Protein AF-0000000070211776 (afdb_homodimer)

pLDDT: mean 74.43, std 27.62, range [17.88, 98.81]

Nearest PDB structures (foldseek):
  2p6w-assembly1_A  TM=6.592E-01  e=4.944E-07  Paramecium bursaria Chlorella virus 1
  2p72-assembly2_B  TM=6.778E-01  e=2.245E-06  Paramecium bursaria Chlorella virus 1
  2vs4-assembly1_B  TM=5.645E-01  e=8.110E-05  Bos taurus
  5bxc-assembly1_A  TM=5.660E-01  e=1.420E-04  Homo sapiens
  5m79-assembly1_A  TM=5.577E-01  e=2.631E-04  Homo sapiens

Radius of gyration: 32.78 Å; Cα contacts (8 Å, |Δi|>4): 891; chains: 2; bounding box: 80×102×99 Å

Secondary structure (DSSP, 8-state):
----------TT--TTSSTTGGGSSTTS-------------------------------------GGG--EEEEEE--TTS-HHHHHHHHHHHHHHHHHHT--EEEE-S-SSSSTTHHHHHHHHHHHHHHTS-GGG---EEEEE-TT-EES-TTS-GGGGSPPTT-TTTTTT--EEEEE-TTS-EEEEEEEEESSHHHHHHHHHHHHHHHHGGGSTTTTT---HHHHHHHHHHHHHTSGGGGGGEEE--GGGGS-TTBSEE-TTS--TTTT----GGG--S--TTPPPBS-HHHHHHHHHHHHHHHHHHHHHHHTTTTSS-SHHHHHHHHHHHHHHH-TT-HHHHHHHHHHHHHHHHH-/-------------STTSGGG----STTSSTT----------------------------------GGG--EEEEEE--TTS-HHHHHHHHHHHHHHHHHHT--EEEE-S-SSSSTTHHHHHHHHHHHHHHTS-GGG---EEEEE-TT-EES-TTS-GGGGSPPGGGTTTTTT--EEEEE-TTS-EEEEEEEEESSHHHHHHHHHHHHHHHHGGGSTTTTT---HHHHHHHHHHHHHTSTTTGGGEEE--GGGGS-TTBSEE-TTS--TTTT----GGG--S--TTPPPBS-HHHHHHHHHHHHHHHHHHHHHHHTTTTSS-SHHHHHHHHHHHHHHH-TT-HHHHHHHHHHHHHHHHH-

Structure (mmCIF, N/CA/C/O backbone):
data_AF-0000000070211776-model_v1
#
loop_
_entity.id
_entity.type
_entity.pdbx_description
1 polymer 'Glycosyltransferase family 34 protein'
#
loop_
_atom_site.group_PDB
_atom_site.id
_atom_site.type_symbol
_atom_site.label_atom_id
_atom_site.label_alt_id
_atom_site.label_comp_id
_atom_site.label_asym_id
_atom_site.label_entity_id
_atom_site.label_seq_id
_atom_site.pdbx_PDB_ins_code
_atom_site.Cartn_x
_atom_site.Cartn_y
_atom_site.Cartn_z
_atom_site.occupancy
_atom_site.B_iso_or_equiv
_atom_site.auth_seq_id
_atom_site.auth_comp_id
_atom_site.auth_asym_id
_atom_site.auth_atom_id
_atom_site.pdbx_PDB_model_num
ATOM 1 N N . MET A 1 1 ? -33.938 33.906 63.25 1 18.56 1 MET A N 1
ATOM 2 C CA . MET A 1 1 ? -33.125 33.719 64.438 1 18.56 1 MET A CA 1
ATOM 3 C C . MET A 1 1 ? -32.031 32.656 64.188 1 18.56 1 MET A C 1
ATOM 5 O O . MET A 1 1 ? -30.859 32.875 64.438 1 18.56 1 MET A O 1
ATOM 9 N N . THR A 1 2 ? -32.344 31.281 64.312 1 21.61 2 THR A N 1
ATOM 10 C CA . THR A 1 2 ? -31.516 30.281 64.938 1 21.61 2 THR A CA 1
ATOM 11 C C . THR A 1 2 ? -30.453 29.75 64 1 21.61 2 THR A C 1
ATOM 13 O O . THR A 1 2 ? -30.703 29.578 62.812 1 21.61 2 THR A O 1
ATOM 16 N N . PRO A 1 3 ? -29.188 29.359 64.375 1 24.34 3 PRO A N 1
ATOM 17 C CA . PRO A 1 3 ? -27.734 29.297 64.188 1 24.34 3 PRO A CA 1
ATOM 18 C C . PRO A 1 3 ? -27.312 28.031 63.438 1 24.34 3 PRO A C 1
ATOM 20 O O . PRO A 1 3 ? -26.234 27.984 62.875 1 24.34 3 PRO A O 1
ATOM 23 N N . PRO A 1 4 ? -28.109 26.844 63.281 1 24.92 4 PRO A N 1
ATOM 24 C CA . PRO A 1 4 ? -27.469 25.594 63.719 1 24.92 4 PRO A CA 1
ATOM 25 C C . PRO A 1 4 ? -26.484 25.062 62.656 1 24.92 4 PRO A C 1
ATOM 27 O O . PRO A 1 4 ? -26.859 24.812 61.531 1 24.92 4 PRO A O 1
ATOM 30 N N . ASN A 1 5 ? -25.016 25.359 62.594 1 21.5 5 ASN A N 1
ATOM 31 C CA . ASN A 1 5 ? -23.688 25.312 62 1 21.5 5 ASN A CA 1
ATOM 32 C C . ASN A 1 5 ? -23.203 23.875 61.812 1 21.5 5 ASN A C 1
ATOM 34 O O . ASN A 1 5 ? -22.297 23.625 61.031 1 21.5 5 ASN A O 1
ATOM 38 N N . HIS A 1 6 ? -23.391 22.891 62.781 1 20.22 6 HIS A N 1
ATOM 39 C CA . HIS A 1 6 ? -22.266 22.219 63.438 1 20.22 6 HIS A CA 1
ATOM 40 C C . HIS A 1 6 ? -21.672 21.156 62.5 1 20.22 6 HIS A C 1
ATOM 42 O O . HIS A 1 6 ? -20.438 21.078 62.344 1 20.22 6 HIS A O 1
ATOM 48 N N . SER A 1 7 ? -22.266 19.812 62.25 1 19.66 7 SER A N 1
ATOM 49 C CA . SER A 1 7 ? -21.797 18.547 62.812 1 19.66 7 SER A CA 1
ATOM 50 C C . SER A 1 7 ? -20.938 17.797 61.812 1 19.66 7 SER A C 1
ATOM 52 O O . SER A 1 7 ? -20.469 16.688 62.062 1 19.66 7 SER A O 1
ATOM 54 N N . LEU A 1 8 ? -21.016 18 60.375 1 20.23 8 LEU A N 1
ATOM 55 C CA . LEU A 1 8 ? -20.828 16.812 59.562 1 20.23 8 LEU A CA 1
ATOM 56 C C . LEU A 1 8 ? -19.359 16.438 59.438 1 20.23 8 LEU A C 1
ATOM 58 O O . LEU A 1 8 ? -18.672 16.906 58.531 1 20.23 8 LEU A O 1
ATOM 62 N N . ARG A 1 9 ? -18.406 16.641 60.594 1 20.03 9 ARG A N 1
ATOM 63 C CA . ARG A 1 9 ? -16.953 16.656 60.812 1 20.03 9 ARG A CA 1
ATOM 64 C C . ARG A 1 9 ? -16.297 15.406 60.219 1 20.03 9 ARG A C 1
ATOM 66 O O . ARG A 1 9 ? -15.32 15.508 59.469 1 20.03 9 ARG A O 1
ATOM 73 N N . ARG A 1 10 ? -16.047 14.141 60.969 1 19.84 10 ARG A N 1
ATOM 74 C CA . ARG A 1 10 ? -14.836 13.555 61.562 1 19.84 10 ARG A CA 1
ATOM 75 C C . ARG A 1 10 ? -14.336 12.391 60.719 1 19.84 10 ARG A C 1
ATOM 77 O O . ARG A 1 10 ? -13.195 11.953 60.875 1 19.84 10 ARG A O 1
ATOM 84 N N . TYR A 1 11 ? -15.203 11.477 60.062 1 19.8 11 TYR A N 1
ATOM 85 C CA . TYR A 1 11 ? -14.914 10.055 60.219 1 19.8 11 TYR A CA 1
ATOM 86 C C . TYR A 1 11 ? -13.789 9.617 59.281 1 19.8 11 TYR A C 1
ATOM 88 O O . TYR A 1 11 ? -13.57 8.422 59.094 1 19.8 11 TYR A O 1
ATOM 96 N N . ARG A 1 12 ? -13.242 10.422 58.312 1 20.56 12 ARG A N 1
ATOM 97 C CA . ARG A 1 12 ? -12.664 9.844 57.094 1 20.56 12 ARG A CA 1
ATOM 98 C C . ARG A 1 12 ? -11.273 9.273 57.375 1 20.56 12 ARG A C 1
ATOM 100 O O . ARG A 1 12 ? -10.477 9.094 56.438 1 20.56 12 ARG A O 1
ATOM 107 N N . HIS A 1 13 ? -10.688 9.203 58.625 1 21.94 13 HIS A N 1
ATOM 108 C CA . HIS A 1 13 ? -9.266 9.148 58.938 1 21.94 13 HIS A CA 1
ATOM 109 C C . HIS A 1 13 ? -8.648 7.836 58.5 1 21.94 13 HIS A C 1
ATOM 111 O O . HIS A 1 13 ? -7.473 7.793 58.125 1 21.94 13 HIS A O 1
ATOM 117 N N . MET A 1 14 ? -9.203 6.609 58.906 1 20.61 14 MET A N 1
ATOM 118 C CA . MET A 1 14 ? -8.383 5.578 59.531 1 20.61 14 MET A CA 1
ATOM 119 C C . MET A 1 14 ? -7.551 4.832 58.5 1 20.61 14 MET A C 1
ATOM 121 O O . MET A 1 14 ? -6.488 4.297 58.812 1 20.61 14 MET A O 1
ATOM 125 N N . ASN A 1 15 ? -8.078 4.117 57.375 1 22.12 15 ASN A N 1
ATOM 126 C CA . ASN A 1 15 ? -7.578 2.801 57 1 22.12 15 ASN A CA 1
ATOM 127 C C . ASN A 1 15 ? -6.27 2.9 56.219 1 22.12 15 ASN A C 1
ATOM 129 O O . ASN A 1 15 ? -6.262 2.775 55 1 22.12 15 ASN A O 1
ATOM 133 N N . ARG A 1 16 ? -5.367 3.934 56.312 1 23.39 16 ARG A N 1
ATOM 134 C CA . ARG A 1 16 ? -4.086 4.281 55.719 1 23.39 16 ARG A CA 1
ATOM 135 C C . ARG A 1 16 ? -3.064 3.168 55.906 1 23.39 16 ARG A C 1
ATOM 137 O O . ARG A 1 16 ? -2.061 3.102 55.188 1 23.39 16 ARG A O 1
ATOM 144 N N . LEU A 1 17 ? -3.02 2.514 57.125 1 23.45 17 LEU A N 1
ATOM 145 C CA . LEU A 1 17 ? -1.784 2.039 57.75 1 23.45 17 LEU A CA 1
ATOM 146 C C . LEU A 1 17 ? -1.254 0.808 57.031 1 23.45 17 LEU A C 1
ATOM 148 O O . LEU A 1 17 ? -0.046 0.56 57 1 23.45 17 LEU A O 1
ATOM 152 N N . PHE A 1 18 ? -2.143 -0.146 56.625 1 23.48 18 PHE A N 1
ATOM 153 C CA . PHE A 1 18 ? -1.733 -1.543 56.719 1 23.48 18 PHE A CA 1
ATOM 154 C C . PHE A 1 18 ? -0.712 -1.879 55.656 1 23.48 18 PHE A C 1
ATOM 156 O O . PHE A 1 18 ? 0.256 -2.598 55.906 1 23.48 18 PHE A O 1
ATOM 163 N N . PHE A 1 19 ? -0.924 -1.735 54.25 1 25.5 19 PHE A N 1
ATOM 164 C CA . PHE A 1 19 ? -0.343 -2.678 53.312 1 25.5 19 PHE A CA 1
ATOM 165 C C . PHE A 1 19 ? 1.108 -2.32 53 1 25.5 19 PHE A C 1
ATOM 167 O O . PHE A 1 19 ? 1.42 -1.822 51.906 1 25.5 19 PHE A O 1
ATOM 174 N N . CYS A 1 20 ? 1.88 -1.56 53.875 1 23.69 20 CYS A N 1
ATOM 175 C CA . CYS A 1 20 ? 3.254 -1.07 53.844 1 23.69 20 CYS A CA 1
ATOM 176 C C . CYS A 1 20 ? 4.242 -2.225 53.719 1 23.69 20 CYS A C 1
ATOM 178 O O . CYS A 1 20 ? 5.336 -2.059 53.156 1 23.69 20 CYS A O 1
ATOM 180 N N . PHE A 1 21 ? 4.012 -3.268 54.594 1 24.81 21 PHE A N 1
ATOM 181 C CA . PHE A 1 21 ? 5.137 -4.008 55.156 1 24.81 21 PHE A CA 1
ATOM 182 C C . PHE A 1 21 ? 5.84 -4.816 54.062 1 24.81 21 PHE A C 1
ATOM 184 O O . PHE A 1 21 ? 7.059 -5.012 54.125 1 24.81 21 PHE A O 1
ATOM 191 N N . LEU A 1 22 ? 5.066 -5.562 53.219 1 25.64 22 LEU A N 1
ATOM 192 C CA . LEU A 1 22 ? 5.664 -6.77 52.688 1 25.64 22 LEU A CA 1
ATOM 193 C C . LEU A 1 22 ? 6.691 -6.418 51.594 1 25.64 22 LEU A C 1
ATOM 195 O O . LEU A 1 22 ? 7.266 -7.309 50.969 1 25.64 22 LEU A O 1
ATOM 199 N N . MET A 1 23 ? 6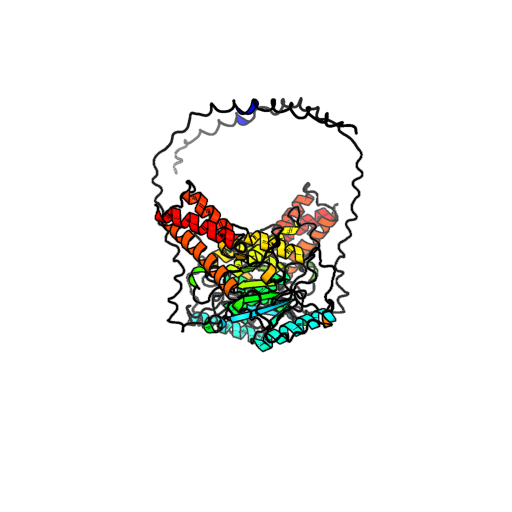.934 -5.133 51.281 1 22.17 23 MET A N 1
ATOM 200 C CA . MET A 1 23 ? 7.82 -4.75 50.188 1 22.17 23 MET A CA 1
ATOM 201 C C . MET A 1 23 ? 9.273 -5.043 50.531 1 22.17 23 MET A C 1
ATOM 203 O O . MET A 1 23 ? 10.172 -4.805 49.719 1 22.17 23 MET A O 1
ATOM 207 N N . LEU A 1 24 ? 9.609 -5.086 51.812 1 24.02 24 LEU A N 1
ATOM 208 C CA . LEU A 1 24 ? 10.984 -4.871 52.219 1 24.02 24 LEU A CA 1
ATOM 209 C C . LEU A 1 24 ? 11.891 -5.984 51.688 1 24.02 24 LEU A C 1
ATOM 211 O O . LEU A 1 24 ? 13.016 -5.727 51.25 1 24.02 24 LEU A O 1
ATOM 215 N N . ILE A 1 25 ? 11.539 -7.266 52.031 1 24.92 25 ILE A N 1
ATOM 216 C CA . ILE A 1 25 ? 12.586 -8.227 52.344 1 24.92 25 ILE A CA 1
ATOM 217 C C . ILE A 1 25 ? 13.344 -8.602 51.062 1 24.92 25 ILE A C 1
ATOM 219 O O . ILE A 1 25 ? 14.539 -8.914 51.125 1 24.92 25 ILE A O 1
ATOM 223 N N . ALA A 1 26 ? 12.734 -8.82 49.906 1 23.7 26 ALA A N 1
ATOM 224 C CA . ALA A 1 26 ? 13.344 -9.805 49.031 1 23.7 26 ALA A CA 1
ATOM 225 C C . ALA A 1 26 ? 14.594 -9.242 48.344 1 23.7 26 ALA A C 1
ATOM 227 O O . ALA A 1 26 ? 14.516 -8.602 47.312 1 23.7 26 ALA A O 1
ATOM 228 N N . GLY A 1 27 ? 15.367 -8.305 48.906 1 22.03 27 GLY A N 1
ATOM 229 C CA . GLY A 1 27 ? 16.578 -7.598 48.531 1 22.03 27 GLY A CA 1
ATOM 230 C C . GLY A 1 27 ? 17.734 -8.523 48.188 1 22.03 27 GLY A C 1
ATOM 231 O O . GLY A 1 27 ? 18.516 -8.234 47.281 1 22.03 27 GLY A O 1
ATOM 232 N N . ILE A 1 28 ? 18.062 -9.422 49.156 1 22.59 28 ILE A N 1
ATOM 233 C CA . ILE A 1 28 ? 19.484 -9.57 49.5 1 22.59 28 ILE A CA 1
ATOM 234 C C . ILE A 1 28 ? 20.188 -10.336 48.375 1 22.59 28 ILE A C 1
ATOM 236 O O . ILE A 1 28 ? 21.281 -9.953 47.969 1 22.59 28 ILE A O 1
ATOM 240 N N . CYS A 1 29 ? 19.797 -11.641 48.188 1 20.42 29 CYS A N 1
ATOM 241 C CA . CYS A 1 29 ? 20.875 -12.633 48.219 1 20.42 29 CYS A CA 1
ATOM 242 C C . CYS A 1 29 ? 21.641 -12.602 46.906 1 20.42 29 CYS A C 1
ATOM 244 O O . CYS A 1 29 ? 22.766 -13.102 46.812 1 20.42 29 CYS A O 1
ATOM 246 N N . VAL A 1 30 ? 20.969 -12.586 45.75 1 22.91 30 VAL A N 1
ATOM 247 C CA . VAL A 1 30 ? 21.625 -13.43 44.75 1 22.91 30 VAL A CA 1
ATOM 248 C C . VAL A 1 30 ? 22.891 -12.742 44.25 1 22.91 30 VAL A C 1
ATOM 250 O O . VAL A 1 30 ? 22.812 -11.773 43.469 1 22.91 30 VAL A O 1
ATOM 253 N N . PHE A 1 31 ? 23.875 -12.5 45.062 1 22.45 31 PHE A N 1
ATOM 254 C CA . PHE A 1 31 ? 25.141 -11.812 44.906 1 22.45 31 PHE A CA 1
ATOM 255 C C . PHE A 1 31 ? 25.953 -12.453 43.781 1 22.45 31 PHE A C 1
ATOM 257 O O . PHE A 1 31 ? 26.703 -11.773 43.062 1 22.45 31 PHE A O 1
ATOM 264 N N . PHE A 1 32 ? 26.234 -13.773 43.938 1 20.77 32 PHE A N 1
ATOM 265 C CA . PHE A 1 32 ? 27.641 -14.125 43.781 1 20.77 32 PHE A CA 1
ATOM 266 C C . PHE A 1 32 ? 28.094 -13.992 42.344 1 20.77 32 PHE A C 1
ATOM 268 O O . PHE A 1 32 ? 29.203 -13.516 42.062 1 20.77 32 PHE A O 1
ATOM 275 N N . SER A 1 33 ? 27.562 -14.961 41.5 1 18.84 33 SER A N 1
ATOM 276 C CA . SER A 1 33 ? 28.578 -15.75 40.812 1 18.84 33 SER A CA 1
ATOM 277 C C . SER A 1 33 ? 29.281 -14.922 39.719 1 18.84 33 SER A C 1
ATOM 279 O O . SER A 1 33 ? 30.516 -14.891 39.688 1 18.84 33 SER A O 1
ATOM 281 N N . CYS A 1 34 ? 28.859 -15.188 38.375 1 19.72 34 CYS A N 1
ATOM 282 C CA . CYS A 1 34 ? 29.797 -15.586 37.312 1 19.72 34 CYS A CA 1
ATOM 283 C C . CYS A 1 34 ? 30.469 -14.375 36.688 1 19.72 34 CYS A C 1
ATOM 285 O O . CYS A 1 34 ? 29.797 -13.484 36.188 1 19.72 34 CYS A O 1
ATOM 287 N N . ARG A 1 35 ? 31.609 -14.117 37.188 1 20.73 35 ARG A N 1
ATOM 288 C CA . ARG A 1 35 ? 32.562 -13.086 36.844 1 20.73 35 ARG A CA 1
ATOM 289 C C . ARG A 1 35 ? 32.875 -13.102 35.344 1 20.73 35 ARG A C 1
ATOM 291 O O . ARG A 1 35 ? 33.656 -12.266 34.844 1 20.73 35 ARG A O 1
ATOM 298 N N . THR A 1 36 ? 32.625 -14.219 34.625 1 21.16 36 THR A N 1
ATOM 299 C CA . THR A 1 36 ? 33.719 -14.359 33.688 1 21.16 36 THR A CA 1
ATOM 300 C C . THR A 1 36 ? 33.719 -13.234 32.656 1 21.16 36 THR A C 1
ATOM 302 O O . THR A 1 36 ? 32.781 -13.125 31.875 1 21.16 36 THR A O 1
ATOM 305 N N . SER A 1 37 ? 34.312 -12.062 32.906 1 18.86 37 SER A N 1
ATOM 306 C CA . SER A 1 37 ? 34.25 -10.711 32.375 1 18.86 37 SER A CA 1
ATOM 307 C C . SER A 1 37 ? 34.719 -10.672 30.922 1 18.86 37 SER A C 1
ATOM 309 O O . SER A 1 37 ? 34.125 -9.953 30.109 1 18.86 37 SER A O 1
ATOM 311 N N . ASN A 1 38 ? 35.938 -11.094 30.672 1 18.52 38 ASN A N 1
ATOM 312 C CA . ASN A 1 38 ? 36.844 -10.062 30.172 1 18.52 38 ASN A CA 1
ATOM 313 C C . ASN A 1 38 ? 36.562 -9.773 28.688 1 18.52 38 ASN A C 1
ATOM 315 O O . ASN A 1 38 ? 36.531 -8.609 28.281 1 18.52 38 ASN A O 1
ATOM 319 N N . LEU A 1 39 ? 37.094 -10.734 27.797 1 18.61 39 LEU A N 1
ATOM 320 C CA . LEU A 1 39 ? 38.156 -10.445 26.844 1 18.61 39 LEU A CA 1
ATOM 321 C C . LEU A 1 39 ? 37.594 -9.812 25.578 1 18.61 39 LEU A C 1
ATOM 323 O O . LEU A 1 39 ? 38.219 -8.922 25 1 18.61 39 LEU A O 1
ATOM 327 N N . ILE A 1 40 ? 36.688 -10.633 24.938 1 20.25 40 ILE A N 1
ATOM 328 C CA . ILE A 1 40 ? 36.906 -10.547 23.5 1 20.25 40 ILE A CA 1
ATOM 329 C C . ILE A 1 40 ? 36.438 -9.188 22.984 1 20.25 40 ILE A C 1
ATOM 331 O O . ILE A 1 40 ? 35.281 -8.789 23.219 1 20.25 40 ILE A O 1
ATOM 335 N N . ALA A 1 41 ? 37.344 -8.297 22.641 1 21.23 41 ALA A N 1
ATOM 336 C CA . ALA A 1 41 ? 37.219 -6.945 22.109 1 21.23 41 ALA A CA 1
ATOM 337 C C . ALA A 1 41 ? 36.344 -6.922 20.859 1 21.23 41 ALA A C 1
ATOM 339 O O . ALA A 1 41 ? 36.625 -7.602 19.875 1 21.23 41 ALA A O 1
ATOM 340 N N . PRO A 1 42 ? 35 -6.996 21.047 1 21.91 42 PRO A N 1
ATOM 341 C CA . PRO A 1 42 ? 34.219 -7.18 19.812 1 21.91 42 PRO A CA 1
ATOM 342 C C . PRO A 1 42 ? 34.562 -6.137 18.75 1 21.91 42 PRO A C 1
ATOM 344 O O . PRO A 1 42 ? 34.781 -4.969 19.078 1 21.91 42 PRO A O 1
ATOM 347 N N . ASN A 1 43 ? 35.375 -6.535 17.812 1 21.88 43 ASN A N 1
ATOM 348 C CA . ASN A 1 43 ? 35.688 -5.699 16.656 1 21.88 43 ASN A CA 1
ATOM 349 C C . ASN A 1 43 ? 34.469 -4.961 16.141 1 21.88 43 ASN A C 1
ATOM 351 O O . ASN A 1 43 ? 33.438 -5.586 15.828 1 21.88 43 ASN A O 1
ATOM 355 N N . VAL A 1 44 ? 34.25 -3.783 16.688 1 21.61 44 VAL A N 1
ATOM 356 C CA . VAL A 1 44 ? 33.219 -2.789 16.359 1 21.61 44 VAL A CA 1
ATOM 357 C C . VAL A 1 44 ? 33.094 -2.67 14.844 1 21.61 44 VAL A C 1
ATOM 359 O O . VAL A 1 44 ? 34 -2.244 14.156 1 21.61 44 VAL A O 1
ATOM 362 N N . LEU A 1 45 ? 32.5 -3.742 14.305 1 22.31 45 LEU A N 1
ATOM 363 C CA . LEU A 1 45 ? 32.219 -3.568 12.883 1 22.31 45 LEU A CA 1
ATOM 364 C C . LEU A 1 45 ? 31.781 -2.143 12.578 1 22.31 45 LEU A C 1
ATOM 366 O O . LEU A 1 45 ? 30.938 -1.591 13.289 1 22.31 45 LEU A O 1
ATOM 370 N N . LYS A 1 46 ? 32.625 -1.433 11.883 1 21.91 46 LYS A N 1
ATOM 371 C CA . LYS A 1 46 ? 32.469 -0.08 11.359 1 21.91 46 LYS A CA 1
ATOM 372 C C . LYS A 1 46 ? 31.062 0.131 10.812 1 21.91 46 LYS A C 1
ATOM 374 O O . LYS A 1 46 ? 30.609 -0.619 9.945 1 21.91 46 LYS A O 1
ATOM 379 N N . VAL A 1 47 ? 30.141 0.577 11.672 1 23.08 47 VAL A N 1
ATOM 380 C CA . VAL A 1 47 ? 28.844 1.098 11.273 1 23.08 47 VAL A CA 1
ATOM 381 C C . VAL A 1 47 ? 28.969 1.912 9.992 1 23.08 47 VAL A C 1
ATOM 383 O O . VAL A 1 47 ? 29.578 2.98 9.984 1 23.08 47 VAL A O 1
ATOM 386 N N . THR A 1 48 ? 29.422 1.165 9.023 1 24 48 THR A N 1
ATOM 387 C CA . THR A 1 48 ? 29.422 1.986 7.82 1 24 48 THR A CA 1
ATOM 388 C C . THR A 1 48 ? 28.125 2.791 7.711 1 24 48 THR A C 1
ATOM 390 O O . THR A 1 48 ? 27.031 2.25 7.898 1 24 48 THR A O 1
ATOM 393 N N . ASN A 1 49 ? 28.25 4.02 8.062 1 23.5 49 ASN A N 1
ATOM 394 C CA . ASN A 1 49 ? 27.281 5.094 7.914 1 23.5 49 ASN A CA 1
ATOM 395 C C . ASN A 1 49 ? 26.422 4.898 6.676 1 23.5 49 ASN A C 1
ATOM 397 O O . ASN A 1 49 ? 26.938 4.645 5.586 1 23.5 49 ASN A O 1
ATOM 401 N N . SER A 1 50 ? 25.391 4.199 6.902 1 26.83 50 SER A N 1
ATOM 402 C CA . SER A 1 50 ? 24.391 4.137 5.844 1 26.83 50 SER A CA 1
ATOM 403 C C . SER A 1 50 ? 24.359 5.434 5.043 1 26.83 50 SER A C 1
ATOM 405 O O . SER A 1 50 ? 24.328 6.523 5.617 1 26.83 50 SER A O 1
ATOM 407 N N . PRO A 1 51 ? 25.078 5.406 3.91 1 26.58 51 PRO A N 1
ATOM 408 C CA . PRO A 1 51 ? 25.078 6.668 3.172 1 26.58 51 PRO A CA 1
ATOM 409 C C . PRO A 1 51 ? 23.75 7.414 3.289 1 26.58 51 PRO A C 1
ATOM 411 O O . PRO A 1 51 ? 22.672 6.797 3.209 1 26.58 51 PRO A O 1
ATOM 414 N N . ASP A 1 52 ? 23.656 8.281 4.242 1 26.16 52 ASP A N 1
ATOM 415 C CA . ASP A 1 52 ? 22.625 9.312 4.145 1 26.16 52 ASP A CA 1
ATOM 416 C C . ASP A 1 52 ? 22.266 9.602 2.688 1 26.16 52 ASP A C 1
ATOM 418 O O . ASP A 1 52 ? 23.156 9.914 1.884 1 26.16 52 ASP A O 1
ATOM 422 N N . LEU A 1 53 ? 21.406 8.82 2.105 1 28.12 53 LEU A N 1
ATOM 423 C CA . LEU A 1 53 ? 20.922 9.266 0.808 1 28.12 53 LEU A CA 1
ATOM 424 C C . LEU A 1 53 ? 21.031 10.781 0.674 1 28.12 53 LEU A C 1
ATOM 426 O O . LEU A 1 53 ? 20.312 11.531 1.342 1 28.12 53 LEU A O 1
ATOM 430 N N . GLU A 1 54 ? 22.312 11.234 0.628 1 28.48 54 GLU A N 1
ATOM 431 C CA . GLU A 1 54 ? 22.641 12.625 0.332 1 28.48 54 GLU A CA 1
ATOM 432 C C . GLU A 1 54 ? 21.594 13.242 -0.603 1 28.48 54 GLU A C 1
ATOM 434 O O . GLU A 1 54 ? 21.297 12.688 -1.662 1 28.48 54 GLU A O 1
ATOM 439 N N . SER A 1 55 ? 20.672 13.914 -0.045 1 29.42 55 SER A N 1
ATOM 440 C CA . SER A 1 55 ? 19.812 14.852 -0.769 1 29.42 55 SER A CA 1
ATOM 441 C C . SER A 1 55 ? 20.594 15.57 -1.866 1 29.42 55 SER A C 1
ATOM 443 O O . SER A 1 55 ? 21.656 16.141 -1.608 1 29.42 55 SER A O 1
ATOM 445 N N . GLY A 1 56 ? 20.781 14.953 -3.025 1 31 56 GLY A N 1
ATOM 446 C CA . GLY A 1 56 ? 21.312 15.742 -4.125 1 31 56 GLY A CA 1
ATOM 447 C C . GLY A 1 56 ? 21.125 17.234 -3.936 1 31 56 GLY A C 1
ATOM 448 O O . GLY A 1 56 ? 20.234 17.672 -3.188 1 31 56 GLY A O 1
ATOM 449 N N . SER A 1 57 ? 22.25 17.938 -4.117 1 30.47 57 SER A N 1
ATOM 450 C CA . SER A 1 57 ? 22.297 19.391 -4.195 1 30.47 57 SER A CA 1
ATOM 451 C C . SER A 1 57 ? 21.047 19.953 -4.879 1 30.47 57 SER A C 1
ATOM 453 O O . SER A 1 57 ? 20.75 19.594 -6.016 1 30.47 57 SER A O 1
ATOM 455 N N . ILE A 1 58 ? 19.984 20.156 -4.195 1 33.41 58 ILE A N 1
ATOM 456 C CA . ILE A 1 58 ? 18.953 21.031 -4.762 1 33.41 58 ILE A CA 1
ATOM 457 C C . ILE A 1 58 ? 19.609 22.203 -5.488 1 33.41 58 ILE A C 1
ATOM 459 O O . ILE A 1 58 ? 20.344 22.984 -4.883 1 33.41 58 ILE A O 1
ATOM 463 N N . LEU A 1 59 ? 20 22.109 -6.734 1 34.09 59 LEU A N 1
ATOM 464 C CA . LEU A 1 59 ? 20.188 23.266 -7.602 1 34.09 59 LEU A CA 1
ATOM 465 C C . LEU A 1 59 ? 19.406 24.469 -7.086 1 34.09 59 LEU A C 1
ATOM 467 O O . LEU A 1 59 ? 18.391 24.297 -6.41 1 34.09 59 LEU A O 1
ATOM 471 N N . TRP A 1 60 ? 19.938 25.641 -7.309 1 34.81 60 TRP A N 1
ATOM 472 C CA . TRP A 1 60 ? 19.359 26.953 -7.031 1 34.81 60 TRP A CA 1
ATOM 473 C C . TRP A 1 60 ? 17.891 27 -7.461 1 34.81 60 TRP A C 1
ATOM 475 O O . TRP A 1 60 ? 17.578 26.906 -8.648 1 34.81 60 TRP A O 1
ATOM 485 N N . MET A 1 61 ? 16.969 26.219 -6.98 1 44.12 61 MET A N 1
ATOM 486 C CA . MET A 1 61 ? 15.594 26.484 -7.371 1 44.12 61 MET A CA 1
ATOM 487 C C . MET A 1 61 ? 15.234 27.953 -7.109 1 44.12 61 MET A C 1
ATOM 489 O O . MET A 1 61 ? 15.547 28.484 -6.047 1 44.12 61 MET A O 1
ATOM 493 N N . PRO A 1 62 ? 14.859 28.641 -8.055 1 50.31 62 PRO A N 1
ATOM 494 C CA . PRO A 1 62 ? 14.281 29.969 -7.828 1 50.31 62 PRO A CA 1
ATOM 495 C C . PRO A 1 62 ? 13.445 30.047 -6.551 1 50.31 62 PRO A C 1
ATOM 497 O O . PRO A 1 62 ? 12.969 29.016 -6.066 1 50.31 62 PRO A O 1
ATOM 500 N N . THR A 1 63 ? 13.531 31.141 -5.711 1 72.69 63 THR A N 1
ATOM 501 C CA . THR A 1 63 ? 12.883 31.5 -4.457 1 72.69 63 THR A CA 1
ATOM 502 C C . THR A 1 63 ? 11.391 31.172 -4.5 1 72.69 63 THR A C 1
ATOM 504 O O . THR A 1 63 ? 10.633 31.797 -5.238 1 72.69 63 THR A O 1
ATOM 507 N N . ARG A 1 64 ? 11.008 29.938 -4.281 1 86.56 64 ARG A N 1
ATOM 508 C CA . ARG A 1 64 ? 9.602 29.547 -4.258 1 86.56 64 ARG A CA 1
ATOM 509 C C . ARG A 1 64 ? 8.82 30.359 -3.23 1 86.56 64 ARG A C 1
ATOM 511 O O . ARG A 1 64 ? 9.359 30.734 -2.186 1 86.56 64 ARG A O 1
ATOM 518 N N . LYS A 1 65 ? 7.633 30.781 -3.727 1 92.75 65 LYS A N 1
ATOM 519 C CA . LYS A 1 65 ? 6.684 31.438 -2.828 1 92.75 65 LYS A CA 1
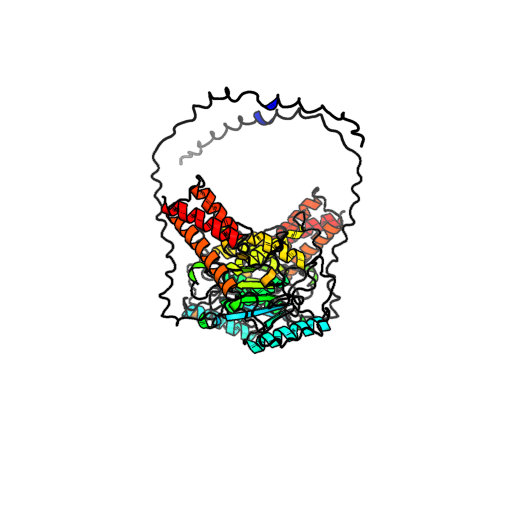ATOM 520 C C . LYS A 1 65 ? 5.723 30.422 -2.215 1 92.75 65 LYS A C 1
ATOM 522 O O . LYS A 1 65 ? 5.602 29.297 -2.705 1 92.75 65 LYS A O 1
ATOM 527 N N . GLN A 1 66 ? 5.148 30.828 -1.151 1 93.88 66 GLN A N 1
ATOM 528 C CA . GLN A 1 66 ? 4.227 29.969 -0.413 1 93.88 66 GLN A CA 1
ATOM 529 C C . GLN A 1 66 ? 3.146 29.406 -1.332 1 93.88 66 GLN A C 1
ATOM 531 O O . GLN A 1 66 ? 2.738 28.25 -1.181 1 93.88 66 GLN A O 1
ATOM 536 N N . GLU A 1 67 ? 2.74 30.234 -2.326 1 93.25 67 GLU A N 1
ATOM 537 C CA . GLU A 1 67 ? 1.669 29.859 -3.24 1 93.25 67 GLU A CA 1
ATOM 538 C C . GLU A 1 67 ? 2.15 28.812 -4.25 1 93.25 67 GLU A C 1
ATOM 540 O O . GLU A 1 67 ? 1.345 28.219 -4.965 1 93.25 67 GLU A O 1
ATOM 545 N N . ASP A 1 68 ? 3.449 28.531 -4.207 1 94.19 68 ASP A N 1
ATOM 546 C CA . ASP A 1 68 ? 4.027 27.641 -5.203 1 94.19 68 ASP A CA 1
ATOM 547 C C . ASP A 1 68 ? 3.9 26.172 -4.773 1 94.19 68 ASP A C 1
ATOM 549 O O . ASP A 1 68 ? 4.234 25.266 -5.539 1 94.19 68 ASP A O 1
ATOM 553 N N . TRP A 1 69 ? 3.385 25.969 -3.557 1 95.69 69 TRP A N 1
ATOM 554 C CA . TRP A 1 69 ? 3.109 24.594 -3.17 1 95.69 69 TRP A CA 1
ATOM 555 C C . TRP A 1 69 ? 2.176 23.922 -4.176 1 95.69 69 TRP A C 1
ATOM 557 O O . TRP A 1 69 ? 1.15 24.484 -4.555 1 95.69 69 TRP A O 1
ATOM 567 N N . LYS A 1 70 ? 2.59 22.781 -4.629 1 97.12 70 LYS A N 1
ATOM 568 C CA . LYS A 1 70 ? 1.729 22 -5.512 1 97.12 70 LYS A CA 1
ATOM 569 C C . LYS A 1 70 ? 0.824 21.062 -4.711 1 97.12 70 LYS A C 1
ATOM 571 O O . LYS A 1 70 ? 1.296 20.094 -4.117 1 97.12 70 LYS A O 1
ATOM 576 N N . ILE A 1 71 ? -0.435 21.359 -4.746 1 98.25 71 ILE A N 1
ATOM 577 C CA . ILE A 1 71 ? -1.389 20.641 -3.898 1 98.25 71 ILE A CA 1
ATOM 578 C C . ILE A 1 71 ? -2.5 20.047 -4.758 1 98.25 71 ILE A C 1
ATOM 580 O O . ILE A 1 71 ? -2.971 20.688 -5.703 1 98.25 71 ILE A O 1
ATOM 584 N N . VAL A 1 72 ? -2.881 18.844 -4.496 1 98.38 72 VAL A N 1
ATOM 585 C CA . VAL A 1 72 ? -4.039 18.203 -5.109 1 98.38 72 VAL A CA 1
ATOM 586 C C . VAL A 1 72 ? -5.004 17.734 -4.02 1 98.38 72 VAL A C 1
ATOM 588 O O . VAL A 1 72 ? -4.613 17.562 -2.865 1 98.38 72 VAL A O 1
ATOM 591 N N . LYS A 1 73 ? -6.25 17.594 -4.324 1 97.88 73 LYS A N 1
ATOM 592 C CA . LYS A 1 73 ? -7.25 17.109 -3.379 1 97.88 73 LYS A CA 1
ATOM 593 C C . LYS A 1 73 ? -7.648 15.672 -3.688 1 97.88 73 LYS A C 1
ATOM 595 O O . LYS A 1 73 ? -7.539 15.227 -4.832 1 97.88 73 LYS A O 1
ATOM 600 N N . ALA A 1 74 ? -8.039 14.969 -2.664 1 97.94 74 ALA A N 1
ATOM 601 C CA . ALA A 1 74 ? -8.531 13.602 -2.812 1 97.94 74 ALA A CA 1
ATOM 602 C C . ALA A 1 74 ? -9.75 13.359 -1.93 1 97.94 74 ALA A C 1
ATOM 604 O O . ALA A 1 74 ? -9.828 13.883 -0.815 1 97.94 74 ALA A O 1
ATOM 605 N N . THR A 1 75 ? -10.703 12.586 -2.465 1 95.38 75 THR A N 1
ATOM 606 C CA . THR A 1 75 ? -11.891 12.234 -1.7 1 95.38 75 THR A CA 1
ATOM 607 C C . THR A 1 75 ? -12.5 10.938 -2.213 1 95.38 75 THR A C 1
ATOM 609 O O . THR A 1 75 ? -12 10.344 -3.172 1 95.38 75 THR A O 1
ATOM 612 N N . MET A 1 76 ? -13.414 10.438 -1.443 1 92.06 76 MET A N 1
ATOM 613 C CA . MET A 1 76 ? -14.195 9.273 -1.841 1 92.06 76 MET A CA 1
ATOM 614 C C . MET A 1 76 ? -15.68 9.617 -1.952 1 92.06 76 MET A C 1
ATOM 616 O O . MET A 1 76 ? -16.234 10.266 -1.068 1 92.06 76 MET A O 1
ATOM 620 N N . TYR A 1 77 ? -16.188 9.203 -3.068 1 87.38 77 TYR A N 1
ATOM 621 C CA . TYR A 1 77 ? -17.609 9.445 -3.32 1 87.38 77 TYR A CA 1
ATOM 622 C C . TYR A 1 77 ? -18.25 8.258 -4.031 1 87.38 77 TYR A C 1
ATOM 624 O O . TYR A 1 77 ? -17.938 7.992 -5.199 1 87.38 77 TYR A O 1
ATOM 632 N N . TYR A 1 78 ? -19.203 7.68 -3.209 1 78.75 78 TYR A N 1
ATOM 633 C CA . TYR A 1 78 ? -19.891 6.523 -3.785 1 78.75 78 TYR A CA 1
ATOM 634 C C . TYR A 1 78 ? -21.344 6.852 -4.102 1 78.75 78 TYR A C 1
ATOM 636 O O . TYR A 1 78 ? -21.984 7.637 -3.396 1 78.75 78 TYR A O 1
ATOM 644 N N . GLU A 1 79 ? -21.859 6.523 -5.164 1 67.81 79 GLU A N 1
ATOM 645 C CA . GLU A 1 79 ? -23.188 6.863 -5.645 1 67.81 79 GLU A CA 1
ATOM 646 C C . GLU A 1 79 ? -24.266 6.406 -4.656 1 67.81 79 GLU A C 1
ATOM 648 O O . GLU A 1 79 ? -25.344 6.992 -4.598 1 67.81 79 GLU A O 1
ATOM 653 N N . SER A 1 80 ? -24.047 5.461 -3.91 1 61.88 80 SER A N 1
ATOM 654 C CA . SER A 1 80 ? -25.094 4.945 -3.039 1 61.88 80 SER A CA 1
ATOM 655 C C . SER A 1 80 ? -25.391 5.91 -1.899 1 61.88 80 SER A C 1
ATOM 657 O O . SER A 1 80 ? -26.422 5.793 -1.233 1 61.88 80 SER A O 1
ATOM 659 N N . GLY A 1 81 ? -24.609 6.879 -1.752 1 58.88 81 GLY A N 1
ATOM 660 C CA . GLY A 1 81 ? -24.891 7.789 -0.651 1 58.88 81 GLY A CA 1
ATOM 661 C C . GLY A 1 81 ? -25.859 8.898 -1.023 1 58.88 81 GLY A C 1
ATOM 662 O O . GLY A 1 81 ? -26.578 8.789 -2.016 1 58.88 81 GLY A O 1
ATOM 663 N N . ASP A 1 82 ? -26.125 9.797 -0.007 1 62.12 82 ASP A N 1
ATOM 664 C CA . ASP A 1 82 ? -26.969 10.953 -0.272 1 62.12 82 ASP A CA 1
ATOM 665 C C . ASP A 1 82 ? -26.438 11.766 -1.452 1 62.12 82 ASP A C 1
ATOM 667 O O . ASP A 1 82 ? -25.547 12.594 -1.288 1 62.12 82 ASP A O 1
ATOM 671 N N . LYS A 1 83 ? -27 11.562 -2.502 1 66.44 83 LYS A N 1
ATOM 672 C CA . LYS A 1 83 ? -26.547 12.109 -3.777 1 66.44 83 LYS A CA 1
ATOM 673 C C . LYS A 1 83 ? -26.609 13.633 -3.779 1 66.44 83 LYS A C 1
ATOM 675 O O . LYS A 1 83 ? -25.703 14.289 -4.309 1 66.44 83 LYS A O 1
ATOM 680 N N . THR A 1 84 ? -27.547 14.047 -3.166 1 66.5 84 THR A N 1
ATOM 681 C CA . THR A 1 84 ? -27.75 15.492 -3.24 1 66.5 84 THR A CA 1
ATOM 682 C C . THR A 1 84 ? -26.719 16.219 -2.389 1 66.5 84 THR A C 1
ATOM 684 O O . THR A 1 84 ? -26.094 17.188 -2.852 1 66.5 84 THR A O 1
ATOM 687 N N . GLN A 1 85 ? -26.578 15.82 -1.247 1 68.5 85 GLN A N 1
ATOM 688 C CA . GLN A 1 85 ? -25.625 16.469 -0.349 1 68.5 85 GLN A CA 1
ATOM 689 C C . GLN A 1 85 ? -24.203 16.328 -0.862 1 68.5 85 GLN A C 1
ATOM 691 O O . GLN A 1 85 ? -23.438 17.281 -0.851 1 68.5 85 GLN A O 1
ATOM 696 N N . ASN A 1 86 ? -23.984 15.203 -1.266 1 73.12 86 ASN A N 1
ATOM 697 C CA . ASN A 1 86 ? -22.641 14.93 -1.786 1 73.12 86 ASN A CA 1
ATOM 698 C C . ASN A 1 86 ? -22.328 15.781 -3.012 1 73.12 86 ASN A C 1
ATOM 700 O O . ASN A 1 86 ? -21.219 16.281 -3.162 1 73.12 86 ASN A O 1
ATOM 704 N N . ALA A 1 87 ? -23.375 15.969 -3.703 1 74.38 87 ALA A N 1
ATOM 705 C CA . ALA A 1 87 ? -23.188 16.781 -4.906 1 74.38 87 ALA A CA 1
ATOM 706 C C . ALA A 1 87 ? -22.906 18.234 -4.551 1 74.38 87 ALA A C 1
ATOM 708 O O . ALA A 1 87 ? -22.062 18.891 -5.188 1 74.38 87 ALA A O 1
ATOM 709 N N . ARG A 1 88 ? -23.531 18.656 -3.619 1 76.88 88 ARG A N 1
ATOM 710 C CA . ARG A 1 88 ? -23.312 20.031 -3.189 1 76.88 88 ARG A CA 1
ATOM 711 C C . ARG A 1 88 ? -21.891 20.219 -2.674 1 76.88 88 ARG A C 1
ATOM 713 O O . ARG A 1 88 ? -21.25 21.234 -2.98 1 76.88 88 ARG A O 1
ATOM 720 N N . ILE A 1 89 ? -21.5 19.297 -1.898 1 81.56 89 ILE A N 1
ATOM 721 C CA . ILE A 1 89 ? -20.156 19.375 -1.33 1 81.56 89 ILE A CA 1
ATOM 722 C C . ILE A 1 89 ? -19.125 19.359 -2.451 1 81.56 89 ILE A C 1
ATOM 724 O O . ILE A 1 89 ? -18.188 20.156 -2.449 1 81.56 89 ILE A O 1
ATOM 728 N N . LEU A 1 90 ? -19.391 18.562 -3.324 1 83.5 90 LEU A N 1
ATOM 729 C CA . LEU A 1 90 ? -18.453 18.469 -4.438 1 83.5 90 LEU A CA 1
ATOM 730 C C . LEU A 1 90 ? -18.453 19.75 -5.266 1 83.5 90 LEU A C 1
ATOM 732 O O . LEU A 1 90 ? -17.406 20.156 -5.77 1 83.5 90 LEU A O 1
ATOM 736 N N . THR A 1 91 ? -19.594 20.359 -5.332 1 84.62 91 THR A N 1
ATOM 737 C CA . THR A 1 91 ? -19.703 21.609 -6.078 1 84.62 91 THR A CA 1
ATOM 738 C C . THR A 1 91 ? -18.891 22.719 -5.402 1 84.62 91 THR A C 1
ATOM 740 O O . THR A 1 91 ? -18.234 23.516 -6.078 1 84.62 91 THR A O 1
ATOM 743 N N . LEU A 1 92 ? -18.953 22.75 -4.129 1 85.69 92 LEU A N 1
ATOM 744 C CA . LEU A 1 92 ? -18.172 23.734 -3.381 1 85.69 92 LEU A CA 1
ATOM 745 C C . LEU A 1 92 ? -16.672 23.516 -3.582 1 85.69 92 LEU A C 1
ATOM 747 O O . LEU A 1 92 ? -15.922 24.469 -3.768 1 85.69 92 LEU A O 1
ATOM 751 N N . HIS A 1 93 ? -16.312 22.344 -3.586 1 89.62 93 HIS A N 1
ATOM 752 C CA . HIS A 1 93 ? -14.914 22.031 -3.799 1 89.62 93 HIS A CA 1
ATOM 753 C C . HIS A 1 93 ? -14.492 22.312 -5.234 1 89.62 93 HIS A C 1
ATOM 755 O O . HIS A 1 93 ? -13.352 22.719 -5.48 1 89.62 93 HIS A O 1
ATOM 761 N N . ASP A 1 94 ? -15.43 22.109 -6.117 1 89.88 94 ASP A N 1
ATOM 762 C CA . ASP A 1 94 ? -15.141 22.453 -7.504 1 89.88 94 ASP A CA 1
ATOM 763 C C . ASP A 1 94 ? -14.906 23.953 -7.664 1 89.88 94 ASP A C 1
ATOM 765 O O . ASP A 1 94 ? -14 24.375 -8.391 1 89.88 94 ASP A O 1
ATOM 769 N N . PHE A 1 95 ? -15.695 24.672 -7.016 1 90.19 95 PHE A N 1
ATOM 770 C CA . PHE A 1 95 ? -15.516 26.125 -7.031 1 90.19 95 PHE A CA 1
ATOM 771 C C . PHE A 1 95 ? -14.156 26.5 -6.473 1 90.19 95 PHE A C 1
ATOM 773 O O . PHE A 1 95 ? -13.445 27.328 -7.055 1 90.19 95 PHE A O 1
ATOM 780 N N . HIS A 1 96 ? -13.836 25.938 -5.375 1 92.94 96 HIS A N 1
ATOM 781 C CA . HIS A 1 96 ? -12.531 26.188 -4.762 1 92.94 96 HIS A CA 1
ATOM 782 C C . HIS A 1 96 ? -11.398 25.781 -5.699 1 92.94 96 HIS A C 1
ATOM 784 O O . HIS A 1 96 ? -10.383 26.484 -5.781 1 92.94 96 HIS A O 1
ATOM 790 N N . ASN A 1 97 ? -11.547 24.656 -6.367 1 94.69 97 ASN A N 1
ATOM 791 C CA . ASN A 1 97 ? -10.586 24.219 -7.367 1 94.69 97 ASN A CA 1
ATOM 792 C C . ASN A 1 97 ? -10.383 25.266 -8.461 1 94.69 97 ASN A C 1
ATOM 794 O O . ASN A 1 97 ? -9.258 25.516 -8.883 1 94.69 97 ASN A O 1
ATOM 798 N N . GLU A 1 98 ? -11.422 25.828 -8.883 1 92.69 98 GLU A N 1
ATOM 799 C CA . GLU A 1 98 ? -11.367 26.844 -9.93 1 92.69 98 GLU A CA 1
ATOM 800 C C . GLU A 1 98 ? -10.648 28.094 -9.445 1 92.69 98 GLU A C 1
ATOM 802 O O . GLU A 1 98 ? -9.883 28.703 -10.195 1 92.69 98 GLU A O 1
ATOM 807 N N . CYS A 1 99 ? -10.883 28.438 -8.25 1 90.31 99 CYS A N 1
ATOM 808 C CA . CYS A 1 99 ? -10.297 29.641 -7.684 1 90.31 99 CYS A CA 1
ATOM 809 C C . CYS A 1 99 ? -8.781 29.516 -7.594 1 90.31 99 CYS A C 1
ATOM 811 O O . CYS A 1 99 ? -8.062 30.5 -7.812 1 90.31 99 CYS A O 1
ATOM 813 N N . PHE A 1 100 ? -8.297 28.328 -7.301 1 94.31 100 PHE A N 1
ATOM 814 C CA . PHE A 1 100 ? -6.875 28.203 -6.992 1 94.31 100 PHE A CA 1
ATOM 815 C C . PHE A 1 100 ? -6.203 27.188 -7.902 1 94.31 100 PHE A C 1
ATOM 817 O O . PHE A 1 100 ? -5.062 26.797 -7.664 1 94.31 100 PHE A O 1
ATOM 824 N N . LYS A 1 101 ? -6.953 26.641 -8.828 1 94.06 101 LYS A N 1
ATOM 825 C CA . LYS A 1 101 ? -6.445 25.719 -9.844 1 94.06 101 LYS A CA 1
ATOM 826 C C . LYS A 1 101 ? -6.008 24.406 -9.227 1 94.06 101 LYS A C 1
ATOM 828 O O . LYS A 1 101 ? -4.918 23.906 -9.516 1 94.06 101 LYS A O 1
ATOM 833 N N . TYR A 1 102 ? -6.832 23.969 -8.344 1 96.69 102 TYR A N 1
ATOM 834 C CA . TYR A 1 102 ? -6.621 22.641 -7.785 1 96.69 102 TYR A CA 1
ATOM 835 C C . TYR A 1 102 ? -7.352 21.578 -8.602 1 96.69 102 TYR A C 1
ATOM 837 O O . TYR A 1 102 ? -8.211 21.906 -9.422 1 96.69 102 TYR A O 1
ATOM 845 N N . GLU A 1 103 ? -6.883 20.422 -8.484 1 96.31 103 GLU A N 1
ATOM 846 C CA . GLU A 1 103 ? -7.574 19.234 -9.008 1 96.31 103 GLU A CA 1
ATOM 847 C C . GLU A 1 103 ? -8 18.297 -7.879 1 96.31 103 GLU A C 1
ATOM 849 O O . GLU A 1 103 ? -7.32 18.203 -6.852 1 96.31 103 GLU A O 1
ATOM 854 N N . THR A 1 104 ? -9.164 17.688 -8.102 1 96.44 104 THR A N 1
ATOM 855 C CA . THR A 1 104 ? -9.641 16.734 -7.102 1 96.44 104 THR A CA 1
ATOM 856 C C . THR A 1 104 ? -9.695 15.32 -7.684 1 96.44 104 THR A C 1
ATOM 858 O O . THR A 1 104 ? -10.336 15.086 -8.711 1 96.44 104 THR A O 1
ATOM 861 N N . HIS A 1 105 ? -8.969 14.406 -7.039 1 96.38 105 HIS A N 1
ATOM 862 C CA . HIS A 1 105 ? -9.094 12.984 -7.348 1 96.38 105 HIS A CA 1
ATOM 863 C C . HIS A 1 105 ? -10.188 12.328 -6.512 1 96.38 105 HIS A C 1
ATOM 865 O O . HIS A 1 105 ? -10.125 12.344 -5.281 1 96.38 105 HIS A O 1
ATOM 871 N N . THR A 1 106 ? -11.172 11.734 -7.199 1 93.94 106 THR A N 1
ATOM 872 C CA . THR A 1 106 ? -12.312 11.148 -6.496 1 93.94 106 THR A CA 1
ATOM 873 C C . THR A 1 106 ? -12.367 9.641 -6.723 1 93.94 106 THR A C 1
ATOM 875 O O . THR A 1 106 ? -12.406 9.18 -7.863 1 93.94 106 THR A O 1
ATOM 878 N N . LEU A 1 107 ? -12.312 8.93 -5.629 1 93.62 107 LEU A N 1
ATOM 879 C CA . LEU A 1 107 ? -12.578 7.496 -5.711 1 93.62 107 LEU A CA 1
ATOM 880 C C . LEU A 1 107 ? -14.078 7.227 -5.793 1 93.62 107 LEU A C 1
ATOM 882 O O . LEU A 1 107 ? -14.828 7.562 -4.871 1 93.62 107 LEU A O 1
ATOM 886 N N . ARG A 1 108 ? -14.523 6.543 -6.797 1 89.31 108 ARG A N 1
ATOM 887 C CA . ARG A 1 108 ? -15.953 6.383 -7.031 1 89.31 108 ARG A CA 1
ATOM 888 C C . ARG A 1 108 ? -16.391 4.938 -6.824 1 89.31 108 ARG A C 1
ATOM 890 O O . ARG A 1 108 ? -17.578 4.652 -6.711 1 89.31 108 ARG A O 1
ATOM 897 N N . THR A 1 109 ? -15.461 4.074 -6.859 1 88.25 109 THR A N 1
ATOM 898 C CA . THR A 1 109 ? -15.734 2.66 -6.625 1 88.25 109 THR A CA 1
ATOM 899 C C . THR A 1 109 ? -14.82 2.104 -5.539 1 88.25 109 THR A C 1
ATOM 901 O O . THR A 1 109 ? -13.633 2.439 -5.48 1 88.25 1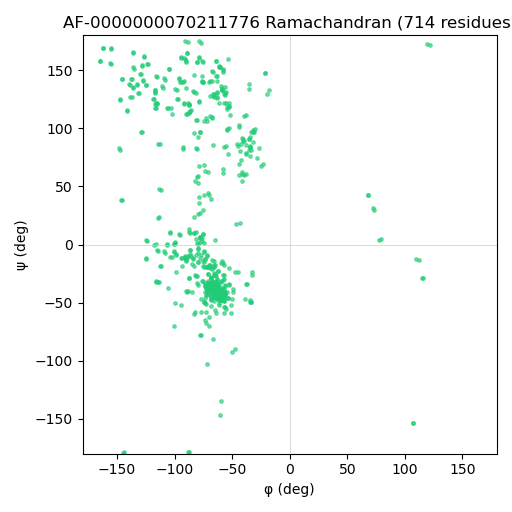09 THR A O 1
ATOM 904 N N . LEU A 1 110 ? -15.445 1.261 -4.773 1 90.12 110 LEU A N 1
ATOM 905 C CA . LEU A 1 110 ? -14.641 0.622 -3.732 1 90.12 110 LEU A CA 1
ATOM 906 C C . LEU A 1 110 ? -13.539 -0.231 -4.344 1 90.12 110 LEU A C 1
ATOM 908 O O . LEU A 1 110 ? -13.773 -0.968 -5.305 1 90.12 110 LEU A O 1
ATOM 912 N N . ILE A 1 111 ? -12.344 -0.024 -3.828 1 93.25 111 ILE A N 1
ATOM 913 C CA . ILE A 1 111 ? -11.234 -0.874 -4.258 1 93.25 111 ILE A CA 1
ATOM 914 C C . ILE A 1 111 ? -11.383 -2.264 -3.645 1 93.25 111 ILE A C 1
ATOM 916 O O . ILE A 1 111 ? -11.297 -3.273 -4.348 1 93.25 111 ILE A O 1
ATOM 920 N N . VAL A 1 112 ? -11.586 -2.254 -2.35 1 91.31 112 VAL A N 1
ATOM 921 C CA . VAL A 1 112 ? -11.852 -3.469 -1.586 1 91.31 112 VAL A CA 1
ATOM 922 C C . VAL A 1 112 ? -12.992 -3.217 -0.599 1 91.31 112 VAL A C 1
ATOM 924 O O . VAL A 1 112 ? -13.336 -2.064 -0.318 1 91.31 112 VAL A O 1
ATOM 927 N N . ARG A 1 113 ? -13.484 -4.273 -0.106 1 83.62 113 ARG A N 1
ATOM 928 C CA . ARG A 1 113 ? -14.469 -4.121 0.96 1 83.62 113 ARG A CA 1
ATOM 929 C C . ARG A 1 113 ? -13.797 -3.742 2.275 1 83.62 113 ARG A C 1
ATOM 931 O O . ARG A 1 113 ? -12.68 -4.172 2.555 1 83.62 113 ARG A O 1
ATOM 938 N N . GLY A 1 114 ? -14.492 -2.805 3.004 1 83.06 114 GLY A N 1
ATOM 939 C CA . GLY A 1 114 ? -14.008 -2.512 4.344 1 83.06 114 GLY A CA 1
ATOM 940 C C . GLY A 1 114 ? -13.328 -1.16 4.449 1 83.06 114 GLY A C 1
ATOM 941 O O . GLY A 1 114 ? -13.617 -0.251 3.668 1 83.06 114 GLY A O 1
ATOM 942 N N . ALA A 1 115 ? -12.398 -1.013 5.41 1 86 115 ALA A N 1
ATOM 943 C CA . ALA A 1 115 ? -11.945 0.295 5.871 1 86 115 ALA A CA 1
ATOM 944 C C . ALA A 1 115 ? -10.656 0.705 5.164 1 86 115 ALA A C 1
ATOM 946 O O . ALA A 1 115 ? -10.094 1.765 5.445 1 86 115 ALA A O 1
ATOM 947 N N . LEU A 1 116 ? -10.219 -0.046 4.129 1 93.25 116 LEU A N 1
ATOM 948 C CA . LEU A 1 116 ? -8.891 0.163 3.572 1 93.25 116 LEU A CA 1
ATOM 949 C C . LEU A 1 116 ? -8.93 1.18 2.438 1 93.25 116 LEU A C 1
ATOM 951 O O . LEU A 1 116 ? -7.883 1.675 2.006 1 93.25 116 LEU A O 1
ATOM 955 N N . ASN A 1 117 ? -10.031 1.553 1.959 1 94.06 117 ASN A N 1
ATOM 956 C CA . ASN A 1 117 ? -10.172 2.232 0.676 1 94.06 117 ASN A CA 1
ATOM 957 C C . ASN A 1 117 ? -9.539 3.621 0.705 1 94.06 117 ASN A C 1
ATOM 959 O O . ASN A 1 117 ? -8.898 4.035 -0.26 1 94.06 117 ASN A O 1
ATOM 963 N N . LYS A 1 118 ? -9.719 4.305 1.757 1 94.94 118 LYS A N 1
ATOM 964 C CA . LYS A 1 118 ? -9.109 5.621 1.896 1 94.94 118 LYS A CA 1
ATOM 965 C C . LYS A 1 118 ? -7.59 5.547 1.729 1 94.94 118 LYS A C 1
ATOM 967 O O . LYS A 1 118 ? -7.004 6.32 0.969 1 94.94 118 LYS A O 1
ATOM 972 N N . PHE A 1 119 ? -6.969 4.641 2.4 1 97.12 119 PHE A N 1
ATOM 973 C CA . PHE A 1 119 ? -5.516 4.523 2.398 1 97.12 119 PHE A CA 1
ATOM 974 C C . PHE A 1 119 ? -5.02 3.965 1.068 1 97.12 119 PHE A C 1
ATOM 976 O O . PHE A 1 119 ? -3.984 4.395 0.557 1 97.12 119 PHE A O 1
ATOM 983 N N . LEU A 1 120 ? -5.773 3.033 0.517 1 97.19 120 LEU A N 1
ATOM 984 C CA . LEU A 1 120 ? -5.414 2.498 -0.791 1 97.19 120 LEU A CA 1
ATOM 985 C C . LEU A 1 120 ? -5.484 3.584 -1.86 1 97.19 120 LEU A C 1
ATOM 987 O O . LEU A 1 120 ? -4.613 3.66 -2.73 1 97.19 120 LEU A O 1
ATOM 991 N N . HIS A 1 121 ? -6.496 4.426 -1.795 1 97.06 121 HIS A N 1
ATOM 992 C CA . HIS A 1 121 ? -6.652 5.543 -2.725 1 97.06 121 HIS A CA 1
ATOM 993 C C . HIS A 1 121 ? -5.484 6.52 -2.611 1 97.06 121 HIS A C 1
ATOM 995 O O . HIS A 1 121 ? -4.863 6.863 -3.617 1 97.06 121 HIS A O 1
ATOM 1001 N N . LEU A 1 122 ? -5.141 6.859 -1.411 1 98.31 122 LEU A N 1
ATOM 1002 C CA . LEU A 1 122 ? -4.047 7.797 -1.165 1 98.31 122 LEU A CA 1
ATOM 1003 C C . LEU A 1 122 ? -2.711 7.191 -1.585 1 98.31 122 LEU A C 1
ATOM 1005 O O . LEU A 1 122 ? -1.885 7.871 -2.197 1 98.31 122 LEU A O 1
ATOM 1009 N N . GLN A 1 123 ? -2.561 5.98 -1.221 1 97.75 123 GLN A N 1
ATOM 1010 C CA . GLN A 1 123 ? -1.32 5.305 -1.592 1 97.75 123 GLN A CA 1
ATOM 1011 C C . GLN A 1 123 ? -1.135 5.289 -3.105 1 97.75 123 GLN A C 1
ATOM 1013 O O . GLN A 1 123 ? -0.036 5.543 -3.604 1 97.75 123 GLN A O 1
ATOM 1018 N N . SER A 1 124 ? -2.201 4.98 -3.791 1 96.94 124 SER A N 1
ATOM 1019 C CA . SER A 1 124 ? -2.127 4.938 -5.25 1 96.94 124 SER A CA 1
ATOM 1020 C C . SER A 1 124 ? -1.757 6.301 -5.824 1 96.94 124 SER A C 1
ATOM 1022 O O . SER A 1 124 ? -0.94 6.391 -6.742 1 96.94 124 SER A O 1
ATOM 1024 N N . LEU A 1 125 ? -2.281 7.328 -5.305 1 97.94 125 LEU A N 1
ATOM 1025 C CA . LEU A 1 125 ? -1.993 8.68 -5.77 1 97.94 125 LEU A CA 1
ATOM 1026 C C . LEU A 1 125 ? -0.541 9.055 -5.492 1 97.94 125 LEU A C 1
ATOM 1028 O O . LEU A 1 125 ? 0.128 9.641 -6.348 1 97.94 125 LEU A O 1
ATOM 1032 N N . ILE A 1 126 ? -0.081 8.711 -4.34 1 98.44 126 ILE A N 1
ATOM 1033 C CA . ILE A 1 126 ? 1.288 9.039 -3.955 1 98.44 126 ILE A CA 1
ATOM 1034 C C . ILE A 1 126 ? 2.27 8.289 -4.855 1 98.44 126 ILE A C 1
ATOM 1036 O O . ILE A 1 126 ? 3.24 8.875 -5.344 1 98.44 126 ILE A O 1
ATOM 1040 N N . ILE A 1 127 ? 1.968 7.035 -5.055 1 97.38 127 ILE A N 1
ATOM 1041 C CA . ILE A 1 127 ? 2.836 6.23 -5.906 1 97.38 127 ILE A CA 1
ATOM 1042 C C . ILE A 1 127 ? 2.877 6.824 -7.312 1 97.38 127 ILE A C 1
ATOM 1044 O O . ILE A 1 127 ? 3.951 6.957 -7.906 1 97.38 127 ILE A O 1
ATOM 1048 N N . GLU A 1 128 ? 1.752 7.195 -7.848 1 95.75 128 GLU A N 1
ATOM 1049 C CA . GLU A 1 128 ? 1.678 7.785 -9.18 1 95.75 128 GLU A CA 1
ATOM 1050 C C . GLU A 1 128 ? 2.498 9.07 -9.258 1 95.75 128 GLU A C 1
ATOM 1052 O O . GLU A 1 128 ? 3.234 9.281 -10.227 1 95.75 128 GLU A O 1
ATOM 1057 N N . GLU A 1 129 ? 2.406 9.875 -8.281 1 97.5 129 GLU A N 1
ATOM 1058 C CA . GLU A 1 129 ? 3.125 11.141 -8.266 1 97.5 129 GLU A CA 1
ATOM 1059 C C . GLU A 1 129 ? 4.629 10.922 -8.148 1 97.5 129 GLU A C 1
ATOM 1061 O O . GLU A 1 129 ? 5.414 11.625 -8.789 1 97.5 129 GLU A O 1
ATOM 1066 N N . LEU A 1 130 ? 5 9.961 -7.367 1 96.5 130 LEU A N 1
ATOM 1067 C CA . LEU A 1 130 ? 6.418 9.711 -7.133 1 96.5 130 LEU A CA 1
ATOM 1068 C C . LEU A 1 130 ? 7.082 9.133 -8.375 1 96.5 130 LEU A C 1
ATOM 1070 O O . LEU A 1 130 ? 8.312 9.125 -8.484 1 96.5 130 LEU A O 1
ATOM 1074 N N . GLN A 1 131 ? 6.297 8.609 -9.258 1 93.5 131 GLN A N 1
ATOM 1075 C CA . GLN A 1 131 ? 6.836 8.07 -10.508 1 93.5 131 GLN A CA 1
ATOM 1076 C C . GLN A 1 131 ? 7.121 9.188 -11.508 1 93.5 131 GLN A C 1
ATOM 1078 O O . GLN A 1 131 ? 7.82 8.977 -12.5 1 93.5 131 GLN A O 1
ATOM 1083 N N . LYS A 1 132 ? 6.598 10.336 -11.258 1 93.62 132 LYS A N 1
ATOM 1084 C CA . LYS A 1 132 ? 6.824 11.484 -12.133 1 93.62 132 LYS A CA 1
ATOM 1085 C C . LYS A 1 132 ? 8.172 12.133 -11.844 1 93.62 132 LYS A C 1
ATOM 1087 O O . LYS A 1 132 ? 8.711 12 -10.742 1 93.62 132 LYS A O 1
ATOM 1092 N N . PRO A 1 133 ? 8.664 12.844 -12.852 1 90.88 133 PRO A N 1
ATOM 1093 C CA . PRO A 1 133 ? 9.82 13.688 -12.547 1 90.88 133 PRO A CA 1
ATOM 1094 C C . PRO A 1 133 ? 9.539 14.703 -11.438 1 90.88 133 PRO A C 1
ATOM 1096 O O . PRO A 1 133 ? 8.406 15.172 -11.305 1 90.88 133 PRO A O 1
ATOM 1099 N N . ILE A 1 134 ? 10.531 15.031 -10.75 1 89 134 ILE A N 1
ATOM 1100 C CA . ILE A 1 134 ? 10.414 15.852 -9.547 1 89 134 ILE A CA 1
ATOM 1101 C C . ILE A 1 134 ? 9.719 17.172 -9.875 1 89 134 ILE A C 1
ATOM 1103 O O . ILE A 1 134 ? 8.891 17.656 -9.102 1 89 134 ILE A O 1
ATOM 1107 N N . GLU A 1 135 ? 9.922 17.734 -11.016 1 90.31 135 GLU A N 1
ATOM 1108 C CA . GLU A 1 135 ? 9.391 19.047 -11.406 1 90.31 135 GLU A CA 1
ATOM 1109 C C . GLU A 1 135 ? 7.891 18.969 -11.656 1 90.31 135 GLU A C 1
ATOM 1111 O O . GLU A 1 135 ? 7.195 19.984 -11.562 1 90.31 135 GLU A O 1
ATOM 1116 N N . GLN A 1 136 ? 7.414 17.766 -11.883 1 93.75 136 GLN A N 1
ATOM 1117 C CA . GLN A 1 136 ? 6.008 17.609 -12.242 1 93.75 136 GLN A CA 1
ATOM 1118 C C . GLN A 1 136 ? 5.207 17.016 -11.086 1 93.75 136 GLN A C 1
ATOM 1120 O O . GLN A 1 136 ? 3.975 16.969 -11.141 1 93.75 136 GLN A O 1
ATOM 1125 N N . ARG A 1 137 ? 5.871 16.781 -10.039 1 95.12 137 ARG A N 1
ATOM 1126 C CA . ARG A 1 137 ? 5.242 16.062 -8.938 1 95.12 137 ARG A CA 1
ATOM 1127 C C . ARG A 1 137 ? 4.449 17.016 -8.047 1 95.12 137 ARG A C 1
ATOM 1129 O O . ARG A 1 137 ? 4.91 18.109 -7.742 1 95.12 137 ARG A O 1
ATOM 1136 N N . MET A 1 138 ? 3.289 16.609 -7.785 1 97.56 138 MET A N 1
ATOM 1137 C CA . MET A 1 138 ? 2.604 17.266 -6.68 1 97.56 138 MET A CA 1
ATOM 1138 C C . MET A 1 138 ? 3.33 17.016 -5.363 1 97.56 138 MET A C 1
ATOM 1140 O O . MET A 1 138 ? 4.105 16.062 -5.25 1 97.56 138 MET A O 1
ATOM 1144 N N . GLU A 1 139 ? 3.088 17.891 -4.395 1 97.5 139 GLU A N 1
ATOM 1145 C CA . GLU A 1 139 ? 3.881 17.812 -3.172 1 97.5 139 GLU A CA 1
ATOM 1146 C C . GLU A 1 139 ? 3.014 17.422 -1.978 1 97.5 139 GLU A C 1
ATOM 1148 O O . GLU A 1 139 ? 3.488 16.75 -1.049 1 97.5 139 GLU A O 1
ATOM 1153 N N . TRP A 1 140 ? 1.743 17.844 -2.01 1 98.44 140 TRP A N 1
ATOM 1154 C CA . TRP A 1 140 ? 0.812 17.547 -0.924 1 98.44 140 TRP A CA 1
ATOM 1155 C C . TRP A 1 140 ? -0.541 17.109 -1.472 1 98.44 140 TRP A C 1
ATOM 1157 O O . TRP A 1 140 ? -0.923 17.484 -2.58 1 98.44 140 TRP A O 1
ATOM 1167 N N . ILE A 1 141 ? -1.236 16.297 -0.659 1 98.81 141 ILE A N 1
ATOM 1168 C CA . ILE A 1 141 ? -2.633 15.945 -0.899 1 98.81 141 ILE A CA 1
ATOM 1169 C C . ILE A 1 141 ? -3.492 16.422 0.27 1 98.81 141 ILE A C 1
ATOM 1171 O O . ILE A 1 141 ? -3.168 16.156 1.432 1 98.81 141 ILE A O 1
ATOM 1175 N N . LEU A 1 142 ? -4.465 17.156 0.002 1 98.56 142 LEU A N 1
ATOM 1176 C CA . LEU A 1 142 ? -5.539 17.344 0.975 1 98.56 142 LEU A CA 1
ATOM 1177 C C . LEU A 1 142 ? -6.598 16.25 0.83 1 98.56 142 LEU A C 1
ATOM 1179 O O . LEU A 1 142 ? -7.309 16.203 -0.177 1 98.56 142 LEU A O 1
ATOM 1183 N N . TYR A 1 143 ? -6.684 15.484 1.795 1 98.19 143 TYR A N 1
ATOM 1184 C CA . TYR A 1 143 ? -7.809 14.555 1.831 1 98.19 143 TYR A CA 1
ATOM 1185 C C . TYR A 1 143 ? -8.984 15.156 2.598 1 98.19 143 TYR A C 1
ATOM 1187 O O . TYR A 1 143 ? -8.797 15.789 3.639 1 98.19 143 TYR A O 1
ATOM 1195 N N . PHE A 1 144 ? -10.164 14.898 2.043 1 94.5 144 PHE A N 1
ATOM 1196 C CA . PHE A 1 144 ? -11.367 15.289 2.773 1 94.5 144 PHE A CA 1
ATOM 1197 C C . PHE A 1 144 ? -12.492 14.289 2.545 1 94.5 144 PHE A C 1
ATOM 1199 O O . PHE A 1 144 ? -12.633 13.742 1.448 1 94.5 144 PHE A O 1
ATOM 1206 N N . ASP A 1 145 ? -13.234 14.055 3.611 1 89.75 145 ASP A N 1
ATOM 1207 C CA . ASP A 1 145 ? -14.461 13.281 3.467 1 89.75 145 ASP A CA 1
ATOM 1208 C C . ASP A 1 145 ? -15.586 14.148 2.895 1 89.75 145 ASP A C 1
ATOM 1210 O O . ASP A 1 145 ? -15.562 15.375 3.023 1 89.75 145 ASP A O 1
ATOM 1214 N N . THR A 1 146 ? -16.609 13.516 2.363 1 84.69 146 THR A N 1
ATOM 1215 C CA . THR A 1 146 ? -17.719 14.242 1.744 1 84.69 146 THR A CA 1
ATOM 1216 C C . THR A 1 146 ? -18.625 14.852 2.807 1 84.69 146 THR A C 1
ATOM 1218 O O . THR A 1 146 ? -19.641 15.469 2.48 1 84.69 146 THR A O 1
ATOM 1221 N N . THR A 1 147 ? -18.172 14.781 3.977 1 80.75 147 THR A N 1
ATOM 1222 C CA . THR A 1 147 ? -18.906 15.438 5.051 1 80.75 147 THR A CA 1
ATOM 1223 C C . THR A 1 147 ? -18.281 16.797 5.379 1 80.75 147 THR A C 1
ATOM 1225 O O . THR A 1 147 ? -18.859 17.578 6.133 1 80.75 147 THR A O 1
ATOM 1228 N N . ILE A 1 148 ? -17.156 17.016 4.797 1 85.19 148 ILE A N 1
ATOM 1229 C CA . ILE A 1 148 ? -16.453 18.281 5.031 1 85.19 148 ILE A CA 1
ATOM 1230 C C . ILE A 1 148 ? -16.969 19.344 4.066 1 85.19 148 ILE A C 1
ATOM 1232 O O . ILE A 1 148 ? -16.766 19.234 2.854 1 85.19 148 ILE A O 1
ATOM 1236 N N . VAL A 1 149 ? -17.562 20.328 4.621 1 85.06 149 VAL A N 1
ATOM 1237 C CA . VAL A 1 149 ? -18.062 21.453 3.828 1 85.06 149 VAL A CA 1
ATOM 1238 C C . VAL A 1 149 ? -17.047 22.594 3.818 1 85.06 149 VAL A C 1
ATOM 1240 O O . VAL A 1 149 ? -16.391 22.844 4.828 1 85.06 149 VAL A O 1
ATOM 1243 N N . LEU A 1 150 ? -16.984 23.219 2.664 1 87.5 150 LEU A N 1
ATOM 1244 C CA . LEU A 1 150 ? -16.156 24.422 2.611 1 87.5 150 LEU A CA 1
ATOM 1245 C C . LEU A 1 150 ? -16.953 25.656 3.016 1 87.5 150 LEU A C 1
ATOM 1247 O O . LEU A 1 150 ? -17.953 25.984 2.385 1 87.5 150 LEU A O 1
ATOM 1251 N N . ALA A 1 151 ? -16.5 26.281 4.031 1 82.88 151 ALA A N 1
ATOM 1252 C CA . ALA A 1 151 ? -17.188 27.469 4.535 1 82.88 151 ALA A CA 1
ATOM 1253 C C . ALA A 1 151 ? -16.672 28.734 3.854 1 82.88 151 ALA A C 1
ATOM 1255 O O . ALA A 1 151 ? -17.453 29.641 3.557 1 82.88 151 ALA A O 1
ATOM 1256 N N . ASN A 1 152 ? -15.406 28.828 3.66 1 85.06 152 ASN A N 1
ATOM 1257 C CA . ASN A 1 152 ? -14.789 29.953 2.977 1 85.06 152 ASN A CA 1
ATOM 1258 C C . ASN A 1 152 ? -13.867 29.5 1.85 1 85.06 152 ASN A C 1
ATOM 1260 O O . ASN A 1 152 ? -12.672 29.297 2.061 1 85.06 152 ASN A O 1
ATOM 1264 N N . ALA A 1 153 ? -14.383 29.5 0.672 1 84.94 153 ALA A N 1
ATOM 1265 C CA . ALA A 1 153 ? -13.695 28.938 -0.482 1 84.94 153 ALA A CA 1
ATOM 1266 C C . ALA A 1 153 ? -12.617 29.891 -1 1 84.94 153 ALA A C 1
ATOM 1268 O O . ALA A 1 153 ? -11.906 29.562 -1.959 1 84.94 153 ALA A O 1
ATOM 1269 N N . HIS A 1 154 ? -12.414 30.922 -0.299 1 86.69 154 HIS A N 1
ATOM 1270 C CA . HIS A 1 154 ? -11.422 31.875 -0.765 1 86.69 154 HIS A CA 1
ATOM 1271 C C . HIS A 1 154 ? -10.094 31.703 -0.024 1 86.69 154 HIS A C 1
ATOM 1273 O O . HIS A 1 154 ? -9.133 32.438 -0.285 1 86.69 154 HIS A O 1
ATOM 1279 N N . ILE A 1 155 ? -10.055 30.828 0.804 1 92.44 155 ILE A N 1
ATOM 1280 C CA . ILE A 1 155 ? -8.812 30.531 1.517 1 92.44 155 ILE A CA 1
ATOM 1281 C C . ILE A 1 155 ? -8.039 29.438 0.772 1 92.44 155 ILE A C 1
ATOM 1283 O O . ILE A 1 155 ? -8.547 28.328 0.567 1 92.44 155 ILE A O 1
ATOM 1287 N N . PRO A 1 156 ? -6.836 29.781 0.405 1 95.19 156 PRO A N 1
ATOM 1288 C CA . PRO A 1 156 ? -6.055 28.781 -0.309 1 95.19 156 PRO A CA 1
ATOM 1289 C C . PRO A 1 156 ? -5.5 27.703 0.618 1 95.19 156 PRO A C 1
ATOM 1291 O O . PRO A 1 156 ? -5.27 27.953 1.803 1 95.19 156 PRO A O 1
ATOM 1294 N N . LEU A 1 157 ? -5.188 26.547 0.062 1 96.94 157 LEU A N 1
ATOM 1295 C CA . LEU A 1 157 ? -4.715 25.406 0.843 1 96.94 157 LEU A CA 1
ATOM 1296 C C . LEU A 1 157 ? -3.301 25.656 1.358 1 96.94 157 LEU A C 1
ATOM 1298 O O . LEU A 1 157 ? -2.936 25.172 2.434 1 96.94 157 LEU A O 1
ATOM 1302 N N . HIS A 1 158 ? -2.479 26.359 0.646 1 96.44 158 HIS A N 1
ATOM 1303 C CA . HIS A 1 158 ? -1.094 26.578 1.052 1 96.44 158 HIS A CA 1
ATOM 1304 C C . HIS A 1 158 ? -1.016 27.406 2.326 1 96.44 158 HIS A C 1
ATOM 1306 O O . HIS A 1 158 ? 0.036 27.484 2.965 1 96.44 158 HIS A O 1
ATOM 1312 N N . HIS A 1 159 ? -2.168 28.031 2.686 1 95.5 159 HIS A N 1
ATOM 1313 C CA . HIS A 1 159 ? -2.256 28.812 3.914 1 95.5 159 HIS A CA 1
ATOM 1314 C C . HIS A 1 159 ? -2.023 27.938 5.141 1 95.5 159 HIS A C 1
ATOM 1316 O O . HIS A 1 159 ? -1.587 28.438 6.184 1 95.5 159 HIS A O 1
ATOM 1322 N N . PHE A 1 160 ? -2.244 26.609 5.027 1 96.56 160 PHE A N 1
ATOM 1323 C CA . PHE A 1 160 ? -2.164 25.703 6.164 1 96.56 160 PHE A CA 1
ATOM 1324 C C . PHE A 1 160 ? -0.828 24.969 6.176 1 96.56 160 PHE A C 1
ATOM 1326 O O . PHE A 1 160 ? -0.504 24.281 7.141 1 96.56 160 PHE A O 1
ATOM 1333 N N . LEU A 1 161 ? -0.003 25.094 5.199 1 97.62 161 LEU A N 1
ATOM 1334 C CA . LEU A 1 161 ? 1.196 24.281 5.008 1 97.62 161 LEU A CA 1
ATOM 1335 C C . LEU A 1 161 ? 2.42 24.984 5.598 1 97.62 161 LEU A C 1
ATOM 1337 O O . LEU A 1 161 ? 2.377 26.188 5.887 1 97.62 161 LEU A O 1
ATOM 1341 N N . PRO A 1 162 ? 3.484 24.219 5.848 1 97.12 162 PRO A N 1
ATOM 1342 C CA . PRO A 1 162 ? 4.703 24.828 6.371 1 97.12 162 PRO A CA 1
ATOM 1343 C C . PRO A 1 162 ? 5.301 25.859 5.414 1 97.12 162 PRO A C 1
ATOM 1345 O O . PRO A 1 162 ? 5.035 25.828 4.211 1 97.12 162 PRO A O 1
ATOM 1348 N N . PRO A 1 163 ? 5.988 26.766 6.035 1 95.75 163 PRO A N 1
ATOM 1349 C CA . PRO A 1 163 ? 6.648 27.734 5.141 1 95.75 163 PRO A CA 1
ATOM 1350 C C . PRO A 1 163 ? 7.543 27.047 4.105 1 95.75 163 PRO A C 1
ATOM 1352 O O . PRO A 1 163 ? 8.383 26.219 4.461 1 95.75 163 PRO A O 1
ATOM 1355 N N . ILE A 1 164 ? 7.379 27.438 2.898 1 94.12 164 ILE A N 1
ATOM 1356 C CA . ILE A 1 164 ? 8.055 26.766 1.788 1 94.12 164 ILE A CA 1
ATOM 1357 C C . ILE A 1 164 ? 9.555 27.062 1.847 1 94.12 164 ILE A C 1
ATOM 1359 O O . ILE A 1 164 ? 10.359 26.344 1.251 1 94.12 164 ILE A O 1
ATOM 1363 N N . THR A 1 165 ? 9.969 28.094 2.586 1 91.69 165 THR A N 1
ATOM 1364 C CA . THR A 1 165 ? 11.367 28.5 2.713 1 91.69 165 THR A CA 1
ATOM 1365 C C . THR A 1 165 ? 12.078 27.672 3.783 1 91.69 165 THR A C 1
ATOM 1367 O O . THR A 1 165 ? 13.305 27.703 3.881 1 91.69 165 THR A O 1
ATOM 1370 N N . ASP A 1 166 ? 11.336 26.969 4.539 1 92.25 166 ASP A N 1
ATOM 1371 C CA . ASP A 1 166 ? 11.898 26.172 5.621 1 92.25 166 ASP A CA 1
ATOM 1372 C C . ASP A 1 166 ? 11.75 24.672 5.344 1 92.25 166 ASP A C 1
ATOM 1374 O O . ASP A 1 166 ? 11.297 23.922 6.207 1 92.25 166 ASP A O 1
ATOM 1378 N N . VAL A 1 167 ? 12.07 24.312 4.23 1 85.56 167 VAL A N 1
ATOM 1379 C CA . VAL A 1 167 ? 11.867 22.938 3.762 1 85.56 167 VAL A CA 1
ATOM 1380 C C . VAL A 1 167 ? 12.719 21.984 4.59 1 85.56 167 VAL A C 1
ATOM 1382 O O . VAL A 1 167 ? 12.273 20.875 4.93 1 85.56 167 VAL A O 1
ATOM 1385 N N . GLU A 1 168 ? 13.852 22.391 4.961 1 89.19 168 GLU A N 1
ATOM 1386 C CA . GLU A 1 168 ? 14.789 21.516 5.668 1 89.19 168 GLU A CA 1
ATOM 1387 C C . GLU A 1 168 ? 14.25 21.125 7.043 1 89.19 168 GLU A C 1
ATOM 1389 O O . GLU A 1 168 ? 14.344 19.969 7.449 1 89.19 168 GLU A O 1
ATOM 1394 N N . THR A 1 169 ? 13.688 22.031 7.75 1 93.19 169 THR A N 1
ATOM 1395 C CA . THR A 1 169 ? 13.172 21.781 9.086 1 93.19 169 THR A CA 1
ATOM 1396 C C . THR A 1 169 ? 11.992 20.812 9.039 1 93.19 169 THR A C 1
ATOM 1398 O O . THR A 1 169 ? 11.812 20 9.945 1 93.19 169 THR A O 1
ATOM 1401 N N . PHE A 1 170 ? 11.25 20.906 7.922 1 95.38 170 PHE A N 1
ATOM 1402 C CA . PHE A 1 170 ? 10.023 20.125 7.863 1 95.38 170 PHE A CA 1
ATOM 1403 C C . PHE A 1 170 ? 10.125 19.047 6.785 1 95.38 170 PHE A C 1
ATOM 1405 O O . PHE A 1 170 ? 9.102 18.578 6.281 1 95.38 170 PHE A O 1
ATOM 1412 N N . LYS A 1 171 ? 11.266 18.656 6.422 1 91.81 171 LYS A N 1
ATOM 1413 C CA . LYS A 1 171 ? 11.5 17.703 5.352 1 91.81 171 LYS A CA 1
ATOM 1414 C C . LYS A 1 171 ? 10.938 16.328 5.711 1 91.81 171 LYS A C 1
ATOM 1416 O O . LYS A 1 171 ? 10.547 15.555 4.832 1 91.81 171 LYS A O 1
ATOM 1421 N N . SER A 1 172 ? 10.828 16.047 6.973 1 92.81 172 SER A N 1
ATOM 1422 C CA . SER A 1 172 ? 10.367 14.734 7.418 1 92.81 172 SER A CA 1
ATOM 1423 C C . SER A 1 172 ? 8.852 14.719 7.602 1 92.81 172 SER A C 1
ATOM 1425 O O . SER A 1 172 ? 8.258 13.648 7.766 1 92.81 172 SER A O 1
ATOM 1427 N N . LEU A 1 173 ? 8.297 15.836 7.551 1 97.19 173 LEU A N 1
ATOM 1428 C CA . LEU A 1 173 ? 6.867 15.945 7.82 1 97.19 173 LEU A CA 1
ATOM 1429 C C . LEU A 1 173 ? 6.055 15.234 6.742 1 97.19 173 LEU A C 1
ATOM 1431 O O . LEU A 1 173 ? 6.258 15.469 5.551 1 97.19 173 LEU A O 1
ATOM 1435 N N . SER A 1 174 ? 5.125 14.359 7.168 1 98.06 174 SER A N 1
ATOM 1436 C CA . SER A 1 174 ? 4.32 13.586 6.227 1 98.06 174 SER A CA 1
ATOM 1437 C C . SER A 1 174 ? 2.842 13.945 6.336 1 98.06 174 SER A C 1
ATOM 1439 O O . SER A 1 174 ? 2.105 13.883 5.352 1 98.06 174 SER A O 1
ATOM 1441 N N . ILE A 1 175 ? 2.461 14.305 7.602 1 98.56 175 ILE A N 1
ATOM 1442 C CA . ILE A 1 175 ? 1.03 14.484 7.82 1 98.56 175 ILE A CA 1
ATOM 1443 C C . ILE A 1 175 ? 0.787 15.75 8.633 1 98.56 175 ILE A C 1
ATOM 1445 O O . ILE A 1 175 ? 1.521 16.047 9.578 1 98.56 175 ILE A O 1
ATOM 1449 N N . ILE A 1 176 ? -0.163 16.531 8.227 1 98.31 176 ILE A N 1
ATOM 1450 C CA . ILE A 1 176 ? -0.718 17.656 8.984 1 98.31 176 ILE A CA 1
ATOM 1451 C C . ILE A 1 176 ? -2.189 17.375 9.297 1 98.31 176 ILE A C 1
ATOM 1453 O O . ILE A 1 176 ? -3 17.203 8.383 1 98.31 176 ILE A O 1
ATOM 1457 N N . ALA A 1 177 ? -2.459 17.297 10.531 1 97.25 177 ALA A N 1
ATOM 1458 C CA . ALA A 1 177 ? -3.807 16.906 10.938 1 97.25 177 ALA A CA 1
ATOM 1459 C C . ALA A 1 177 ? -4.238 17.641 12.203 1 97.25 177 ALA A C 1
ATOM 1461 O O . ALA A 1 177 ? -3.572 18.594 12.641 1 97.25 177 ALA A O 1
ATOM 1462 N N . THR A 1 178 ? -5.445 17.297 12.602 1 95.31 178 THR A N 1
ATOM 1463 C CA . THR A 1 178 ? -5.973 17.828 13.859 1 95.31 178 THR A CA 1
ATOM 1464 C C . THR A 1 178 ? -6.445 16.688 14.758 1 95.31 178 THR A C 1
ATOM 1466 O O . THR A 1 178 ? -6.602 15.555 14.312 1 95.31 178 THR A O 1
ATOM 1469 N N . LYS A 1 179 ? -6.566 17.062 15.984 1 90.56 179 LYS A N 1
ATOM 1470 C CA . LYS A 1 179 ? -7.113 16.156 16.984 1 90.56 179 LYS A CA 1
ATOM 1471 C C . LYS A 1 179 ? -8.242 16.812 17.766 1 90.56 179 LYS A C 1
ATOM 1473 O O . LYS A 1 179 ? -8.281 18.031 17.906 1 90.56 179 LYS A O 1
ATOM 1478 N N . SER A 1 180 ? -9.055 15.93 18.234 1 82 180 SER A N 1
ATOM 1479 C CA . SER A 1 180 ? -10.102 16.422 19.125 1 82 180 SER A CA 1
ATOM 1480 C C . SER A 1 180 ? -9.547 16.672 20.531 1 82 180 SER A C 1
ATOM 1482 O O . SER A 1 180 ? -8.406 16.312 20.828 1 82 180 SER A O 1
ATOM 1484 N N . GLU A 1 181 ? -10.414 17.203 21.297 1 75.06 181 GLU A N 1
ATOM 1485 C CA . GLU A 1 181 ? -10.039 17.422 22.688 1 75.06 181 GLU A CA 1
ATOM 1486 C C . GLU A 1 181 ? -9.812 16.094 23.406 1 75.06 181 GLU A C 1
ATOM 1488 O O . GLU A 1 181 ? -9.016 16.016 24.344 1 75.06 181 GLU A O 1
ATOM 1493 N N . SER A 1 182 ? -10.492 15.031 22.906 1 77 182 SER A N 1
ATOM 1494 C CA . SER A 1 182 ? -10.359 13.711 23.5 1 77 182 SER A CA 1
ATOM 1495 C C . SER A 1 182 ? -9.188 12.945 22.891 1 77 182 SER A C 1
ATOM 1497 O O . SER A 1 182 ? -9.078 11.734 23.062 1 77 182 SER A O 1
ATOM 1499 N N . ASP A 1 183 ? -8.43 13.641 22.172 1 84.19 183 ASP A N 1
ATOM 1500 C CA . ASP A 1 183 ? -7.176 13.117 21.625 1 84.19 183 ASP A CA 1
ATOM 1501 C C . ASP A 1 183 ? -7.438 12.109 20.5 1 84.19 183 ASP A C 1
ATOM 1503 O O . ASP A 1 183 ? -6.691 11.141 20.344 1 84.19 183 ASP A O 1
ATOM 1507 N N . HIS A 1 184 ? -8.492 12.336 19.812 1 87.75 184 HIS A N 1
ATOM 1508 C CA . HIS A 1 184 ? -8.797 11.508 18.656 1 87.75 184 HIS A CA 1
ATOM 1509 C C . HIS A 1 184 ? -8.391 12.211 17.359 1 87.75 184 HIS A C 1
ATOM 1511 O O . HIS A 1 184 ? -8.711 13.383 17.156 1 87.75 184 HIS A O 1
ATOM 1517 N N . LEU A 1 185 ? -7.746 11.469 16.547 1 92.25 185 LEU A N 1
ATOM 1518 C CA . LEU A 1 185 ? -7.324 12 15.258 1 92.25 185 LEU A CA 1
ATOM 1519 C C . LEU A 1 185 ? -8.531 12.289 14.367 1 92.25 185 LEU A C 1
ATOM 1521 O O . LEU A 1 185 ? -9.445 11.469 14.266 1 92.25 185 LEU A O 1
ATOM 1525 N N . ASN A 1 186 ? -8.523 13.484 13.891 1 90.75 186 ASN A N 1
ATOM 1526 C CA . ASN A 1 186 ? -9.484 13.797 12.836 1 90.75 186 ASN A CA 1
ATOM 1527 C C . ASN A 1 186 ? -8.984 13.328 11.469 1 90.75 186 ASN A C 1
ATOM 1529 O O . ASN A 1 186 ? -8.125 13.969 10.867 1 90.75 186 ASN A O 1
ATOM 1533 N N . SER A 1 187 ? -9.609 12.289 11.008 1 91 187 SER A N 1
ATOM 1534 C CA . SER A 1 187 ? -9.156 11.734 9.742 1 91 187 SER A CA 1
ATOM 1535 C C . SER A 1 187 ? -10.109 12.102 8.609 1 91 187 SER A C 1
ATOM 1537 O O . SER A 1 187 ? -10.023 11.547 7.508 1 91 187 SER A O 1
ATOM 1539 N N . SER A 1 188 ? -11.023 13.016 8.914 1 91.69 188 SER A N 1
ATOM 1540 C CA . SER A 1 188 ? -11.961 13.422 7.871 1 91.69 188 SER A CA 1
ATOM 1541 C C . SER A 1 188 ? -11.336 14.461 6.945 1 91.69 188 SER A C 1
ATOM 1543 O O . SER A 1 188 ? -11.797 14.656 5.816 1 91.69 188 SER A O 1
ATOM 1545 N N . VAL A 1 189 ? -10.43 15.188 7.434 1 95 189 VAL A N 1
ATOM 1546 C CA . VAL A 1 189 ? -9.703 16.156 6.625 1 95 189 VAL A CA 1
ATOM 1547 C C . VAL A 1 189 ? -8.273 16.281 7.133 1 95 189 VAL A C 1
ATOM 1549 O O . VAL A 1 189 ? -8.047 16.5 8.328 1 95 189 VAL A O 1
ATOM 1552 N N . PHE A 1 190 ? -7.289 16.094 6.289 1 97.62 190 PHE A N 1
ATOM 1553 C CA . PHE A 1 190 ? -5.887 16.219 6.664 1 97.62 190 PHE A CA 1
ATOM 1554 C C . PHE A 1 190 ? -5 16.312 5.426 1 97.62 190 PHE A C 1
ATOM 1556 O O . PHE A 1 190 ? -5.43 15.961 4.32 1 97.62 190 PHE A O 1
ATOM 1563 N N . PHE A 1 191 ? -3.828 16.859 5.617 1 98.69 191 PHE A N 1
ATOM 1564 C CA . PHE A 1 191 ? -2.832 16.906 4.555 1 98.69 191 PHE A CA 1
ATOM 1565 C C . PHE A 1 191 ? -1.867 15.727 4.668 1 98.69 191 PHE A C 1
ATOM 1567 O O . PHE A 1 191 ? -1.469 15.344 5.77 1 98.69 191 PHE A O 1
ATOM 1574 N N . ILE A 1 192 ? -1.509 15.156 3.57 1 98.81 192 ILE A N 1
ATOM 1575 C CA . ILE A 1 192 ? -0.497 14.102 3.516 1 98.81 192 ILE A CA 1
ATOM 1576 C C . ILE A 1 192 ? 0.515 14.422 2.418 1 98.81 192 ILE A C 1
ATOM 1578 O O . ILE A 1 192 ? 0.136 14.766 1.296 1 98.81 192 ILE A O 1
ATOM 1582 N N . ARG A 1 193 ? 1.738 14.352 2.76 1 98.56 193 ARG A N 1
ATOM 1583 C CA . ARG A 1 193 ? 2.822 14.672 1.836 1 98.56 193 ARG A CA 1
ATOM 1584 C C . ARG A 1 193 ? 3.043 13.539 0.838 1 98.56 193 ARG A C 1
ATOM 1586 O O . ARG A 1 193 ? 2.924 12.367 1.188 1 98.56 193 ARG A O 1
ATOM 1593 N N . ILE A 1 194 ? 3.295 13.891 -0.371 1 98.12 194 ILE A N 1
ATOM 1594 C CA . ILE A 1 194 ? 3.695 12.906 -1.365 1 98.12 194 ILE A CA 1
ATOM 1595 C C . ILE A 1 194 ? 5.164 12.539 -1.166 1 98.12 194 ILE A C 1
ATOM 1597 O O . ILE A 1 194 ? 6.055 13.242 -1.643 1 98.12 194 ILE A O 1
ATOM 1601 N N . SER A 1 195 ? 5.371 11.414 -0.444 1 96.38 195 SER A N 1
ATOM 1602 C CA . SER A 1 195 ? 6.723 11.016 -0.057 1 96.38 195 SER A CA 1
ATOM 1603 C C . SER A 1 195 ? 6.77 9.539 0.344 1 96.38 195 SER A C 1
ATOM 1605 O O . SER A 1 195 ? 5.727 8.914 0.544 1 96.38 195 SER A O 1
ATOM 1607 N N . GLY A 1 196 ? 7.992 9.07 0.477 1 94.94 196 GLY A N 1
ATOM 1608 C CA . GLY A 1 196 ? 8.18 7.723 0.985 1 94.94 196 GLY A CA 1
ATOM 1609 C C . GLY A 1 196 ? 7.723 7.559 2.422 1 94.94 196 GLY A C 1
ATOM 1610 O O . GLY A 1 196 ? 7.207 6.504 2.799 1 94.94 196 GLY A O 1
ATOM 1611 N N . GLY A 1 197 ? 7.922 8.562 3.162 1 95.88 197 GLY A N 1
ATOM 1612 C CA . GLY A 1 197 ? 7.457 8.531 4.539 1 95.88 197 GLY A CA 1
ATOM 1613 C C . GLY A 1 197 ? 5.961 8.32 4.656 1 95.88 197 GLY A C 1
ATOM 1614 O O . GLY A 1 197 ? 5.5 7.559 5.512 1 95.88 197 GLY A O 1
ATOM 1615 N N . SER A 1 198 ? 5.246 8.945 3.805 1 98.06 198 SER A N 1
ATOM 1616 C CA . SER A 1 198 ? 3.795 8.789 3.795 1 98.06 198 SER A CA 1
ATOM 1617 C C . SER A 1 198 ? 3.391 7.375 3.406 1 98.06 198 SER A C 1
ATOM 1619 O O . SER A 1 198 ? 2.455 6.809 3.979 1 98.06 198 SER A O 1
ATOM 1621 N N . LEU A 1 199 ? 4.074 6.824 2.465 1 97.5 199 LEU A N 1
ATOM 1622 C CA . LEU A 1 199 ? 3.787 5.449 2.061 1 97.5 199 LEU A CA 1
ATOM 1623 C C . LEU A 1 199 ? 4.004 4.484 3.221 1 97.5 199 LEU A C 1
ATOM 1625 O O . LEU A 1 199 ? 3.213 3.562 3.424 1 97.5 199 LEU A O 1
ATOM 1629 N N . ARG A 1 200 ? 5.043 4.715 3.928 1 96 200 ARG A N 1
ATOM 1630 C CA . ARG A 1 200 ? 5.328 3.869 5.082 1 96 200 ARG A CA 1
ATOM 1631 C C . ARG A 1 200 ? 4.211 3.955 6.113 1 96 200 ARG A C 1
ATOM 1633 O O . ARG A 1 200 ? 3.736 2.93 6.609 1 96 200 ARG A O 1
ATOM 1640 N N . ILE A 1 201 ? 3.822 5.121 6.379 1 97.5 201 ILE A N 1
ATOM 1641 C CA . ILE A 1 201 ? 2.773 5.348 7.367 1 97.5 201 ILE A CA 1
ATOM 1642 C C . ILE A 1 201 ? 1.482 4.668 6.914 1 97.5 201 ILE A C 1
ATOM 1644 O O . ILE A 1 201 ? 0.835 3.967 7.695 1 97.5 201 ILE A O 1
ATOM 1648 N N . LEU A 1 202 ? 1.137 4.859 5.664 1 97.75 202 LEU A N 1
ATOM 1649 C CA . LEU A 1 202 ? -0.091 4.266 5.141 1 97.75 202 LEU A CA 1
ATOM 1650 C C . LEU A 1 202 ? -0.013 2.742 5.168 1 97.75 202 LEU A C 1
ATOM 1652 O O . LEU A 1 202 ? -0.991 2.072 5.508 1 97.75 202 LEU A O 1
ATOM 1656 N N . THR A 1 203 ? 1.125 2.238 4.84 1 96.62 203 THR A N 1
ATOM 1657 C CA . THR A 1 203 ? 1.314 0.792 4.844 1 96.62 203 THR A CA 1
ATOM 1658 C C . THR A 1 203 ? 1.124 0.226 6.25 1 96.62 203 THR A C 1
ATOM 1660 O O . THR A 1 203 ? 0.414 -0.764 6.434 1 96.62 203 THR A O 1
ATOM 1663 N N . GLN A 1 204 ? 1.721 0.85 7.145 1 96.06 204 GLN A N 1
ATOM 1664 C CA . GLN A 1 204 ? 1.61 0.389 8.523 1 96.06 204 GLN A CA 1
ATOM 1665 C C . GLN A 1 204 ? 0.181 0.534 9.039 1 96.06 204 GLN A C 1
ATOM 1667 O O . GLN A 1 204 ? -0.305 -0.32 9.789 1 96.06 204 GLN A O 1
ATOM 1672 N N . ALA A 1 205 ? -0.42 1.582 8.664 1 96.12 205 ALA A N 1
ATOM 1673 C CA . ALA A 1 205 ? -1.813 1.77 9.062 1 96.12 205 ALA A CA 1
ATOM 1674 C C . ALA A 1 205 ? -2.701 0.674 8.484 1 96.12 205 ALA A C 1
ATOM 1676 O O . ALA A 1 205 ? -3.572 0.139 9.172 1 96.12 205 ALA A O 1
ATOM 1677 N N . MET A 1 206 ? -2.531 0.345 7.258 1 95.62 206 MET A N 1
ATOM 1678 C CA . MET A 1 206 ? -3.324 -0.701 6.621 1 95.62 206 MET A CA 1
ATOM 1679 C C . MET A 1 206 ? -3.072 -2.053 7.277 1 95.62 206 MET A C 1
ATOM 1681 O O . MET A 1 206 ? -4 -2.846 7.449 1 95.62 206 MET A O 1
ATOM 1685 N N . GLU A 1 207 ? -1.851 -2.246 7.617 1 92.44 207 GLU A N 1
ATOM 1686 C CA . GLU A 1 207 ? -1.541 -3.484 8.328 1 92.44 207 GLU A CA 1
ATOM 1687 C C . GLU A 1 207 ? -2.303 -3.57 9.648 1 92.44 207 GLU A C 1
ATOM 1689 O O . GLU A 1 207 ? -2.789 -4.641 10.016 1 92.44 207 GLU A O 1
ATOM 1694 N N . THR A 1 208 ? -2.371 -2.482 10.32 1 89.75 208 THR A N 1
ATOM 1695 C CA . THR A 1 208 ? -3.125 -2.424 11.57 1 89.75 208 THR A CA 1
ATOM 1696 C C . THR A 1 208 ? -4.594 -2.766 11.328 1 89.75 208 THR A C 1
ATOM 1698 O O . THR A 1 208 ? -5.215 -3.459 12.141 1 89.75 208 THR A O 1
ATOM 1701 N N . ILE A 1 209 ? -5.145 -2.314 10.266 1 90.56 209 ILE A N 1
ATOM 1702 C CA . ILE A 1 209 ? -6.539 -2.582 9.93 1 90.56 209 ILE A CA 1
ATOM 1703 C C . ILE A 1 209 ? -6.727 -4.074 9.656 1 90.56 209 ILE A C 1
ATOM 1705 O O . ILE A 1 209 ? -7.711 -4.672 10.094 1 90.56 209 ILE A O 1
ATOM 1709 N N . TYR A 1 210 ? -5.793 -4.648 9 1 85.69 210 TYR A N 1
ATOM 1710 C CA . TYR A 1 210 ? -5.879 -6.074 8.711 1 85.69 210 TYR A CA 1
ATOM 1711 C C . TYR A 1 210 ? -5.863 -6.891 10 1 85.69 210 TYR A C 1
ATOM 1713 O O . TYR A 1 210 ? -6.496 -7.945 10.086 1 85.69 210 TYR A O 1
ATOM 1721 N N . ASP A 1 211 ? -5.262 -6.418 10.93 1 83.62 211 ASP A N 1
ATOM 1722 C CA . ASP A 1 211 ? -5.09 -7.148 12.188 1 83.62 211 ASP A CA 1
ATOM 1723 C C . ASP A 1 211 ? -6.234 -6.859 13.148 1 83.62 211 ASP A C 1
ATOM 1725 O O . ASP A 1 211 ? -6.395 -7.551 14.156 1 83.62 211 ASP A O 1
ATOM 1729 N N . ALA A 1 212 ? -6.973 -5.895 12.891 1 76 212 ALA A N 1
ATOM 1730 C CA . ALA A 1 212 ? -7.988 -5.383 13.805 1 76 212 ALA A CA 1
ATOM 1731 C C . ALA A 1 212 ? -8.93 -6.496 14.25 1 76 212 ALA A C 1
ATOM 1733 O O . ALA A 1 212 ? -9.25 -6.605 15.438 1 76 212 ALA A O 1
ATOM 1734 N N . PRO A 1 213 ? -9.406 -7.309 13.312 1 66.38 213 PRO A N 1
ATOM 1735 C CA . PRO A 1 213 ? -10.305 -8.375 13.758 1 66.38 213 PRO A CA 1
ATOM 1736 C C . PRO A 1 213 ? -9.672 -9.281 14.812 1 66.38 213 PRO A C 1
ATOM 1738 O O . PRO A 1 213 ? -10.383 -9.969 15.555 1 66.38 213 PRO A O 1
ATOM 1741 N N . TYR A 1 214 ? -8.391 -9.203 14.883 1 64.75 214 TYR A N 1
ATOM 1742 C CA . TYR A 1 214 ? -7.688 -10.117 15.773 1 64.75 214 TYR A CA 1
ATOM 1743 C C . TYR A 1 214 ? -7.27 -9.422 17.062 1 64.75 214 TYR A C 1
ATOM 1745 O O . TYR A 1 214 ? -6.715 -10.047 17.969 1 64.75 214 TYR A O 1
ATOM 1753 N N . ILE A 1 215 ? -7.41 -8.188 17.016 1 61.81 215 ILE A N 1
ATOM 1754 C CA . ILE A 1 215 ? -7.043 -7.41 18.188 1 61.81 215 ILE A CA 1
ATOM 1755 C C . ILE A 1 215 ? -8.289 -7.121 19.031 1 61.81 215 ILE A C 1
ATOM 1757 O O . ILE A 1 215 ? -9.312 -6.676 18.5 1 61.81 215 ILE A O 1
ATOM 1761 N N . GLU A 1 216 ? -8.164 -7.508 20.25 1 56.44 216 GLU A N 1
ATOM 1762 C CA . GLU A 1 216 ? -9.234 -7.23 21.219 1 56.44 216 GLU A CA 1
ATOM 1763 C C . GLU A 1 216 ? -9.555 -5.738 21.266 1 56.44 216 GLU A C 1
ATOM 1765 O O . GLU A 1 216 ? -8.648 -4.902 21.25 1 56.44 216 GLU A O 1
ATOM 1770 N N . GLY A 1 217 ? -10.828 -5.254 21 1 54.91 217 GLY A N 1
ATOM 1771 C CA . GLY A 1 217 ? -11.258 -3.865 21.062 1 54.91 217 GLY A CA 1
ATOM 1772 C C . GLY A 1 217 ? -11.672 -3.307 19.719 1 54.91 217 GLY A C 1
ATOM 1773 O O . GLY A 1 217 ? -12.352 -2.281 19.641 1 54.91 217 GLY A O 1
ATOM 1774 N N . TYR A 1 218 ? -10.984 -3.943 18.625 1 57.41 218 TYR A N 1
ATOM 1775 C CA . TYR A 1 218 ? -11.359 -3.469 17.297 1 57.41 218 TYR A CA 1
ATOM 1776 C C . TYR A 1 218 ? -12.594 -4.199 16.781 1 57.41 218 TYR A C 1
ATOM 1778 O O . TYR A 1 218 ? -13.164 -3.818 15.758 1 57.41 218 TYR A O 1
ATOM 1786 N N . LYS A 1 219 ? -12.836 -5.336 17.469 1 52.12 219 LYS A N 1
ATOM 1787 C CA . LYS A 1 219 ? -13.867 -6.258 16.984 1 52.12 219 LYS A CA 1
ATOM 1788 C C . LYS A 1 219 ? -15.164 -5.523 16.672 1 52.12 219 LYS A C 1
ATOM 1790 O O . LYS A 1 219 ? -15.898 -5.906 15.766 1 52.12 219 LYS A O 1
ATOM 1795 N N . ASN A 1 220 ? -15.43 -4.629 17.547 1 45.31 220 ASN A N 1
ATOM 1796 C CA . ASN A 1 220 ? -16.734 -3.998 17.438 1 45.31 220 ASN A CA 1
ATOM 1797 C C . ASN A 1 220 ? -16.719 -2.811 16.484 1 45.31 220 ASN A C 1
ATOM 1799 O O . ASN A 1 220 ? -17.703 -2.078 16.359 1 45.31 220 ASN A O 1
ATOM 1803 N N . GLU A 1 221 ? -15.656 -2.471 16.094 1 48.72 221 GLU A N 1
ATOM 1804 C CA . GLU A 1 221 ? -15.734 -1.255 15.297 1 48.72 221 GLU A CA 1
ATOM 1805 C C . GLU A 1 221 ? -16.312 -1.545 13.914 1 48.72 221 GLU A C 1
ATOM 1807 O O . GLU A 1 221 ? -15.609 -2.068 13.047 1 48.72 221 GLU A O 1
ATOM 1812 N N . ASP A 1 222 ? -17.5 -1.865 13.945 1 45.81 222 ASP A N 1
ATOM 1813 C CA . ASP A 1 222 ? -18.344 -2.117 12.781 1 45.81 222 ASP A CA 1
ATOM 1814 C C . ASP A 1 222 ? -18.141 -1.045 11.711 1 45.81 222 ASP A C 1
ATOM 1816 O O . ASP A 1 222 ? -18.625 -1.18 10.594 1 45.81 222 ASP A O 1
ATOM 1820 N N . ASN A 1 223 ? -17.656 0.166 12.172 1 51.28 223 ASN A N 1
ATOM 1821 C CA . ASN A 1 223 ? -17.797 1.232 11.188 1 51.28 223 ASN A CA 1
ATOM 1822 C C . ASN A 1 223 ? -16.469 1.52 10.492 1 51.28 223 ASN A C 1
ATOM 1824 O O . ASN A 1 223 ? -15.445 1.749 11.156 1 51.28 223 ASN A O 1
ATOM 1828 N N . ASP A 1 224 ? -16.328 1.249 9.25 1 54.53 224 ASP A N 1
ATOM 1829 C CA . ASP A 1 224 ? -15.219 1.386 8.32 1 54.53 224 ASP A CA 1
ATOM 1830 C C . ASP A 1 224 ? -14.438 2.672 8.578 1 54.53 224 ASP A C 1
ATOM 1832 O O . ASP A 1 224 ? -13.203 2.664 8.586 1 54.53 224 ASP A O 1
ATOM 1836 N N . GLY A 1 225 ? -15.156 3.73 9.008 1 58.44 225 GLY A N 1
ATOM 1837 C CA . GLY A 1 225 ? -14.516 5.023 9.211 1 58.44 225 GLY A CA 1
ATOM 1838 C C . GLY A 1 225 ? -13.758 5.117 10.516 1 58.44 225 GLY A C 1
ATOM 1839 O O . GLY A 1 225 ? -12.648 5.648 10.562 1 58.44 225 GLY A O 1
ATOM 1840 N N . GLY A 1 226 ? -14.266 4.52 11.367 1 75.75 226 GLY A N 1
ATOM 1841 C CA . GLY A 1 226 ? -13.633 4.555 12.68 1 75.75 226 GLY A CA 1
ATOM 1842 C C . GLY A 1 226 ? -12.352 3.748 12.742 1 75.75 226 GLY A C 1
ATOM 1843 O O . GLY A 1 226 ? -11.359 4.195 13.32 1 75.75 226 GLY A O 1
ATOM 1844 N N . LEU A 1 227 ? -12.305 2.748 12.047 1 84.38 227 LEU A N 1
ATOM 1845 C CA . LEU A 1 227 ? -11.141 1.87 12.078 1 84.38 227 LEU A CA 1
ATOM 1846 C C . LEU A 1 227 ? -9.945 2.531 11.398 1 84.38 227 LEU A C 1
ATOM 1848 O O . LEU A 1 227 ? -8.812 2.42 11.883 1 84.38 227 LEU A O 1
ATOM 1852 N N . SER A 1 228 ? -10.203 3.199 10.32 1 87.69 228 SER A N 1
ATOM 1853 C CA . SER A 1 228 ? -9.117 3.871 9.609 1 87.69 228 SER A CA 1
ATOM 1854 C C . SER A 1 228 ? -8.508 4.98 10.461 1 87.69 228 SER A C 1
ATOM 1856 O O . SER A 1 228 ? -7.289 5.172 10.461 1 87.69 228 SER A O 1
ATOM 1858 N N . SER A 1 229 ? -9.359 5.668 11.164 1 89 229 SER A N 1
ATOM 1859 C CA . SER A 1 229 ? -8.875 6.75 12.016 1 89 229 SER A CA 1
ATOM 1860 C C . SER A 1 229 ? -8.016 6.215 13.156 1 89 229 SER A C 1
ATOM 1862 O O . SER A 1 229 ? -6.941 6.746 13.438 1 89 229 SER A O 1
ATOM 1864 N N . VAL A 1 230 ? -8.516 5.223 13.695 1 89.31 230 VAL A N 1
ATOM 1865 C CA . VAL A 1 230 ? -7.805 4.621 14.82 1 89.31 230 VAL A CA 1
ATOM 1866 C C . VAL A 1 230 ? -6.484 4.027 14.344 1 89.31 230 VAL A C 1
ATOM 1868 O O . VAL A 1 230 ? -5.449 4.188 14.992 1 89.31 230 VAL A O 1
ATOM 1871 N N . ALA A 1 231 ? -6.531 3.354 13.273 1 93 231 ALA A N 1
ATOM 1872 C CA . ALA A 1 231 ? -5.324 2.748 12.711 1 93 231 ALA A CA 1
ATOM 1873 C C . ALA A 1 231 ? -4.266 3.805 12.414 1 93 231 ALA A C 1
ATOM 1875 O O . ALA A 1 231 ? -3.096 3.641 12.773 1 93 231 ALA A O 1
ATOM 1876 N N . LEU A 1 232 ? -4.672 4.875 11.797 1 95.44 232 LEU A N 1
ATOM 1877 C CA . LEU A 1 232 ? -3.736 5.941 11.461 1 95.44 232 LEU A CA 1
ATOM 1878 C C . LEU A 1 232 ? -3.178 6.594 12.719 1 95.44 232 LEU A C 1
ATOM 1880 O O . LEU A 1 232 ? -1.976 6.848 12.812 1 95.44 232 LEU A O 1
ATOM 1884 N N . GLN A 1 233 ? -4.027 6.793 13.641 1 93.94 233 GLN A N 1
ATOM 1885 C CA . GLN A 1 233 ? -3.586 7.395 14.891 1 93.94 233 GLN A CA 1
ATOM 1886 C C . GLN A 1 233 ? -2.543 6.52 15.586 1 93.94 233 GLN A C 1
ATOM 1888 O O . GLN A 1 233 ? -1.517 7.02 16.047 1 93.94 233 GLN A O 1
ATOM 1893 N N . ASN A 1 234 ? -2.842 5.277 15.625 1 92.12 234 ASN A N 1
ATOM 1894 C CA . ASN A 1 234 ? -1.923 4.34 16.266 1 92.12 234 ASN A CA 1
ATOM 1895 C C . ASN A 1 234 ? -0.536 4.395 15.633 1 92.12 234 ASN A C 1
ATOM 1897 O O . ASN A 1 234 ? 0.475 4.367 16.328 1 92.12 234 ASN A O 1
ATOM 1901 N N . VAL A 1 235 ? -0.513 4.488 14.391 1 95.25 235 VAL A N 1
ATOM 1902 C CA . VAL A 1 235 ? 0.759 4.504 13.68 1 95.25 235 VAL A CA 1
ATOM 1903 C C . VAL A 1 235 ? 1.475 5.832 13.922 1 95.25 235 VAL A C 1
ATOM 1905 O O . VAL A 1 235 ? 2.684 5.855 14.172 1 95.25 235 VAL A O 1
ATOM 1908 N N . LEU A 1 236 ? 0.743 6.898 13.922 1 95.81 236 LEU A N 1
ATOM 1909 C CA . LEU A 1 236 ? 1.332 8.219 14.086 1 95.81 236 LEU A CA 1
ATOM 1910 C C . LEU A 1 236 ? 1.873 8.398 15.5 1 95.81 236 LEU A C 1
ATOM 1912 O O . LEU A 1 236 ? 2.752 9.234 15.734 1 95.81 236 LEU A O 1
ATOM 1916 N N . TYR A 1 237 ? 1.378 7.586 16.406 1 93.75 237 TYR A N 1
ATOM 1917 C CA . TYR A 1 237 ? 1.785 7.711 17.797 1 93.75 237 TYR A CA 1
ATOM 1918 C C . TYR A 1 237 ? 3.027 6.871 18.078 1 93.75 237 TYR A C 1
ATOM 1920 O O . TYR A 1 237 ? 3.652 7.016 19.125 1 93.75 237 TYR A O 1
ATOM 1928 N N . LEU A 1 238 ? 3.336 6.07 17.109 1 92.69 238 LEU A N 1
ATOM 1929 C CA . LEU A 1 238 ? 4.594 5.352 17.281 1 92.69 238 LEU A CA 1
ATOM 1930 C C . LEU A 1 238 ? 5.773 6.316 17.297 1 92.69 238 LEU A C 1
ATOM 1932 O O . LEU A 1 238 ? 5.797 7.293 16.547 1 92.69 238 LEU A O 1
ATOM 1936 N N . GLU A 1 239 ? 6.754 6.008 18.078 1 90.5 239 GLU A N 1
ATOM 1937 C CA . GLU A 1 239 ? 7.891 6.898 18.297 1 90.5 239 GLU A CA 1
ATOM 1938 C C . GLU A 1 239 ? 8.578 7.242 16.984 1 90.5 239 GLU A C 1
ATOM 1940 O O . GLU A 1 239 ? 8.961 8.398 16.75 1 90.5 239 GLU A O 1
ATOM 1945 N N . GLN A 1 240 ? 8.664 6.305 16.125 1 90.12 240 GLN A N 1
ATOM 1946 C CA . GLN A 1 240 ? 9.414 6.5 14.898 1 90.12 240 GLN A CA 1
ATOM 1947 C C . GLN A 1 240 ? 8.664 7.41 13.93 1 90.12 240 GLN A C 1
ATOM 1949 O O . GLN A 1 240 ? 9.242 7.906 12.961 1 90.12 240 GLN A O 1
ATOM 1954 N N . HIS A 1 241 ? 7.363 7.656 14.234 1 94.81 241 HIS A N 1
ATOM 1955 C CA . HIS A 1 241 ? 6.582 8.445 13.289 1 94.81 241 HIS A CA 1
ATOM 1956 C C . HIS A 1 241 ? 6.148 9.773 13.906 1 94.81 241 HIS A C 1
ATOM 1958 O O . HIS A 1 241 ? 5.621 10.641 13.211 1 94.81 241 HIS A O 1
ATOM 1964 N N . ARG A 1 242 ? 6.395 10.016 15.117 1 94.12 242 ARG A N 1
ATOM 1965 C CA . ARG A 1 242 ? 5.879 11.188 15.82 1 94.12 242 ARG A CA 1
ATOM 1966 C C . ARG A 1 242 ? 6.426 12.477 15.219 1 94.12 242 ARG A C 1
ATOM 1968 O O . ARG A 1 242 ? 5.754 13.508 15.227 1 94.12 242 ARG A O 1
ATOM 1975 N N . ASN A 1 243 ? 7.602 12.406 14.742 1 94.31 243 ASN A N 1
ATOM 1976 C CA . ASN A 1 243 ? 8.188 13.609 14.156 1 94.31 243 ASN A CA 1
ATOM 1977 C C . ASN A 1 243 ? 7.676 13.844 12.734 1 94.31 243 ASN A C 1
ATOM 1979 O O . ASN A 1 243 ? 7.996 14.859 12.117 1 94.31 243 ASN A O 1
ATOM 1983 N N . LYS A 1 244 ? 6.859 12.93 12.195 1 97.25 244 LYS A N 1
ATOM 1984 C CA . LYS A 1 244 ? 6.379 13.016 10.82 1 97.25 244 LYS A CA 1
ATOM 1985 C C . LYS A 1 244 ? 4.965 13.586 10.766 1 97.25 244 LYS A C 1
ATOM 1987 O O . LYS A 1 244 ? 4.387 13.734 9.688 1 97.25 244 LYS A O 1
ATOM 1992 N N . VAL A 1 245 ? 4.465 13.93 11.945 1 97.62 245 VAL A N 1
ATOM 1993 C CA . VAL A 1 245 ? 3.123 14.5 11.992 1 97.62 245 VAL A CA 1
ATOM 1994 C C . VAL A 1 245 ? 3.135 15.789 12.812 1 97.62 245 VAL A C 1
ATOM 1996 O O . VAL A 1 245 ? 3.949 15.938 13.734 1 97.62 245 VAL A O 1
ATOM 1999 N N . ILE A 1 246 ? 2.334 16.688 12.438 1 97.44 246 ILE A N 1
ATOM 2000 C CA . ILE A 1 246 ? 2.09 17.891 13.219 1 97.44 246 ILE A CA 1
ATOM 2001 C C . ILE A 1 246 ? 0.588 18.141 13.336 1 97.44 246 ILE A C 1
ATOM 2003 O O . ILE A 1 246 ? -0.152 17.953 12.367 1 97.44 246 ILE A O 1
ATOM 2007 N N . PHE A 1 247 ? 0.183 18.5 14.523 1 97.31 247 PHE A N 1
ATOM 2008 C CA . PHE A 1 247 ? -1.233 18.734 14.781 1 97.31 247 PHE A CA 1
ATOM 2009 C C . PHE A 1 247 ? -1.523 20.219 14.906 1 97.31 247 PHE A C 1
ATOM 2011 O O . PHE A 1 247 ? -1.03 20.875 15.828 1 97.31 247 PHE A O 1
ATOM 2018 N N . GLN A 1 248 ? -2.344 20.703 14 1 97.44 248 GLN A N 1
ATOM 2019 C CA . GLN A 1 248 ? -2.775 22.094 14.023 1 97.44 248 GLN A CA 1
ATOM 2020 C C . GLN A 1 248 ? -4.035 22.266 14.867 1 97.44 248 GLN A C 1
ATOM 2022 O O . GLN A 1 248 ? -4.672 21.281 15.25 1 97.44 248 GLN A O 1
ATOM 2027 N N . PRO A 1 249 ? -4.332 23.5 15.211 1 94.5 249 PRO A N 1
ATOM 2028 C CA . PRO A 1 249 ? -5.547 23.734 15.992 1 94.5 249 PRO A CA 1
ATOM 2029 C C . PRO A 1 249 ? -6.809 23.25 15.289 1 94.5 249 PRO A C 1
ATOM 2031 O O . PRO A 1 249 ? -7.012 23.531 14.109 1 94.5 249 PRO A O 1
ATOM 2034 N N . GLN A 1 250 ? -7.609 22.578 15.984 1 92.12 250 GLN A N 1
ATOM 2035 C CA . GLN A 1 250 ? -8.828 21.984 15.43 1 92.12 250 GLN A CA 1
ATOM 2036 C C . GLN A 1 250 ? -9.742 23.062 14.844 1 92.12 250 GLN A C 1
ATOM 2038 O O . GLN A 1 250 ? -10.414 22.828 13.844 1 92.12 250 GLN A O 1
ATOM 2043 N N . GLN A 1 251 ? -9.719 24.234 15.406 1 90.38 251 GLN A N 1
ATOM 2044 C CA . GLN A 1 251 ? -10.594 25.312 14.969 1 90.38 251 GLN A CA 1
ATOM 2045 C C . GLN A 1 251 ? -10.258 25.75 13.547 1 90.38 251 GLN A C 1
ATOM 2047 O O . GLN A 1 251 ? -11.117 26.297 12.844 1 90.38 251 GLN A O 1
ATOM 2052 N N . TRP A 1 252 ? -9.023 25.531 13.172 1 94 252 TRP A N 1
ATOM 2053 C CA . TRP A 1 252 ? -8.625 25.906 11.812 1 94 252 TRP A CA 1
ATOM 2054 C C . TRP A 1 252 ? -9.359 25.047 10.781 1 94 252 TRP A C 1
ATOM 2056 O O . TRP A 1 252 ? -9.477 25.453 9.617 1 94 252 TRP A O 1
ATOM 2066 N N . TYR A 1 253 ? -9.898 23.875 11.25 1 93 253 TYR A N 1
ATOM 2067 C CA . TYR A 1 253 ? -10.492 22.906 10.328 1 93 253 TYR A CA 1
ATOM 2068 C C . TYR A 1 253 ? -11.984 22.734 10.602 1 93 253 TYR A C 1
ATOM 2070 O O . TYR A 1 253 ? -12.617 21.844 10.039 1 93 253 TYR A O 1
ATOM 2078 N N . ASN A 1 254 ? -12.367 23.438 11.516 1 87 254 ASN A N 1
ATOM 2079 C CA . ASN A 1 254 ? -13.789 23.359 11.844 1 87 254 ASN A CA 1
ATOM 2080 C C . ASN A 1 254 ? -14.312 24.688 12.367 1 87 254 ASN A C 1
ATOM 2082 O O . ASN A 1 254 ? -14.484 24.859 13.57 1 87 254 ASN A O 1
ATOM 2086 N N . SER A 1 255 ? -14.609 25.484 11.469 1 80.44 255 SER A N 1
ATOM 2087 C CA . SER A 1 255 ? -15.195 26.781 11.789 1 80.44 255 SER A CA 1
ATOM 2088 C C . SER A 1 255 ? -16 27.312 10.609 1 80.44 255 SER A C 1
ATOM 2090 O O . SER A 1 255 ? -15.727 27 9.461 1 80.44 255 SER A O 1
ATOM 2092 N N . THR A 1 256 ? -16.906 28.156 10.906 1 76.75 256 THR A N 1
ATOM 2093 C CA . THR A 1 256 ? -17.734 28.766 9.875 1 76.75 256 THR A CA 1
ATOM 2094 C C . THR A 1 256 ? -16.953 29.828 9.109 1 76.75 256 THR A C 1
ATOM 2096 O O . THR A 1 256 ? -17.375 30.281 8.039 1 76.75 256 THR A O 1
ATOM 2099 N N . THR A 1 257 ? -15.906 30.172 9.656 1 78.62 257 THR A N 1
ATOM 2100 C CA . THR A 1 257 ? -15.125 31.219 9 1 78.62 257 THR A CA 1
ATOM 2101 C C . THR A 1 257 ? -13.844 30.641 8.398 1 78.62 257 THR A C 1
ATOM 2103 O O . THR A 1 257 ? -13.094 31.344 7.734 1 78.62 257 THR A O 1
ATOM 2106 N N . SER A 1 258 ? -13.625 29.391 8.664 1 82.5 258 SER A N 1
ATOM 2107 C CA . SER A 1 258 ? -12.461 28.734 8.078 1 82.5 258 SER A CA 1
ATOM 2108 C C . SER A 1 258 ? -12.797 28.094 6.734 1 82.5 258 SER A C 1
ATOM 2110 O O . SER A 1 258 ? -13.938 28.203 6.266 1 82.5 258 SER A O 1
ATOM 2112 N N . LEU A 1 259 ? -11.82 27.609 6.156 1 87.44 259 LEU A N 1
ATOM 2113 C CA . LEU A 1 259 ? -12.047 26.891 4.906 1 87.44 259 LEU A CA 1
ATOM 2114 C C . LEU A 1 259 ? -12.969 25.703 5.125 1 87.44 259 LEU A C 1
ATOM 2116 O O . LEU A 1 259 ? -13.883 25.469 4.332 1 87.44 259 LEU A O 1
ATOM 2120 N N . PHE A 1 260 ? -12.766 25.047 6.23 1 88.25 260 PHE A N 1
ATOM 2121 C CA . PHE A 1 260 ? -13.477 23.797 6.465 1 88.25 260 PHE A CA 1
ATOM 2122 C C . PHE A 1 260 ? -14.539 23.969 7.543 1 88.25 260 PHE A C 1
ATOM 2124 O O . PHE A 1 260 ? -14.328 24.703 8.516 1 88.25 260 PHE A O 1
ATOM 2131 N N . ASN A 1 261 ? -15.625 23.328 7.332 1 82.75 261 ASN A N 1
ATOM 2132 C CA . ASN A 1 261 ? -16.703 23.219 8.312 1 82.75 261 ASN A CA 1
ATOM 2133 C C . ASN A 1 261 ? -17.266 21.797 8.375 1 82.75 261 ASN A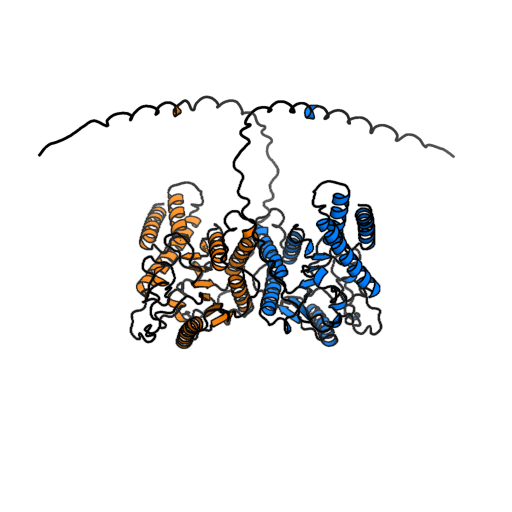 C 1
ATOM 2135 O O . ASN A 1 261 ? -17.578 21.203 7.34 1 82.75 261 ASN A O 1
AT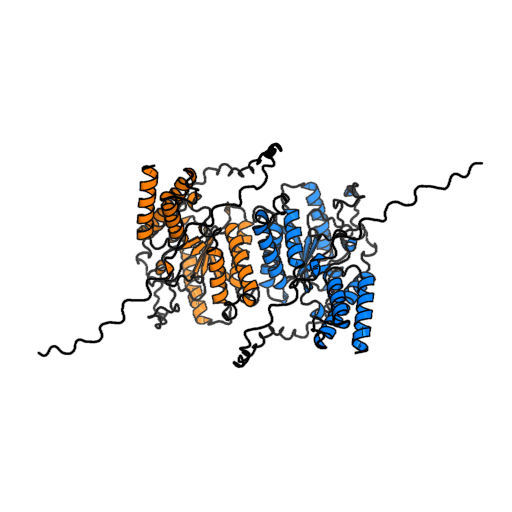OM 2139 N N . GLN A 1 262 ? -17.281 21.281 9.617 1 77.06 262 GLN A N 1
ATOM 2140 C CA . GLN A 1 262 ? -17.766 19.922 9.844 1 77.06 262 GLN A CA 1
ATOM 2141 C C . GLN A 1 262 ? -19.047 19.922 10.672 1 77.06 262 GLN A C 1
ATOM 2143 O O . GLN A 1 262 ? -19 19.766 11.898 1 77.06 262 GLN A O 1
ATOM 2148 N N . PRO A 1 263 ? -20.156 20.062 10.023 1 60.84 263 PRO A N 1
ATOM 2149 C CA . PRO A 1 263 ? -21.391 20.188 10.789 1 60.84 263 PRO A CA 1
ATOM 2150 C C . PRO A 1 263 ? -21.688 18.969 11.664 1 60.84 263 PRO A C 1
ATOM 2152 O O . PRO A 1 263 ? -22.297 19.094 12.727 1 60.84 263 PRO A O 1
ATOM 2155 N N . TYR A 1 264 ? -21.594 17.766 11.148 1 53.97 264 TYR A N 1
ATOM 2156 C CA . TYR A 1 264 ? -22 16.594 11.891 1 53.97 264 TYR A CA 1
ATOM 2157 C C . TYR A 1 264 ? -20.938 16.156 12.883 1 53.97 264 TYR A C 1
ATOM 2159 O O . TYR A 1 264 ? -21.016 15.086 13.477 1 53.97 264 TYR A O 1
ATOM 2167 N N . PHE A 1 265 ? -20 16.781 12.93 1 47.28 265 PHE A N 1
ATOM 2168 C CA . PHE A 1 265 ? -19.125 16.391 14.023 1 47.28 265 PHE A CA 1
ATOM 2169 C C . PHE A 1 265 ? -19.75 16.703 15.367 1 47.28 265 PHE A C 1
ATOM 2171 O O . PHE A 1 265 ? -20.25 17.812 15.586 1 47.28 265 PHE A O 1
ATOM 2178 N N . PRO A 1 266 ? -20.219 15.688 16.234 1 39.34 266 PRO A N 1
ATOM 2179 C CA . PRO A 1 266 ? -20.938 15.945 17.484 1 39.34 266 PRO A CA 1
ATOM 2180 C C . PRO A 1 266 ? -20.328 17.109 18.266 1 39.34 266 PRO A C 1
ATOM 2182 O O . PRO A 1 266 ? -19.188 17.031 18.734 1 39.34 266 PRO A O 1
ATOM 2185 N N . THR A 1 267 ? -20.266 18.156 17.859 1 36.47 267 THR A N 1
ATOM 2186 C CA . THR A 1 267 ? -20.031 19.125 18.922 1 36.47 267 THR A CA 1
ATOM 2187 C C . THR A 1 267 ? -21.25 19.219 19.844 1 36.47 267 THR A C 1
ATOM 2189 O O . THR A 1 267 ? -22.359 18.891 19.438 1 36.47 267 THR A O 1
ATOM 2192 N N . PRO A 1 268 ? -21.125 19.344 21.109 1 33 268 PRO A N 1
ATOM 2193 C CA . PRO A 1 268 ? -22.344 19.562 21.922 1 33 268 PRO A CA 1
ATOM 2194 C C . PRO A 1 268 ? -23.391 20.391 21.188 1 33 268 PRO A C 1
ATOM 2196 O O . PRO A 1 268 ? -24.594 20.172 21.359 1 33 268 PRO A O 1
ATOM 2199 N N . ALA A 1 269 ? -23.047 21.453 20.641 1 33 269 ALA A N 1
ATOM 2200 C CA . ALA A 1 269 ? -24.031 22.344 20.016 1 33 269 ALA A CA 1
ATOM 2201 C C . ALA A 1 269 ? -24.484 21.797 18.672 1 33 269 ALA A C 1
ATOM 2203 O O . ALA A 1 269 ? -25.141 22.5 17.906 1 33 269 ALA A O 1
ATOM 2204 N N . HIS A 1 270 ? -24.156 20.734 18.25 1 38.72 270 HIS A N 1
ATOM 2205 C CA . HIS A 1 270 ? -24.156 20.375 16.844 1 38.72 270 HIS A CA 1
ATOM 2206 C C . HIS A 1 270 ? -25.547 19.969 16.359 1 38.72 270 HIS A C 1
ATOM 2208 O O . HIS A 1 270 ? -25.703 19.359 15.305 1 38.72 270 HIS A O 1
ATOM 2214 N N . ARG A 1 271 ? -26.469 20.062 17.094 1 34.06 271 ARG A N 1
ATOM 2215 C CA . ARG A 1 271 ? -27.75 19.641 16.547 1 34.06 271 ARG A CA 1
ATOM 2216 C C . ARG A 1 271 ? -28.125 20.453 15.305 1 34.06 271 ARG A C 1
ATOM 2218 O O . ARG A 1 271 ? -29.203 20.266 14.742 1 34.06 271 ARG A O 1
ATOM 2225 N N . LEU A 1 272 ? -27.531 21.578 14.961 1 33.19 272 LEU A N 1
ATOM 2226 C CA . LEU A 1 272 ? -28.141 22.391 13.906 1 33.19 272 LEU A CA 1
ATOM 2227 C C . LEU A 1 272 ? -27.562 22.031 12.539 1 33.19 272 LEU A C 1
ATOM 2229 O O . LEU A 1 272 ? -26.359 22.172 12.312 1 33.19 272 LEU A O 1
ATOM 2233 N N . THR A 1 273 ? -27.922 21.062 11.805 1 39.31 273 THR A N 1
ATOM 2234 C CA . THR A 1 273 ? -27.656 20.984 10.375 1 39.31 273 THR A CA 1
ATOM 2235 C C . THR A 1 273 ? -27.734 22.359 9.734 1 39.31 273 THR A C 1
ATOM 2237 O O . THR A 1 273 ? -28.797 23 9.734 1 39.31 273 THR A O 1
ATOM 2240 N N . PRO A 1 274 ? -26.688 23.141 9.617 1 40.09 274 PRO A N 1
ATOM 2241 C CA . PRO A 1 274 ? -26.922 24.453 8.977 1 40.09 274 PRO A CA 1
ATOM 2242 C C . PRO A 1 274 ? -27.609 24.328 7.621 1 40.09 274 PRO A C 1
ATOM 2244 O O . PRO A 1 274 ? -27.453 23.312 6.93 1 40.09 274 PRO A O 1
ATOM 2247 N N . ASP A 1 275 ? -28.703 24.844 7.48 1 41.59 275 ASP A N 1
ATOM 2248 C CA . ASP A 1 275 ? -29.328 25.031 6.172 1 41.59 275 ASP A CA 1
ATOM 2249 C C . ASP A 1 275 ? -28.281 25.406 5.121 1 41.59 275 ASP A C 1
ATOM 2251 O O . ASP A 1 275 ? -27.703 26.5 5.16 1 41.59 275 ASP A O 1
ATOM 2255 N N . LEU A 1 276 ? -27.531 24.453 4.621 1 46.38 276 LEU A N 1
ATOM 2256 C CA . LEU A 1 276 ? -26.562 24.594 3.543 1 46.38 276 LEU A CA 1
ATOM 2257 C C . LEU A 1 276 ? -27.016 25.656 2.537 1 46.38 276 LEU A C 1
ATOM 2259 O O . LEU A 1 276 ? -26.234 26.078 1.682 1 46.38 276 LEU A O 1
ATOM 2263 N N . LYS A 1 277 ? -28.266 25.875 2.447 1 44.88 277 LYS A N 1
ATOM 2264 C CA . LYS A 1 277 ? -28.812 26.875 1.529 1 44.88 277 LYS A CA 1
ATOM 2265 C C . LYS A 1 277 ? -28.219 28.25 1.8 1 44.88 277 LYS A C 1
ATOM 2267 O O . LYS A 1 277 ? -28.172 29.094 0.907 1 44.88 277 LYS A O 1
ATOM 2272 N N . THR A 1 278 ? -27.906 28.453 2.904 1 41.59 278 THR A N 1
ATOM 2273 C CA . THR A 1 278 ? -27.438 29.797 3.244 1 41.59 278 THR A CA 1
ATOM 2274 C C . THR A 1 278 ? -25.922 29.875 3.156 1 41.59 278 THR A C 1
ATOM 2276 O O . THR A 1 278 ? -25.328 30.891 3.529 1 41.59 278 THR A O 1
ATOM 2279 N N . LEU A 1 279 ? -25.234 28.859 3.045 1 46.56 279 LEU A N 1
ATOM 2280 C CA . LEU A 1 279 ? -23.781 28.969 2.936 1 46.56 279 LEU A CA 1
ATOM 2281 C C . LEU A 1 279 ? -23.406 29.828 1.74 1 46.56 279 LEU A C 1
ATOM 2283 O O . LEU A 1 279 ? -23.531 29.406 0.591 1 46.56 279 LEU A O 1
ATOM 2287 N N . THR A 1 280 ? -23.766 31.016 1.683 1 45.03 280 THR A N 1
ATOM 2288 C CA . THR A 1 280 ? -23.328 31.984 0.688 1 45.03 280 THR A CA 1
ATOM 2289 C C . THR A 1 280 ? -21.812 31.906 0.487 1 45.03 280 THR A C 1
ATOM 2291 O O . THR A 1 280 ? -21.047 32.125 1.422 1 45.03 280 THR A O 1
ATOM 2294 N N . VAL A 1 281 ? -21.453 31.031 -0.37 1 49.41 281 VAL A N 1
ATOM 2295 C CA . VAL A 1 281 ? -20.094 30.828 -0.868 1 49.41 281 VAL A CA 1
ATOM 2296 C C . VAL A 1 281 ? -19.375 32.188 -0.949 1 49.41 281 VAL A C 1
ATOM 2298 O O . VAL A 1 281 ? -18.172 32.25 -0.674 1 49.41 281 VAL A O 1
ATOM 2301 N N . ASP A 1 282 ? -20.031 33.219 -1.534 1 47.94 282 ASP A N 1
ATOM 2302 C CA . ASP A 1 282 ? -19.328 34.375 -2.025 1 47.94 282 ASP A CA 1
ATOM 2303 C C . ASP A 1 282 ? -19.031 35.375 -0.888 1 47.94 282 ASP A C 1
ATOM 2305 O O . ASP A 1 282 ? -19.828 36.281 -0.615 1 47.94 282 ASP A O 1
ATOM 2309 N N . ARG A 1 283 ? -18.391 34.938 0.175 1 53.59 283 ARG A N 1
ATOM 2310 C CA . ARG A 1 283 ? -18 35.906 1.172 1 53.59 283 ARG A CA 1
ATOM 2311 C C . ARG A 1 283 ? -16.719 36.625 0.76 1 53.59 283 ARG A C 1
ATOM 2313 O O . ARG A 1 283 ? -15.656 36.438 1.361 1 53.59 283 ARG A O 1
ATOM 2320 N N . GLU A 1 284 ? -16.719 37.25 -0.348 1 52.62 284 GLU A N 1
ATOM 2321 C CA . GLU A 1 284 ? -15.625 38.125 -0.797 1 52.62 284 GLU A CA 1
ATOM 2322 C C . GLU A 1 284 ? -15.32 39.188 0.228 1 52.62 284 GLU A C 1
ATOM 2324 O O . GLU A 1 284 ? -16.234 39.844 0.749 1 52.62 284 GLU A O 1
ATOM 2329 N N . GLY A 1 285 ? -14.18 39.188 0.732 1 56.75 285 GLY A N 1
ATOM 2330 C CA . GLY A 1 285 ? -13.766 40.25 1.644 1 56.75 285 GLY A CA 1
ATOM 2331 C C . GLY A 1 285 ? -13.617 39.781 3.076 1 56.75 285 GLY A C 1
ATOM 2332 O O . GLY A 1 285 ? -13.234 40.562 3.957 1 56.75 285 GLY A O 1
ATOM 2333 N N . GLN A 1 286 ? -14.156 38.531 3.289 1 62.84 286 GLN A N 1
ATOM 2334 C CA . GLN A 1 286 ? -14.055 38.062 4.668 1 62.84 286 GLN A CA 1
ATOM 2335 C C . GLN A 1 286 ? -12.609 37.75 5.035 1 62.84 286 GLN A C 1
ATOM 2337 O O . GLN A 1 286 ? -11.836 37.312 4.184 1 62.84 286 GLN A O 1
ATOM 2342 N N . GLN A 1 287 ? -12.336 38.094 6.172 1 70 287 GLN A N 1
ATOM 2343 C CA . GLN A 1 287 ? -11.023 37.844 6.75 1 70 287 GLN A CA 1
ATOM 2344 C C . GLN A 1 287 ? -10.703 36.344 6.754 1 70 287 GLN A C 1
ATOM 2346 O O . GLN A 1 287 ? -11.594 35.531 6.988 1 70 287 GLN A O 1
ATOM 2351 N N . MET A 1 288 ? -9.523 36.062 6.316 1 79.81 288 MET A N 1
ATOM 2352 C CA . MET A 1 288 ? -9.062 34.656 6.309 1 79.81 288 MET A CA 1
ATOM 2353 C C . MET A 1 288 ? -8.992 34.094 7.723 1 79.81 288 MET A C 1
ATOM 2355 O O . MET A 1 288 ? -8.586 34.812 8.656 1 79.81 288 MET A O 1
ATOM 2359 N N . PHE A 1 289 ? -9.625 33 7.914 1 84.62 289 PHE A N 1
ATOM 2360 C CA . PHE A 1 289 ? -9.414 32.25 9.133 1 84.62 289 PHE A CA 1
ATOM 2361 C C . PHE A 1 289 ? -8.812 30.875 8.812 1 84.62 289 PHE A C 1
ATOM 2363 O O . PHE A 1 289 ? -9.344 30.141 7.973 1 84.62 289 PHE A O 1
ATOM 2370 N N . PRO A 1 290 ? -7.758 30.562 9.586 1 91.5 290 PRO A N 1
ATOM 2371 C CA . PRO A 1 290 ? -6.953 31.312 10.555 1 91.5 290 PRO A CA 1
ATOM 2372 C C . PRO A 1 290 ? -6.258 32.531 9.93 1 91.5 290 PRO A C 1
ATOM 2374 O O . PRO A 1 290 ? -5.98 32.531 8.727 1 91.5 290 PRO A O 1
ATOM 2377 N N . GLU A 1 291 ? -6.039 33.469 10.836 1 92.38 291 GLU A N 1
ATOM 2378 C CA . GLU A 1 291 ? -5.324 34.656 10.375 1 92.38 291 GLU A CA 1
ATOM 2379 C C . GLU A 1 291 ? -3.881 34.312 10.008 1 92.38 291 GLU A C 1
ATOM 2381 O O . GLU A 1 291 ? -3.266 33.438 10.617 1 92.38 291 GLU A O 1
ATOM 2386 N N . THR A 1 292 ? -3.424 35.062 9.07 1 93 292 THR A N 1
ATOM 2387 C CA . THR A 1 292 ? -2.066 34.844 8.578 1 93 292 THR A CA 1
ATOM 2388 C C . THR A 1 292 ? -1.061 34.938 9.727 1 93 292 THR A C 1
ATOM 2390 O O . THR A 1 292 ? -0.116 34.156 9.789 1 93 292 THR A O 1
ATOM 2393 N N . ALA A 1 293 ? -1.228 35.875 10.562 1 94.38 293 ALA A N 1
ATOM 2394 C CA . ALA A 1 293 ? -0.319 36.062 11.695 1 94.38 293 ALA A CA 1
ATOM 2395 C C . ALA A 1 293 ? -0.286 34.812 12.578 1 94.38 293 ALA A C 1
ATOM 2397 O O . ALA A 1 293 ? 0.78 34.406 13.047 1 94.38 293 ALA A O 1
ATOM 2398 N N . ASP A 1 294 ? -1.462 34.219 12.773 1 95.06 294 ASP A N 1
ATOM 2399 C CA . ASP A 1 294 ? -1.561 33.031 13.609 1 95.06 294 ASP A CA 1
ATOM 2400 C C . ASP A 1 294 ? -0.88 31.844 12.938 1 95.06 294 ASP A C 1
ATOM 2402 O O . ASP A 1 294 ? -0.218 31.047 13.609 1 95.06 294 ASP A O 1
ATOM 2406 N N . VAL A 1 295 ? -1.072 31.766 11.641 1 96.12 295 VAL A N 1
ATOM 2407 C CA . VAL A 1 295 ? -0.457 30.672 10.891 1 96.12 295 VAL A CA 1
ATOM 2408 C C . VAL A 1 295 ? 1.063 30.812 10.93 1 96.12 295 VAL A C 1
ATOM 2410 O O . VAL A 1 295 ? 1.775 29.828 11.172 1 96.12 295 VAL A O 1
ATOM 2413 N N . HIS A 1 296 ? 1.557 32 10.75 1 96.06 296 HIS A N 1
ATOM 2414 C CA . HIS A 1 296 ? 2.99 32.25 10.82 1 96.06 296 HIS A CA 1
ATOM 2415 C C . HIS A 1 296 ? 3.543 31.938 12.203 1 96.06 296 HIS A C 1
ATOM 2417 O O . HIS A 1 296 ? 4.605 31.328 12.328 1 96.06 296 HIS A O 1
ATOM 2423 N N . ARG A 1 297 ? 2.814 32.344 13.188 1 96.75 297 ARG A N 1
ATOM 2424 C CA . ARG A 1 297 ? 3.23 32.094 14.555 1 96.75 297 ARG A CA 1
ATOM 2425 C C . ARG A 1 297 ? 3.328 30.578 14.812 1 96.75 297 ARG A C 1
ATOM 2427 O O . ARG A 1 297 ? 4.289 30.109 15.422 1 96.75 297 ARG A O 1
ATOM 2434 N N . PHE A 1 298 ? 2.383 29.859 14.406 1 98 298 PHE A N 1
ATOM 2435 C CA . PHE A 1 298 ? 2.348 28.406 14.594 1 98 298 PHE A CA 1
ATOM 2436 C C . PHE A 1 298 ? 3.59 27.75 14 1 98 298 PHE A C 1
ATOM 2438 O O . PHE A 1 298 ? 4.297 27.016 14.688 1 98 298 PHE A O 1
ATOM 2445 N N . TRP A 1 299 ? 3.859 28.031 12.703 1 98.06 299 TRP A N 1
ATOM 2446 C CA . TRP A 1 299 ? 4.965 27.375 12.008 1 98.06 299 TRP A CA 1
ATOM 2447 C C . TRP A 1 299 ? 6.305 27.844 12.555 1 98.06 299 TRP A C 1
ATOM 2449 O O . TRP A 1 299 ? 7.27 27.078 12.609 1 98.06 299 TRP A O 1
ATOM 2459 N N . ARG A 1 300 ? 6.371 29.094 12.922 1 97 300 ARG A N 1
ATOM 2460 C CA . ARG A 1 300 ? 7.594 29.594 13.547 1 97 300 ARG A CA 1
ATOM 2461 C C . ARG A 1 300 ? 7.883 28.844 14.844 1 97 300 ARG A C 1
ATOM 2463 O O . ARG A 1 300 ? 9.023 28.453 15.102 1 97 300 ARG A O 1
ATOM 2470 N N . THR A 1 301 ? 6.844 28.719 15.625 1 97.75 301 THR A N 1
ATOM 2471 C CA . THR A 1 301 ? 6.988 28.031 16.891 1 97.75 301 THR A CA 1
ATOM 2472 C C . THR A 1 301 ? 7.402 26.578 16.672 1 97.75 301 THR A C 1
ATOM 2474 O O . THR A 1 301 ? 8.305 26.078 17.344 1 97.75 301 THR A O 1
ATOM 2477 N N . ALA A 1 302 ? 6.75 25.906 15.75 1 97.56 302 ALA A N 1
ATOM 2478 C CA . ALA A 1 302 ? 7.09 24.516 15.438 1 97.56 302 ALA A CA 1
ATOM 2479 C C . ALA A 1 302 ? 8.531 24.406 14.945 1 97.56 302 ALA A C 1
ATOM 2481 O O . ALA A 1 302 ? 9.25 23.484 15.328 1 97.56 302 ALA A O 1
ATOM 2482 N N . SER A 1 303 ? 8.922 25.344 14.117 1 97 303 SER A N 1
ATOM 2483 C CA . SER A 1 303 ? 10.281 25.375 13.586 1 97 303 SER A CA 1
ATOM 2484 C C . SER A 1 303 ? 11.312 25.547 14.703 1 97 303 SER A C 1
ATOM 2486 O O . SER A 1 303 ? 12.312 24.828 14.75 1 97 303 SER A O 1
ATOM 2488 N N . GLU A 1 304 ? 10.984 26.453 15.523 1 96.62 304 GLU A N 1
ATOM 2489 C CA . GLU A 1 304 ? 11.898 26.719 16.641 1 96.62 304 GLU A CA 1
ATOM 2490 C C . GLU A 1 304 ? 12.016 25.5 17.547 1 96.62 304 GLU A C 1
ATOM 2492 O O . GLU A 1 304 ? 13.109 25.188 18.031 1 96.62 304 GLU A O 1
ATOM 2497 N N . ALA A 1 305 ? 10.914 24.906 17.812 1 97.44 305 ALA A N 1
ATOM 2498 C CA . ALA A 1 305 ? 10.945 23.703 18.641 1 97.44 305 ALA A CA 1
ATOM 2499 C C . ALA A 1 305 ? 11.867 22.641 18.047 1 97.44 305 ALA A C 1
ATOM 2501 O O . ALA A 1 305 ? 12.695 22.062 18.75 1 97.44 305 ALA A O 1
ATOM 2502 N N . ARG A 1 306 ? 11.773 22.406 16.766 1 95.5 306 ARG A N 1
ATOM 2503 C CA . ARG A 1 306 ? 12.578 21.391 16.094 1 95.5 306 ARG A CA 1
ATOM 2504 C C . ARG A 1 306 ? 14.055 21.797 16.062 1 95.5 306 ARG A C 1
ATOM 2506 O O . ARG A 1 306 ? 14.938 20.953 16.25 1 95.5 306 ARG A O 1
ATOM 2513 N N . ARG A 1 307 ? 14.305 23.031 15.922 1 93.75 307 ARG A N 1
ATOM 2514 C CA . ARG A 1 307 ? 15.68 23.516 15.883 1 93.75 307 ARG A CA 1
ATOM 2515 C C . ARG A 1 307 ? 16.344 23.359 17.25 1 93.75 307 ARG A C 1
ATOM 2517 O O . ARG A 1 307 ? 17.5 22.906 17.328 1 93.75 307 ARG A O 1
ATOM 2524 N N . VAL A 1 308 ? 15.617 23.766 18.25 1 94.12 308 VAL A N 1
ATOM 2525 C CA . VAL A 1 308 ? 16.188 23.688 19.594 1 94.12 308 VAL A CA 1
ATOM 2526 C C . VAL A 1 308 ? 16.422 22.219 19.969 1 94.12 308 VAL A C 1
ATOM 2528 O O . VAL A 1 308 ? 17.391 21.906 20.672 1 94.12 308 VAL A O 1
ATOM 2531 N N . LEU A 1 309 ? 15.555 21.375 19.562 1 93.06 309 LEU A N 1
ATOM 2532 C CA . LEU A 1 309 ? 15.727 19.953 19.812 1 93.06 309 LEU A CA 1
ATOM 2533 C C . LEU A 1 309 ? 16.969 19.422 19.094 1 93.06 309 LEU A C 1
ATOM 2535 O O . LEU A 1 309 ? 17.703 18.609 19.656 1 93.06 309 LEU A O 1
ATOM 2539 N N . ASP A 1 310 ? 17.156 19.859 17.875 1 90.38 310 ASP A N 1
ATOM 2540 C CA . ASP A 1 310 ? 18.344 19.469 17.141 1 90.38 310 ASP A CA 1
ATOM 2541 C C . ASP A 1 310 ? 19.625 19.953 17.828 1 90.38 310 ASP A C 1
ATOM 2543 O O . ASP A 1 310 ? 20.609 19.234 17.906 1 90.38 310 ASP A O 1
ATOM 2547 N N . GLU A 1 311 ? 19.578 21.141 18.297 1 89.5 311 GLU A N 1
ATOM 2548 C CA . GLU A 1 311 ? 20.703 21.703 19.047 1 89.5 311 GLU A CA 1
ATOM 2549 C C . GLU A 1 311 ? 20.984 20.906 20.312 1 89.5 311 GLU A C 1
ATOM 2551 O O . GLU A 1 311 ? 22.156 20.656 20.656 1 89.5 311 GLU A O 1
ATOM 2556 N N . ALA A 1 312 ? 19.906 20.562 20.984 1 89.31 312 ALA A N 1
ATOM 2557 C CA . ALA A 1 312 ? 20.047 19.766 22.188 1 89.31 312 ALA A CA 1
ATOM 2558 C C . ALA A 1 312 ? 20.688 18.422 21.875 1 89.31 312 ALA A C 1
ATOM 2560 O O . ALA A 1 312 ? 21.531 17.922 22.641 1 89.31 312 ALA A O 1
ATOM 2561 N N . LYS A 1 313 ? 20.266 17.797 20.828 1 86.25 313 LYS A N 1
ATOM 2562 C CA . LYS A 1 313 ? 20.828 16.5 20.422 1 86.25 313 LYS A CA 1
ATOM 2563 C C . LYS A 1 313 ? 22.312 16.625 20.109 1 86.25 313 LYS A C 1
ATOM 2565 O O . LYS A 1 313 ? 23.094 15.742 20.453 1 86.25 313 LYS A O 1
ATOM 2570 N N . GLU A 1 314 ? 22.719 17.688 19.469 1 83.69 314 GLU A N 1
ATOM 2571 C CA . GLU A 1 314 ? 24.109 17.906 19.094 1 83.69 314 GLU A CA 1
ATOM 2572 C C . GLU A 1 314 ? 24.984 18.125 20.312 1 83.69 314 GLU A C 1
ATOM 2574 O O . GLU A 1 314 ? 26.156 17.75 20.312 1 83.69 314 GLU A O 1
ATOM 2579 N N . LYS A 1 315 ? 24.484 18.672 21.281 1 79.44 315 LYS A N 1
ATOM 2580 C CA . LYS A 1 315 ? 25.234 18.922 22.5 1 79.44 315 LYS A CA 1
ATOM 2581 C C . LYS A 1 315 ? 25.297 17.672 23.391 1 79.44 315 LYS A C 1
ATOM 2583 O O . LYS A 1 315 ? 25.875 17.703 24.469 1 79.44 315 LYS A O 1
ATOM 2588 N N . GLY A 1 316 ? 24.844 16.562 22.734 1 69.06 316 GLY A N 1
ATOM 2589 C CA . GLY A 1 316 ? 25.031 15.258 23.359 1 69.06 316 GLY A CA 1
ATOM 2590 C C . GLY A 1 316 ? 24.031 14.992 24.469 1 69.06 316 GLY A C 1
ATOM 2591 O O . GLY A 1 316 ? 24.266 14.141 25.328 1 69.06 316 GLY A O 1
ATOM 2592 N N . TYR A 1 317 ? 23.203 15.82 24.641 1 61.44 317 TYR A N 1
ATOM 2593 C CA . TYR A 1 317 ? 22.266 15.555 25.703 1 61.44 317 TYR A CA 1
ATOM 2594 C C . TYR A 1 317 ? 21.359 14.375 25.359 1 61.44 317 TYR A C 1
ATOM 2596 O O . TYR A 1 317 ? 20.203 14.555 24.984 1 61.44 317 TYR A O 1
ATOM 2604 N N . THR A 1 318 ? 22.109 13.461 24.75 1 58.62 318 THR A N 1
ATOM 2605 C CA . THR A 1 318 ? 21.359 12.258 24.406 1 58.62 318 THR A CA 1
ATOM 2606 C C . THR A 1 318 ? 21.141 11.375 25.625 1 58.62 318 THR A C 1
ATOM 2608 O O . THR A 1 318 ? 20.469 10.352 25.547 1 58.62 318 THR A O 1
ATOM 2611 N N . ASP A 1 319 ? 21.844 11.82 26.656 1 55.56 319 ASP A N 1
ATOM 2612 C CA . ASP A 1 319 ? 21.812 10.945 27.828 1 55.56 319 ASP A CA 1
ATOM 2613 C C . ASP A 1 319 ? 20.469 11.008 28.516 1 55.56 319 ASP A C 1
ATOM 2615 O O . ASP A 1 319 ? 19.875 12.086 28.656 1 55.56 319 ASP A O 1
ATOM 2619 N N . GLU A 1 320 ? 19.734 9.883 28.375 1 63.41 320 GLU A N 1
ATOM 2620 C CA . GLU A 1 320 ? 18.406 9.617 28.922 1 63.41 320 GLU A CA 1
ATOM 2621 C C . GLU A 1 320 ? 18.328 10.023 30.391 1 63.41 320 GLU A C 1
ATOM 2623 O O . GLU A 1 320 ? 17.562 9.445 31.172 1 63.41 320 GLU A O 1
ATOM 2628 N N . GLN A 1 321 ? 19.438 10.992 30.875 1 65.38 321 GLN A N 1
ATOM 2629 C CA . GLN A 1 321 ? 19.359 11.383 32.281 1 65.38 321 GLN A CA 1
ATOM 2630 C C . GLN A 1 321 ? 19.672 12.867 32.469 1 65.38 321 GLN A C 1
ATOM 2632 O O . GLN A 1 321 ? 20.391 13.453 31.656 1 65.38 321 GLN A O 1
ATOM 2637 N N . GLY A 1 322 ? 18.938 13.664 33.312 1 75.06 322 GLY A N 1
ATOM 2638 C CA . GLY A 1 322 ? 19.203 15.031 33.719 1 75.06 322 GLY A CA 1
ATOM 2639 C C . GLY A 1 322 ? 18.078 15.992 33.375 1 75.06 322 GLY A C 1
ATOM 2640 O O . GLY A 1 322 ? 17.141 15.617 32.656 1 75.06 322 GLY A O 1
ATOM 2641 N N . ALA A 1 323 ? 18.266 17.203 33.906 1 78.44 323 ALA A N 1
ATOM 2642 C CA . ALA A 1 323 ? 17.25 18.234 33.75 1 78.44 323 ALA A CA 1
ATOM 2643 C C . ALA A 1 323 ? 17.078 18.656 32.312 1 78.44 323 ALA A C 1
ATOM 2645 O O . ALA A 1 323 ? 15.961 18.859 31.828 1 78.44 323 ALA A O 1
ATOM 2646 N N . LEU A 1 324 ? 18.172 18.734 31.609 1 82.06 324 LEU A N 1
ATOM 2647 C CA . LEU A 1 324 ? 18.125 19.156 30.219 1 82.06 324 LEU A CA 1
ATOM 2648 C C . LEU A 1 324 ? 17.406 18.109 29.359 1 82.06 324 LEU A C 1
ATOM 2650 O O . LEU A 1 324 ? 16.656 18.469 28.453 1 82.06 324 LEU A O 1
ATOM 2654 N N . TRP A 1 325 ? 17.656 16.953 29.719 1 85.5 325 TRP A N 1
ATOM 2655 C CA . TRP A 1 325 ? 17.016 15.859 28.984 1 85.5 325 TRP A CA 1
ATOM 2656 C C . TRP A 1 325 ? 15.5 15.891 29.203 1 85.5 325 TRP A C 1
ATOM 2658 O O . TRP A 1 325 ? 14.734 15.703 28.266 1 85.5 325 TRP A O 1
ATOM 2668 N N . GLU A 1 326 ? 15.148 16.141 30.406 1 88.06 326 GLU A N 1
ATOM 2669 C CA . GLU A 1 326 ? 13.727 16.203 30.703 1 88.06 326 GLU A CA 1
ATOM 2670 C C . GLU A 1 326 ? 13.047 17.344 29.969 1 88.06 326 GLU A C 1
ATOM 2672 O O . GLU A 1 326 ? 11.922 17.203 29.484 1 88.06 326 GLU A O 1
ATOM 2677 N N . MET A 1 327 ? 13.75 18.438 29.906 1 91.12 327 MET A N 1
ATOM 2678 C CA . MET A 1 327 ? 13.195 19.594 29.203 1 91.12 327 MET A CA 1
ATOM 2679 C C . MET A 1 327 ? 13.07 19.312 27.719 1 91.12 327 MET A C 1
ATOM 2681 O O . MET A 1 327 ? 12.07 19.688 27.094 1 91.12 327 MET A O 1
ATOM 2685 N N . ALA A 1 328 ? 14.086 18.719 27.172 1 92.88 328 ALA A N 1
ATOM 2686 C CA . ALA A 1 328 ? 14.047 18.375 25.75 1 92.88 328 ALA A CA 1
ATOM 2687 C C . ALA A 1 328 ? 12.938 17.375 25.453 1 92.88 328 ALA A C 1
ATOM 2689 O O . ALA A 1 328 ? 12.25 17.484 24.438 1 92.88 328 ALA A O 1
ATOM 2690 N N . LYS A 1 329 ? 12.789 16.453 26.375 1 92.25 329 LYS A N 1
ATOM 2691 C CA . LYS A 1 329 ? 11.734 15.445 26.219 1 92.25 329 LYS A CA 1
ATOM 2692 C C . LYS A 1 329 ? 10.359 16.094 26.219 1 92.25 329 LYS A C 1
ATOM 2694 O O . LYS A 1 329 ? 9.484 15.703 25.438 1 92.25 329 LYS A O 1
ATOM 2699 N N . GLU A 1 330 ? 10.172 17.047 27.016 1 93 330 GLU A N 1
ATOM 2700 C CA . GLU A 1 330 ? 8.898 17.75 27.094 1 93 330 GLU A CA 1
ATOM 2701 C C . GLU A 1 330 ? 8.625 18.531 25.812 1 93 330 GLU A C 1
ATOM 2703 O O . GLU A 1 330 ? 7.512 18.5 25.281 1 93 330 GLU A O 1
ATOM 2708 N N . VAL A 1 331 ? 9.641 19.25 25.344 1 95.25 331 VAL A N 1
ATOM 2709 C CA . VAL A 1 331 ? 9.484 20 24.109 1 95.25 331 VAL A CA 1
ATOM 2710 C C . VAL A 1 331 ? 9.156 19.047 22.953 1 95.25 331 VAL A C 1
ATOM 2712 O O . VAL A 1 331 ? 8.281 19.328 22.141 1 95.25 331 VAL A O 1
ATOM 2715 N N . LYS A 1 332 ? 9.852 17.922 22.969 1 94.94 332 LYS A N 1
ATOM 2716 C CA . LYS A 1 332 ? 9.633 16.922 21.922 1 94.94 332 LYS A CA 1
ATOM 2717 C C . LYS A 1 332 ? 8.195 16.406 21.953 1 94.94 332 LYS A C 1
ATOM 2719 O O . LYS A 1 332 ? 7.531 16.344 20.922 1 94.94 332 LYS A O 1
ATOM 2724 N N . GLU A 1 333 ? 7.727 16.109 23.094 1 93.81 333 GLU A N 1
ATOM 2725 C CA . GLU A 1 333 ? 6.371 15.602 23.25 1 93.81 333 GLU A CA 1
ATOM 2726 C C . GLU A 1 333 ? 5.336 16.641 22.812 1 93.81 333 GLU A C 1
ATOM 2728 O O . GLU A 1 333 ? 4.359 16.297 22.141 1 93.81 333 GLU A O 1
ATOM 2733 N N . TRP A 1 334 ? 5.586 17.828 23.172 1 94.69 334 TRP A N 1
ATOM 2734 C CA . TRP A 1 334 ? 4.609 18.875 22.891 1 94.69 334 TRP A CA 1
ATOM 2735 C C . TRP A 1 334 ? 4.574 19.203 21.406 1 94.69 334 TRP A C 1
ATOM 2737 O O . TRP A 1 334 ? 3.498 19.344 20.812 1 94.69 334 TRP A O 1
ATOM 2747 N N . VAL A 1 335 ? 5.734 19.312 20.781 1 96.31 335 VAL A N 1
ATOM 2748 C CA . VAL A 1 335 ? 5.746 19.672 19.359 1 96.31 335 VAL A CA 1
ATOM 2749 C C . VAL A 1 335 ? 5.176 18.531 18.531 1 96.31 335 VAL A C 1
ATOM 2751 O O . VAL A 1 335 ? 4.52 18.75 17.516 1 96.31 335 VAL A O 1
ATOM 2754 N N . GLN A 1 336 ? 5.32 17.328 19.016 1 94.88 336 GLN A N 1
ATOM 2755 C CA . GLN A 1 336 ? 4.914 16.156 18.25 1 94.88 336 GLN A CA 1
ATOM 2756 C C . GLN A 1 336 ? 3.445 15.812 18.484 1 94.88 336 GLN A C 1
ATOM 2758 O O . GLN A 1 336 ? 2.77 15.281 17.609 1 94.88 336 GLN A O 1
ATOM 2763 N N . LEU A 1 337 ? 2.932 16.156 19.688 1 93 337 LEU A N 1
ATOM 2764 C CA . LEU A 1 337 ? 1.608 15.633 20 1 93 337 LEU A CA 1
ATOM 2765 C C . LEU A 1 337 ? 0.644 16.766 20.359 1 93 337 LEU A C 1
ATOM 2767 O O . LEU A 1 337 ? -0.572 16.562 20.375 1 93 337 LEU A O 1
ATOM 2771 N N . ARG A 1 338 ? 1.229 17.969 20.578 1 93.81 338 ARG A N 1
ATOM 2772 C CA . ARG A 1 338 ? 0.373 19.047 21.078 1 93.81 338 ARG A CA 1
ATOM 2773 C C . ARG A 1 338 ? 0.812 20.391 20.516 1 93.81 338 ARG A C 1
ATOM 2775 O O . ARG A 1 338 ? 0.799 21.406 21.234 1 93.81 338 ARG A O 1
ATOM 2782 N N . ALA A 1 339 ? 1.203 20.422 19.312 1 95.25 339 ALA A N 1
ATOM 2783 C CA . ALA A 1 339 ? 1.743 21.641 18.719 1 95.25 339 ALA A CA 1
ATOM 2784 C C . ALA A 1 339 ? 0.676 22.734 18.625 1 95.25 339 ALA A C 1
ATOM 2786 O O . ALA A 1 339 ? 0.997 23.922 18.516 1 95.25 339 ALA A O 1
ATOM 2787 N N . TRP A 1 340 ? -0.594 22.375 18.719 1 94.25 340 TRP A N 1
ATOM 2788 C CA . TRP A 1 340 ? -1.678 23.344 18.594 1 94.25 340 TRP A CA 1
ATOM 2789 C C . TRP A 1 340 ? -1.684 24.297 19.781 1 94.25 340 TRP A C 1
ATOM 2791 O O . TRP A 1 340 ? -2.254 25.391 19.703 1 94.25 340 TRP A O 1
ATOM 2801 N N . ASP A 1 341 ? -1.212 23.828 20.875 1 93.88 341 ASP A N 1
ATOM 2802 C CA . ASP A 1 341 ? -1.062 24.703 22.031 1 93.88 341 ASP A CA 1
ATOM 2803 C C . ASP A 1 341 ? 0.22 25.516 21.938 1 93.88 341 ASP A C 1
ATOM 2805 O O . ASP A 1 341 ? 1.189 25.25 22.656 1 93.88 341 ASP A O 1
ATOM 2809 N N . MET A 1 342 ? 0.169 26.594 21.219 1 94.94 342 MET A N 1
ATOM 2810 C CA . MET A 1 342 ? 1.341 27.391 20.875 1 94.94 342 MET A CA 1
ATOM 2811 C C . MET A 1 342 ? 1.913 28.078 22.125 1 94.94 342 MET A C 1
ATOM 2813 O O . MET A 1 342 ? 3.133 28.156 22.281 1 94.94 342 MET A O 1
ATOM 2817 N N . GLU A 1 343 ? 1.059 28.516 22.938 1 95.62 343 GLU A N 1
ATOM 2818 C CA . GLU A 1 343 ? 1.506 29.234 24.125 1 95.62 343 GLU A CA 1
ATOM 2819 C C . GLU A 1 343 ? 2.367 28.344 25.016 1 95.62 343 GLU A C 1
ATOM 2821 O O . GLU A 1 343 ? 3.465 28.734 25.406 1 95.62 343 GLU A O 1
ATOM 2826 N N . GLU A 1 344 ? 1.826 27.188 25.281 1 96.12 344 GLU A N 1
ATOM 2827 C CA . GLU A 1 344 ? 2.568 26.266 26.125 1 96.12 344 GLU A CA 1
ATOM 2828 C C . GLU A 1 344 ? 3.852 25.797 25.453 1 96.12 344 GLU A C 1
ATOM 2830 O O . GLU A 1 344 ? 4.887 25.641 26.094 1 96.12 344 GLU A O 1
ATOM 2835 N N . LEU A 1 345 ? 3.785 25.547 24.188 1 96.88 345 LEU A N 1
ATOM 2836 C CA . LEU A 1 345 ? 4.969 25.125 23.453 1 96.88 345 LEU A CA 1
ATOM 2837 C C . LEU A 1 345 ? 6.047 26.203 23.469 1 96.88 345 LEU A C 1
ATOM 2839 O O . LEU A 1 345 ? 7.223 25.906 23.688 1 96.88 345 LEU A O 1
ATOM 2843 N N . GLU A 1 346 ? 5.684 27.453 23.297 1 97.38 346 GLU A N 1
ATOM 2844 C CA . GLU A 1 346 ? 6.625 28.562 23.344 1 97.38 346 GLU A CA 1
ATOM 2845 C C . GLU A 1 346 ? 7.301 28.656 24.703 1 97.38 346 GLU A C 1
ATOM 2847 O O . GLU A 1 346 ? 8.508 28.906 24.797 1 97.38 346 GLU A O 1
ATOM 2852 N N . ARG A 1 347 ? 6.516 28.484 25.688 1 97.06 347 ARG A N 1
ATOM 2853 C CA . ARG A 1 347 ? 7.062 28.516 27.047 1 97.06 347 ARG A CA 1
ATOM 2854 C C . ARG A 1 347 ? 8.117 27.438 27.234 1 97.06 347 ARG A C 1
ATOM 2856 O O . ARG A 1 347 ? 9.195 27.703 27.781 1 97.06 347 ARG A O 1
ATOM 2863 N N . ARG A 1 348 ? 7.832 26.281 26.766 1 96.25 348 ARG A N 1
ATOM 2864 C CA . ARG A 1 348 ? 8.75 25.156 26.922 1 96.25 348 ARG A CA 1
ATOM 2865 C C . ARG A 1 348 ? 10.016 25.359 26.094 1 96.25 348 ARG A C 1
ATOM 2867 O O . ARG A 1 348 ? 11.102 24.953 26.516 1 96.25 348 ARG A O 1
ATOM 2874 N N . ILE A 1 349 ? 9.875 25.906 24.969 1 96.69 349 ILE A N 1
ATOM 2875 C CA . ILE A 1 349 ? 11.023 26.219 24.125 1 96.69 349 ILE A CA 1
ATOM 2876 C C . ILE A 1 349 ? 11.945 27.203 24.844 1 96.69 349 ILE A C 1
ATOM 2878 O O . ILE A 1 349 ? 13.164 27.016 24.859 1 96.69 349 ILE A O 1
ATOM 2882 N N . MET A 1 350 ? 11.352 28.219 25.406 1 96 350 MET A N 1
ATOM 2883 C CA . MET A 1 350 ? 12.117 29.234 26.125 1 96 350 MET A CA 1
ATOM 2884 C C . MET A 1 350 ? 12.906 28.609 27.266 1 96 350 MET A C 1
ATOM 2886 O O . MET A 1 350 ? 14.078 28.953 27.484 1 96 350 MET A O 1
ATOM 2890 N N . LEU A 1 351 ? 12.273 27.719 28 1 93.81 351 LEU A N 1
ATOM 2891 C CA . LEU A 1 351 ? 12.938 27.047 29.125 1 93.81 351 LEU A CA 1
ATOM 2892 C C . LEU A 1 351 ? 14.117 26.219 28.625 1 93.81 351 LEU A C 1
ATOM 2894 O O . LEU A 1 351 ? 15.195 26.25 29.234 1 93.81 351 LEU A O 1
ATOM 2898 N N . LEU A 1 352 ? 13.906 25.516 27.578 1 93.38 352 LEU A N 1
ATOM 2899 C CA . LEU A 1 352 ? 14.977 24.688 27.047 1 93.38 352 LEU A CA 1
ATOM 2900 C C . LEU A 1 352 ? 16.109 25.547 26.5 1 93.38 352 LEU A C 1
ATOM 2902 O O . LEU A 1 352 ? 17.281 25.234 26.703 1 93.38 352 LEU A O 1
ATOM 2906 N N . ARG A 1 353 ? 15.797 26.609 25.859 1 92.56 353 ARG A N 1
ATOM 2907 C CA . ARG A 1 353 ? 16.812 27.516 25.312 1 92.56 353 ARG A CA 1
ATOM 2908 C C . ARG A 1 353 ? 17.641 28.125 26.438 1 92.56 353 ARG A C 1
ATOM 2910 O O . ARG A 1 353 ? 18.859 28.266 26.297 1 92.56 353 ARG A O 1
ATOM 2917 N N . ALA A 1 354 ? 17 28.516 27.453 1 91.56 354 ALA A N 1
ATOM 2918 C CA . ALA A 1 354 ? 17.703 29.094 28.594 1 91.56 354 ALA A CA 1
ATOM 2919 C C . ALA A 1 354 ? 18.688 28.094 29.188 1 91.56 354 ALA A C 1
ATOM 2921 O O . ALA A 1 354 ? 19.797 28.453 29.578 1 91.56 354 ALA A O 1
ATOM 2922 N N . SER A 1 355 ? 18.281 26.891 29.188 1 86.81 355 SER A N 1
ATOM 2923 C CA . SER A 1 355 ? 19.125 25.859 29.734 1 86.81 355 SER A CA 1
ATOM 2924 C C . SER A 1 355 ? 20.297 25.547 28.812 1 86.81 355 SER A C 1
ATOM 2926 O O . SER A 1 355 ? 21.391 25.172 29.266 1 86.81 355 SER A O 1
ATOM 2928 N N . LEU A 1 356 ? 20.078 25.609 27.531 1 87.19 356 LEU A N 1
ATOM 2929 C CA . LEU A 1 356 ? 21.125 25.328 26.547 1 87.19 356 LEU A CA 1
ATOM 2930 C C . LEU A 1 356 ? 22.156 26.453 26.547 1 87.19 356 LEU A C 1
ATOM 2932 O O . LEU A 1 356 ? 23.344 26.203 26.266 1 87.19 356 LEU A O 1
ATOM 2936 N N . ASN A 1 357 ? 21.75 27.656 26.75 1 83.19 357 ASN A N 1
ATOM 2937 C CA . ASN A 1 357 ? 22.672 28.797 26.766 1 83.19 357 ASN A CA 1
ATOM 2938 C C . ASN A 1 357 ? 23.469 28.828 28.062 1 83.19 357 ASN A C 1
ATOM 2940 O O . ASN A 1 357 ? 24.562 29.406 28.094 1 83.19 357 ASN A O 1
ATOM 2944 N N . ASN A 1 358 ? 22.859 28.359 29.156 1 74.19 358 ASN A N 1
ATOM 2945 C CA . ASN A 1 358 ? 23.594 28.312 30.422 1 74.19 358 ASN A CA 1
ATOM 2946 C C . ASN A 1 358 ? 24.594 27.172 30.453 1 74.19 358 ASN A C 1
ATOM 2948 O O . ASN A 1 358 ? 25.516 27.172 31.281 1 74.19 358 ASN A O 1
ATOM 2952 N N . ASP A 1 359 ? 24.438 26.234 29.609 1 59.16 359 ASP A N 1
ATOM 2953 C CA . ASP A 1 359 ? 25.438 25.172 29.578 1 59.16 359 ASP A CA 1
ATOM 2954 C C . ASP A 1 359 ? 26.531 25.5 28.562 1 59.16 359 ASP A C 1
ATOM 2956 O O . ASP A 1 359 ? 27.312 24.625 28.172 1 59.16 359 ASP A O 1
ATOM 2960 N N . MET B 1 1 ? 47.094 -61.344 0.221 1 19.2 1 MET B N 1
ATOM 2961 C CA . MET B 1 1 ? 46.875 -62.25 1.359 1 19.2 1 MET B CA 1
ATOM 2962 C C . MET B 1 1 ? 46.406 -61.469 2.58 1 19.2 1 MET B C 1
ATOM 2964 O O . MET B 1 1 ? 45.438 -61.844 3.215 1 19.2 1 MET B O 1
ATOM 2968 N N . THR B 1 2 ? 47.344 -61.031 3.432 1 22.09 2 THR B N 1
ATOM 2969 C CA . THR B 1 2 ? 47.281 -61.094 4.887 1 22.09 2 THR B CA 1
ATOM 2970 C C . THR B 1 2 ? 46.344 -60.031 5.441 1 22.09 2 THR B C 1
ATOM 2972 O O . THR B 1 2 ? 46.219 -58.938 4.895 1 22.09 2 THR B O 1
ATOM 2975 N N . PRO B 1 3 ? 45.594 -60.312 6.555 1 24.62 3 PRO B N 1
ATOM 2976 C CA . PRO B 1 3 ? 44.375 -60.219 7.383 1 24.62 3 PRO B CA 1
ATOM 2977 C C . PRO B 1 3 ? 44.375 -59 8.305 1 24.62 3 PRO B C 1
ATOM 2979 O O . PRO B 1 3 ?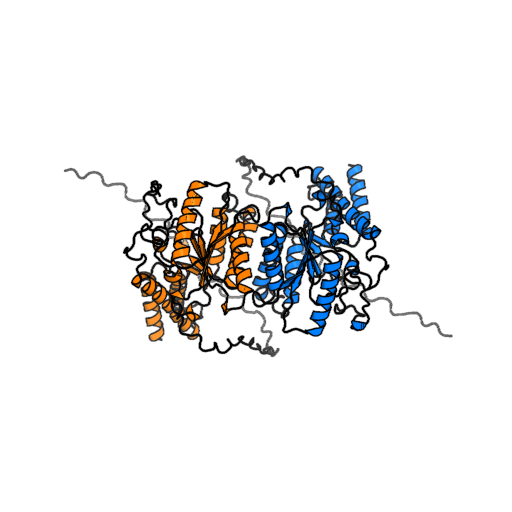 43.469 -58.844 9.117 1 24.62 3 PRO B O 1
ATOM 2982 N N . PRO B 1 4 ? 45.219 -58.031 8.164 1 21.41 4 PRO B N 1
ATOM 2983 C CA . PRO B 1 4 ? 45.719 -57.625 9.477 1 21.41 4 PRO B CA 1
ATOM 2984 C C . PRO B 1 4 ? 44.625 -57.125 10.398 1 21.41 4 PRO B C 1
ATOM 2986 O O . PRO B 1 4 ? 43.531 -56.844 9.945 1 21.41 4 PRO B O 1
ATOM 2989 N N . ASN B 1 5 ? 44.906 -56.156 11.266 1 18.95 5 ASN B N 1
ATOM 2990 C CA . ASN B 1 5 ? 44.844 -55.938 12.711 1 18.95 5 ASN B CA 1
ATOM 2991 C C . ASN B 1 5 ? 43.5 -55.344 13.117 1 18.95 5 ASN B C 1
ATOM 2993 O O . ASN B 1 5 ? 42.969 -54.469 12.422 1 18.95 5 ASN B O 1
ATOM 2997 N N . HIS B 1 6 ? 42.719 -55.75 14.195 1 19.72 6 HIS B N 1
ATOM 2998 C CA . HIS B 1 6 ? 41.625 -56.188 15.07 1 19.72 6 HIS B CA 1
ATOM 2999 C C . HIS B 1 6 ? 40.969 -55 15.773 1 19.72 6 HIS B C 1
ATOM 3001 O O . HIS B 1 6 ? 39.75 -54.938 15.922 1 19.72 6 HIS B O 1
ATOM 3007 N N . SER B 1 7 ? 41.75 -54 16.531 1 17.95 7 SER B N 1
ATOM 3008 C CA . SER B 1 7 ? 41.5 -53.875 17.969 1 17.95 7 SER B CA 1
ATOM 3009 C C . SER B 1 7 ? 40.312 -52.938 18.219 1 17.95 7 SER B C 1
ATOM 3011 O O . SER B 1 7 ? 39.812 -52.844 19.344 1 17.95 7 SER B O 1
ATOM 3013 N N . LEU B 1 8 ? 40.156 -51.781 17.469 1 18.36 8 LEU B N 1
ATOM 3014 C CA . LEU B 1 8 ? 39.781 -50.594 18.203 1 18.36 8 LEU B CA 1
ATOM 3015 C C . LEU B 1 8 ? 38.344 -50.688 18.688 1 18.36 8 LEU B C 1
ATOM 3017 O O . LEU B 1 8 ? 37.406 -50.531 17.891 1 18.36 8 LEU B O 1
ATOM 3021 N N . ARG B 1 9 ? 37.938 -51.719 19.609 1 18.92 9 ARG B N 1
ATOM 3022 C CA . ARG B 1 9 ? 36.781 -52.344 20.25 1 18.92 9 ARG B CA 1
ATOM 3023 C C . ARG B 1 9 ? 35.844 -51.281 20.812 1 18.92 9 ARG B C 1
ATOM 3025 O O . ARG B 1 9 ? 34.625 -51.344 20.578 1 18.92 9 ARG B O 1
ATOM 3032 N N . ARG B 1 10 ? 35.969 -50.75 22.172 1 18.86 10 ARG B N 1
ATOM 3033 C CA . ARG B 1 10 ? 35.188 -51.062 23.359 1 18.86 10 ARG B CA 1
ATOM 3034 C C . ARG B 1 10 ? 34.125 -50 23.625 1 18.86 10 ARG B C 1
ATOM 3036 O O . ARG B 1 10 ? 33.094 -50.281 24.25 1 18.86 10 ARG B O 1
ATOM 3043 N N . TYR B 1 11 ? 34.562 -48.594 23.625 1 19.64 11 TYR B N 1
ATOM 3044 C CA . TYR B 1 11 ? 34.094 -47.812 24.75 1 19.64 11 TYR B CA 1
ATOM 3045 C C . TYR B 1 11 ? 32.625 -47.469 24.594 1 19.64 11 TYR B C 1
ATOM 3047 O O . TYR B 1 11 ? 32.281 -46.531 23.891 1 19.64 11 TYR B O 1
ATOM 3055 N N . ARG B 1 12 ? 31.703 -48.406 24.156 1 19.95 12 ARG B N 1
ATOM 3056 C CA . ARG B 1 12 ? 30.281 -48.438 23.828 1 19.95 12 ARG B CA 1
ATOM 3057 C C . ARG B 1 12 ? 29.438 -47.844 24.953 1 19.95 12 ARG B C 1
ATOM 3059 O O . ARG B 1 12 ? 28.453 -47.156 24.688 1 19.95 12 ARG B O 1
ATOM 3066 N N . HIS B 1 13 ? 29.516 -48.438 26.219 1 20.34 13 HIS B N 1
ATOM 3067 C CA . HIS B 1 13 ? 28.359 -48.969 26.938 1 20.34 13 HIS B CA 1
ATOM 3068 C C . HIS B 1 13 ? 27.609 -47.844 27.656 1 20.34 13 HIS B C 1
ATOM 3070 O O . HIS B 1 13 ? 26.391 -47.875 27.734 1 20.34 13 HIS B O 1
ATOM 3076 N N . MET B 1 14 ? 28.375 -47.094 28.578 1 19.66 14 MET B N 1
ATOM 3077 C CA . MET B 1 14 ? 27.844 -46.938 29.938 1 19.66 14 MET B CA 1
ATOM 3078 C C . MET B 1 14 ? 26.641 -46.031 29.953 1 19.66 14 MET B C 1
ATOM 3080 O O . MET B 1 14 ? 25.734 -46.188 30.797 1 19.66 14 MET B O 1
ATOM 3084 N N . ASN B 1 15 ? 26.75 -44.688 29.562 1 21.83 15 ASN B N 1
ATOM 3085 C CA . ASN B 1 15 ? 26.094 -43.688 30.391 1 21.83 15 ASN B CA 1
ATOM 3086 C C . ASN B 1 15 ? 24.594 -43.625 30.156 1 21.83 15 ASN B C 1
ATOM 3088 O O . ASN B 1 15 ? 24.109 -42.906 29.297 1 21.83 15 ASN B O 1
ATOM 3092 N N . ARG B 1 16 ? 23.922 -44.75 29.719 1 22.94 16 ARG B N 1
ATOM 3093 C CA . ARG B 1 16 ? 22.516 -45.031 29.438 1 22.94 16 ARG B CA 1
ATOM 3094 C C . ARG B 1 16 ? 21.625 -44.594 30.594 1 22.94 16 ARG B C 1
ATOM 3096 O O . ARG B 1 16 ? 20.453 -44.312 30.391 1 22.94 16 ARG B O 1
ATOM 3103 N N . LEU B 1 17 ? 22.156 -45.031 31.828 1 22.36 17 LEU B N 1
ATOM 3104 C CA . LEU B 1 17 ? 21.25 -45.438 32.875 1 22.36 17 LEU B CA 1
ATOM 3105 C C . LEU B 1 17 ? 20.422 -44.25 33.375 1 22.36 17 LEU B C 1
ATOM 3107 O O . LEU B 1 17 ? 19.25 -44.406 33.75 1 22.36 17 LEU B O 1
ATOM 3111 N N . PHE B 1 18 ? 21.109 -43.156 33.656 1 23.12 18 PHE B N 1
ATOM 3112 C CA . PHE B 1 18 ? 20.625 -42.438 34.844 1 23.12 18 PHE B CA 1
ATOM 3113 C C . PHE B 1 18 ? 19.281 -41.781 34.531 1 23.12 18 PHE B C 1
ATOM 3115 O O . PHE B 1 18 ? 18.594 -41.312 35.469 1 23.12 18 PHE B O 1
ATOM 3122 N N . PHE B 1 19 ? 18.906 -41.438 33.25 1 23.59 19 PHE B N 1
ATOM 3123 C CA . PHE B 1 19 ? 17.812 -40.469 33.156 1 23.59 19 PHE B CA 1
ATOM 3124 C C . PHE B 1 19 ? 16.484 -41.156 33.406 1 23.59 19 PHE B C 1
ATOM 3126 O O . PHE B 1 19 ? 15.422 -40.531 33.219 1 23.59 19 PHE B O 1
ATOM 3133 N N . CYS B 1 20 ? 16.453 -42.406 33.688 1 22.31 20 CYS B N 1
ATOM 3134 C CA . CYS B 1 20 ? 15.188 -43.125 33.781 1 22.31 20 CYS B CA 1
ATOM 3135 C C . CYS B 1 20 ? 14.328 -42.625 34.906 1 22.31 20 CYS B C 1
ATOM 3137 O O . CYS B 1 20 ? 13.164 -43 35.031 1 22.31 20 CYS B O 1
ATOM 3139 N N . PHE B 1 21 ? 15.008 -42.25 36.062 1 22.42 21 PHE B N 1
ATOM 3140 C CA . PHE B 1 21 ? 14.281 -42.312 37.312 1 22.42 21 PHE B CA 1
ATOM 3141 C C . PHE B 1 21 ? 12.977 -41.531 37.25 1 22.42 21 PHE B C 1
ATOM 3143 O O . PHE B 1 21 ? 12.898 -40.5 36.562 1 22.42 21 PHE B O 1
ATOM 3150 N N . LEU B 1 22 ? 11.891 -41.812 38.219 1 24.39 22 LEU B N 1
ATOM 3151 C CA . LEU B 1 22 ? 10.539 -42.125 38.656 1 24.39 22 LEU B CA 1
ATOM 3152 C C . LEU B 1 22 ? 9.664 -40.875 38.688 1 24.39 22 LEU B C 1
ATOM 3154 O O . LEU B 1 22 ? 10.117 -39.812 39.094 1 24.39 22 LEU B O 1
ATOM 3158 N N . MET B 1 23 ? 8.227 -40.844 38 1 22.52 23 MET B N 1
ATOM 3159 C CA . MET B 1 23 ? 6.871 -40.594 37.531 1 22.52 23 MET B CA 1
ATOM 3160 C C . MET B 1 23 ? 5.953 -40.156 38.656 1 22.52 23 MET B C 1
ATOM 3162 O O . MET B 1 23 ? 4.922 -39.531 38.438 1 22.52 23 MET B O 1
ATOM 3166 N N . LEU B 1 24 ? 5.969 -40.875 39.844 1 22.86 24 LEU B N 1
ATOM 3167 C CA . LEU B 1 24 ? 4.836 -41.25 40.688 1 22.86 24 LEU B CA 1
ATOM 3168 C C . LEU B 1 24 ? 4.289 -40.031 41.438 1 22.86 24 LEU B C 1
ATOM 3170 O O . LEU B 1 24 ? 3.074 -39.844 41.531 1 22.86 24 LEU B O 1
ATOM 3174 N N . ILE B 1 25 ? 5.023 -39.438 42.375 1 23.08 25 ILE B N 1
ATOM 3175 C CA . ILE B 1 25 ? 4.398 -39 43.625 1 23.08 25 ILE B CA 1
ATOM 3176 C C . ILE B 1 25 ? 3.561 -37.75 43.344 1 23.08 25 ILE B C 1
ATOM 3178 O O . ILE B 1 25 ? 2.52 -37.562 43.969 1 23.08 25 ILE B O 1
ATOM 3182 N N . ALA B 1 26 ? 3.961 -36.75 42.656 1 22.53 26 ALA B N 1
ATOM 3183 C CA . ALA B 1 26 ? 3.529 -35.438 43.125 1 22.53 26 ALA B CA 1
ATOM 3184 C C . ALA B 1 26 ? 2.08 -35.156 42.719 1 22.53 26 ALA B C 1
ATOM 3186 O O . ALA B 1 26 ? 1.807 -34.75 41.594 1 22.53 26 ALA B O 1
ATOM 3187 N N . GLY B 1 27 ? 1.041 -36.156 42.781 1 22.48 27 GLY B N 1
ATOM 3188 C CA . GLY B 1 27 ? -0.395 -36.281 42.594 1 22.48 27 GLY B CA 1
ATOM 3189 C C . GLY B 1 27 ? -1.194 -35.25 43.375 1 22.48 27 GLY B C 1
ATOM 3190 O O . GLY B 1 27 ? -2.283 -34.875 42.969 1 22.48 27 GLY B O 1
ATOM 3191 N N . ILE B 1 28 ? -0.901 -35.188 44.688 1 21.94 28 ILE B N 1
ATOM 3192 C CA . ILE B 1 28 ? -2.014 -35.125 45.625 1 21.94 28 ILE B CA 1
ATOM 3193 C C . ILE B 1 28 ? -2.76 -33.812 45.469 1 21.94 28 ILE B C 1
ATOM 3195 O O . ILE B 1 28 ? -3.988 -33.781 45.375 1 21.94 28 ILE B O 1
ATOM 3199 N N . CYS B 1 29 ? -2.229 -32.75 46.094 1 20.84 29 CYS B N 1
ATOM 3200 C CA . CYS B 1 29 ? -3.031 -31.984 47.031 1 20.84 29 CYS B CA 1
ATOM 3201 C C . CYS B 1 29 ? -3.926 -30.969 46.312 1 20.84 29 CYS B C 1
ATOM 3203 O O . CYS B 1 29 ? -4.727 -30.281 46.969 1 20.84 29 CYS B O 1
ATOM 3205 N N . VAL B 1 30 ? -3.496 -30.547 45.125 1 22.14 30 VAL B N 1
ATOM 3206 C CA . VAL B 1 30 ? -4.031 -29.203 44.906 1 22.14 30 VAL B CA 1
ATOM 3207 C C . VAL B 1 30 ? -5.531 -29.281 44.656 1 22.14 30 VAL B C 1
ATOM 3209 O O . VAL B 1 30 ? -5.953 -29.531 43.5 1 22.14 30 VAL B O 1
ATOM 3212 N N . PHE B 1 31 ? -6.301 -30.047 45.406 1 22.08 31 PHE B N 1
ATOM 3213 C CA . PHE B 1 31 ? -7.715 -30.328 45.188 1 22.08 31 PHE B CA 1
ATOM 3214 C C . PHE B 1 31 ? -8.531 -29.047 45.188 1 22.08 31 PHE B C 1
ATOM 3216 O O . PHE B 1 31 ? -9.602 -28.984 44.594 1 22.08 31 PHE B O 1
ATOM 3223 N N . PHE B 1 32 ? -8.352 -28.172 46.156 1 22.5 32 PHE B N 1
ATOM 3224 C CA . PHE B 1 32 ? -9.594 -27.688 46.75 1 22.5 32 PHE B CA 1
ATOM 3225 C C . PHE B 1 32 ? -10.266 -26.656 45.875 1 22.5 32 PHE B C 1
ATOM 3227 O O . PHE B 1 32 ? -11.227 -26.016 46.281 1 22.5 32 PHE B O 1
ATOM 3234 N N . SER B 1 33 ? -9.594 -26.141 44.844 1 19.47 33 SER B N 1
ATOM 3235 C CA . SER B 1 33 ? -10.109 -24.812 44.562 1 19.47 33 SER B CA 1
ATOM 3236 C C . SER B 1 33 ? -11.602 -24.859 44.25 1 19.47 33 SER B C 1
ATOM 3238 O O . SER B 1 33 ? -12.102 -25.828 43.688 1 19.47 33 SER B O 1
ATOM 3240 N N . CYS B 1 34 ? -12.367 -23.703 44.625 1 19.62 34 CYS B N 1
ATOM 3241 C CA . CYS B 1 34 ? -13.688 -23.172 44.969 1 19.62 34 CYS B CA 1
ATOM 3242 C C . CYS B 1 34 ? -14.586 -23.172 43.719 1 19.62 34 CYS B C 1
ATOM 3244 O O . CYS B 1 34 ? -14.18 -22.734 42.656 1 19.62 34 CYS B O 1
ATOM 3246 N N . ARG B 1 35 ? -15.75 -23.766 43.875 1 21.34 35 ARG B N 1
ATOM 3247 C CA . ARG B 1 35 ? -16.938 -24.172 43.125 1 21.34 35 ARG B CA 1
ATOM 3248 C C . ARG B 1 35 ? -17.688 -22.938 42.594 1 21.34 35 ARG B C 1
ATOM 3250 O O . ARG B 1 35 ? -18.797 -23.062 42.062 1 21.34 35 ARG B O 1
ATOM 3257 N N . THR B 1 36 ? -17.219 -21.703 42.75 1 20.22 36 THR B N 1
ATOM 3258 C CA . THR B 1 36 ? -18.375 -20.828 42.75 1 20.22 36 THR B CA 1
ATOM 3259 C C . THR B 1 36 ? -19.125 -20.938 41.406 1 20.22 36 THR B C 1
ATOM 3261 O O . THR B 1 36 ? -18.5 -20.938 40.344 1 20.22 36 THR B O 1
ATOM 3264 N N . SER B 1 37 ? -20.453 -21.312 41.406 1 17.88 37 SER B N 1
ATOM 3265 C CA . SER B 1 37 ? -21.547 -21.875 40.625 1 17.88 37 SER B CA 1
ATOM 3266 C C . SER B 1 37 ? -21.828 -21.016 39.406 1 17.88 37 SER B C 1
ATOM 3268 O O . SER B 1 37 ? -21.062 -20.094 39.094 1 17.88 37 SER B O 1
ATOM 3270 N N . ASN B 1 38 ? -23.172 -20.719 39.125 1 18.36 38 ASN B N 1
ATOM 3271 C CA . ASN B 1 38 ? -24.219 -21.125 38.188 1 18.36 38 ASN B CA 1
ATOM 3272 C C . ASN B 1 38 ? -24.375 -20.125 37.062 1 18.36 38 ASN B C 1
ATOM 3274 O O . ASN B 1 38 ? -24.516 -20.5 35.875 1 18.36 38 ASN B O 1
ATOM 3278 N N . LEU B 1 39 ? -24.922 -18.875 37.344 1 18.16 39 LEU B N 1
ATOM 3279 C CA . LEU B 1 39 ? -26.203 -18.422 36.812 1 18.16 39 LEU B CA 1
ATOM 3280 C C . LEU B 1 39 ? -26.047 -17.734 35.469 1 18.16 39 LEU B C 1
ATOM 3282 O O . LEU B 1 39 ? -27.016 -17.562 34.719 1 18.16 39 LEU B O 1
ATOM 3286 N N . ILE B 1 40 ? -24.953 -16.938 35.406 1 20.17 40 ILE B N 1
ATOM 3287 C CA . ILE B 1 40 ? -25.375 -15.844 34.531 1 20.17 40 ILE B CA 1
ATOM 3288 C C . ILE B 1 40 ? -25.547 -16.359 33.094 1 20.17 40 ILE B C 1
ATOM 3290 O O . ILE B 1 40 ? -24.641 -16.969 32.531 1 20.17 40 ILE B O 1
ATOM 3294 N N . ALA B 1 41 ? -26.828 -16.406 32.625 1 19.72 41 ALA B N 1
ATOM 3295 C CA . ALA B 1 41 ? -27.344 -16.859 31.328 1 19.72 41 ALA B CA 1
ATOM 3296 C C . ALA B 1 41 ? -26.672 -16.109 30.172 1 19.72 41 ALA B C 1
ATOM 3298 O O . ALA B 1 41 ? -26.719 -14.883 30.125 1 19.72 41 ALA B O 1
ATOM 3299 N N . PRO B 1 42 ? -25.484 -16.531 29.688 1 22.42 42 PRO B N 1
ATOM 3300 C CA . PRO B 1 42 ? -24.812 -15.688 28.703 1 22.42 42 PRO B CA 1
ATOM 3301 C C . PRO B 1 42 ? -25.672 -15.414 27.469 1 22.42 42 PRO B C 1
ATOM 3303 O O . PRO B 1 42 ? -26.234 -16.344 26.891 1 22.42 42 PRO B O 1
ATOM 3306 N N . ASN B 1 43 ? -26.531 -14.406 27.578 1 21.97 43 ASN B N 1
ATOM 3307 C CA . ASN B 1 43 ? -27.328 -14.062 26.391 1 21.97 43 ASN B CA 1
ATOM 3308 C C . ASN B 1 43 ? -26.5 -14.125 25.125 1 21.97 43 ASN B C 1
ATOM 3310 O O . ASN B 1 43 ? -25.469 -13.445 25.016 1 21.97 43 ASN B O 1
ATOM 3314 N N . VAL B 1 44 ? -26.5 -15.266 24.516 1 20.92 44 VAL B N 1
ATOM 3315 C CA . VAL B 1 44 ? -25.922 -15.633 23.219 1 20.92 44 VAL B CA 1
ATOM 3316 C C . VAL B 1 44 ? -26.234 -14.547 22.188 1 20.92 44 VAL B C 1
ATOM 3318 O O . VAL B 1 44 ? -27.391 -14.336 21.844 1 20.92 44 VAL B O 1
ATOM 3321 N N . LEU B 1 45 ? -25.562 -13.438 22.453 1 22.36 45 LEU B N 1
ATOM 3322 C CA . LEU B 1 45 ? -25.781 -12.453 21.391 1 22.36 45 LEU B CA 1
ATOM 3323 C C . LEU B 1 45 ? -25.797 -13.125 20.031 1 22.36 45 LEU B C 1
ATOM 3325 O O . LEU B 1 45 ? -24.938 -13.953 19.719 1 22.36 45 LEU B O 1
ATOM 3329 N N . LYS B 1 46 ? -26.984 -13.141 19.438 1 22.31 46 LYS B N 1
ATOM 3330 C CA . LYS B 1 46 ? -27.297 -13.602 18.094 1 22.31 46 LYS B CA 1
ATOM 3331 C C . LYS B 1 46 ? -26.234 -13.164 17.094 1 22.31 46 LYS B C 1
ATOM 3333 O O . LYS B 1 46 ? -25.953 -11.977 16.953 1 22.31 46 LYS B O 1
ATOM 3338 N N . VAL B 1 47 ? -25.219 -14 16.875 1 23.27 47 VAL B N 1
ATOM 3339 C CA . VAL B 1 47 ? -24.266 -13.93 15.773 1 23.27 47 VAL B CA 1
ATOM 3340 C C . VAL B 1 47 ? -25 -13.539 14.492 1 23.27 47 VAL B C 1
ATOM 3342 O O . VAL B 1 47 ? -25.797 -14.32 13.961 1 23.27 47 VAL B O 1
ATOM 3345 N N . THR B 1 48 ? -25.562 -12.398 14.625 1 24.08 48 THR B N 1
ATOM 3346 C CA . THR B 1 48 ? -26.156 -12.078 13.336 1 24.08 48 THR B CA 1
ATOM 3347 C C . THR B 1 48 ? -25.188 -12.398 12.195 1 24.08 48 THR B C 1
ATOM 3349 O O . THR B 1 48 ? -24.016 -12.031 12.25 1 24.08 48 THR B O 1
ATOM 3352 N N . ASN B 1 49 ? -25.484 -13.484 11.586 1 23.7 49 ASN B N 1
ATOM 3353 C CA . ASN B 1 49 ? -24.891 -13.977 10.352 1 23.7 49 ASN B CA 1
ATOM 3354 C C . ASN B 1 49 ? -24.531 -12.828 9.414 1 23.7 49 ASN B C 1
ATOM 3356 O O . ASN B 1 49 ? -25.359 -11.969 9.125 1 23.7 49 ASN B O 1
ATOM 3360 N N . SER B 1 50 ? -23.422 -12.312 9.648 1 26.08 50 SER B N 1
ATOM 3361 C CA . SER B 1 50 ? -22.938 -11.352 8.664 1 26.08 50 SER B CA 1
ATOM 3362 C C . SER B 1 50 ? -23.422 -11.711 7.262 1 26.08 50 SER B C 1
ATOM 3364 O O . SER B 1 50 ? -23.359 -12.875 6.855 1 26.08 50 SER B O 1
ATOM 3366 N N . PRO B 1 51 ? -24.516 -11.023 6.828 1 26.47 51 PRO B N 1
ATOM 3367 C CA . PRO B 1 51 ? -25 -11.438 5.508 1 26.47 51 PRO B CA 1
ATOM 3368 C C . PRO B 1 51 ? -23.875 -11.875 4.574 1 26.47 51 PRO B C 1
ATOM 3370 O O . PRO B 1 51 ? -22.797 -11.266 4.574 1 26.47 51 PRO B O 1
ATOM 3373 N N . ASP B 1 52 ? -23.641 -13.133 4.504 1 25.78 52 ASP B N 1
ATOM 3374 C CA . ASP B 1 52 ? -22.938 -13.664 3.334 1 25.78 52 ASP B CA 1
ATOM 3375 C C . ASP B 1 52 ? -23.203 -12.805 2.104 1 25.78 52 ASP B C 1
ATOM 3377 O O . ASP B 1 52 ? -24.359 -12.617 1.708 1 25.78 52 ASP B O 1
ATOM 3381 N N . LEU B 1 53 ? -22.594 -11.641 2.031 1 27.41 53 LEU B N 1
ATOM 3382 C CA . LEU B 1 53 ? -22.719 -10.961 0.746 1 27.41 53 LEU B CA 1
ATOM 3383 C C . LEU B 1 53 ? -23.016 -11.961 -0.367 1 27.41 53 LEU B C 1
ATOM 3385 O O . LEU B 1 53 ? -22.156 -12.773 -0.722 1 27.41 53 LEU B O 1
ATOM 3389 N N . GLU B 1 54 ? -24.234 -12.508 -0.293 1 27.78 54 GLU B N 1
ATOM 3390 C CA . GLU B 1 54 ? -24.781 -13.328 -1.377 1 27.78 54 GLU B CA 1
ATOM 3391 C C . GLU B 1 54 ? -24.234 -12.875 -2.73 1 27.78 54 GLU B C 1
ATOM 3393 O O . GLU B 1 54 ? -24.25 -11.688 -3.051 1 27.78 54 GLU B O 1
ATOM 3398 N N . SER B 1 55 ? -23.266 -13.578 -3.191 1 28.56 55 SER B N 1
ATOM 3399 C CA . SER B 1 55 ? -22.828 -13.547 -4.586 1 28.56 55 SER B CA 1
ATOM 3400 C C . SER B 1 55 ? -24.016 -13.336 -5.523 1 28.56 55 SER B C 1
ATOM 3402 O O . SER B 1 55 ? -25 -14.094 -5.477 1 28.56 55 SER B O 1
ATOM 3404 N N . GLY B 1 56 ? -24.547 -12.109 -5.637 1 30.88 56 GLY B N 1
ATOM 3405 C CA . GLY B 1 56 ? -25.5 -11.945 -6.719 1 30.88 56 GLY B CA 1
ATOM 3406 C C . GLY B 1 56 ? -25.406 -13.023 -7.781 1 30.88 56 GLY B C 1
ATOM 3407 O O . GLY B 1 56 ? -24.375 -13.703 -7.887 1 30.88 56 GLY B O 1
ATOM 3408 N N . SER B 1 57 ? -26.578 -13.547 -8.148 1 29.88 57 SER B N 1
ATOM 3409 C CA . SER B 1 57 ? -26.734 -14.453 -9.281 1 29.88 57 SER B CA 1
ATOM 3410 C C . SER B 1 57 ? -25.766 -14.109 -10.398 1 29.88 57 SER B C 1
ATOM 3412 O O . SER B 1 57 ? -25.734 -12.977 -10.891 1 29.88 57 SER B O 1
ATOM 3414 N N . ILE B 1 58 ? -24.562 -14.539 -10.305 1 33 58 ILE B N 1
ATOM 3415 C CA . ILE B 1 58 ? -23.766 -14.523 -11.523 1 33 58 ILE B CA 1
ATOM 3416 C C . ILE B 1 58 ? -24.641 -14.828 -12.734 1 33 58 ILE B C 1
ATOM 3418 O O . ILE B 1 58 ? -25.234 -15.906 -12.82 1 33 58 ILE B O 1
ATOM 3422 N N . LEU B 1 59 ? -25.328 -13.875 -13.305 1 34.06 59 LEU B N 1
ATOM 3423 C CA . LEU B 1 59 ? -25.797 -14.008 -14.68 1 34.06 59 LEU B CA 1
ATOM 3424 C C . LEU B 1 59 ? -24.969 -15.047 -15.438 1 34.06 59 LEU B C 1
ATOM 3426 O O . LEU B 1 59 ? -23.797 -15.289 -15.094 1 34.06 59 LEU B O 1
ATOM 3430 N N . TRP B 1 60 ? -25.547 -15.742 -16.344 1 34.78 60 TRP B N 1
ATOM 3431 C CA . TRP B 1 60 ? -24.984 -16.688 -17.297 1 34.78 60 TRP B CA 1
ATOM 3432 C C . TRP B 1 60 ? -23.672 -16.156 -17.875 1 34.78 60 TRP B C 1
ATOM 3434 O O . TRP B 1 60 ? -23.656 -15.133 -18.547 1 34.78 60 TRP B O 1
ATOM 3444 N N . MET B 1 61 ? -22.641 -15.938 -17.141 1 44.72 61 MET B N 1
ATOM 3445 C CA . MET B 1 61 ? -21.406 -15.617 -17.875 1 44.72 61 MET B CA 1
ATOM 3446 C C . MET B 1 61 ? -21.125 -16.672 -18.938 1 44.72 61 MET B C 1
ATOM 3448 O O . MET B 1 61 ? -21.141 -17.859 -18.672 1 44.72 61 MET B O 1
ATOM 3452 N N . PRO B 1 62 ? -21.219 -16.359 -20.109 1 49.91 62 PRO B N 1
ATOM 3453 C CA . PRO B 1 62 ? -20.781 -17.281 -21.156 1 49.91 62 PRO B CA 1
ATOM 3454 C C . PRO B 1 62 ? -19.562 -18.094 -20.75 1 49.91 62 PRO B C 1
ATOM 3456 O O . PRO B 1 62 ? -18.781 -17.672 -19.875 1 49.91 62 PRO B O 1
ATOM 3459 N N . THR B 1 63 ? -19.5 -19.453 -20.969 1 72.38 63 THR B N 1
ATOM 3460 C CA . THR B 1 63 ? -18.469 -20.469 -20.719 1 72.38 63 THR B CA 1
ATOM 3461 C C . THR B 1 63 ? -17.094 -19.938 -21.094 1 72.38 63 THR B C 1
ATOM 3463 O O . THR B 1 63 ? -16.828 -19.656 -22.266 1 72.38 63 THR B O 1
ATOM 3466 N N . ARG B 1 64 ? -16.422 -19.25 -20.188 1 86.62 64 ARG B N 1
ATOM 3467 C CA . ARG B 1 64 ? -15.078 -18.734 -20.438 1 86.62 64 ARG B CA 1
ATOM 3468 C C . ARG B 1 64 ? -14.109 -19.875 -20.75 1 86.62 64 ARG B C 1
ATOM 3470 O O . ARG B 1 64 ? -14.258 -20.984 -20.219 1 86.62 64 ARG B O 1
ATOM 3477 N N . LYS B 1 65 ? -13.312 -19.594 -21.781 1 92.75 65 LYS B N 1
ATOM 3478 C CA . LYS B 1 65 ? -12.219 -20.5 -22.125 1 92.75 65 LYS B CA 1
ATOM 3479 C C . LYS B 1 65 ? -10.93 -20.109 -21.406 1 92.75 65 LYS B C 1
ATOM 3481 O O . LYS B 1 65 ? -10.812 -18.984 -20.906 1 92.75 65 LYS B O 1
ATOM 3486 N N . GLN B 1 66 ? -10.078 -21.047 -21.328 1 93.94 66 GLN B N 1
ATOM 3487 C CA . GLN B 1 66 ? -8.805 -20.844 -20.641 1 93.94 66 GLN B CA 1
ATOM 3488 C C . GLN B 1 66 ? -8.086 -19.609 -21.172 1 93.94 66 GLN B C 1
ATOM 3490 O O . GLN B 1 66 ? -7.453 -18.875 -20.406 1 93.94 66 GLN B O 1
ATOM 3495 N N . GLU B 1 67 ? -8.25 -19.359 -22.484 1 93.44 67 GLU B N 1
ATOM 3496 C CA . GLU B 1 67 ? -7.574 -18.25 -23.141 1 93.44 67 GLU B CA 1
ATOM 3497 C C . GLU B 1 67 ? -8.219 -16.922 -22.781 1 93.44 67 GLU B C 1
ATOM 3499 O O . GLU B 1 67 ? -7.664 -15.859 -23.062 1 93.44 67 GLU B O 1
ATOM 3504 N N . ASP B 1 68 ? -9.328 -17 -22.047 1 94.19 68 ASP B N 1
ATOM 3505 C CA . ASP B 1 68 ? -10.078 -15.789 -21.734 1 94.19 68 ASP B CA 1
ATOM 3506 C C . ASP B 1 68 ? -9.531 -15.109 -20.484 1 94.19 68 ASP B C 1
ATOM 3508 O O . ASP B 1 68 ? -9.969 -14.016 -20.125 1 94.19 68 ASP B O 1
ATOM 3512 N N . TRP B 1 69 ? -8.555 -15.758 -19.844 1 95.75 69 TRP B N 1
ATOM 3513 C CA . TRP B 1 69 ? -7.902 -15.07 -18.719 1 95.75 69 TRP B CA 1
ATOM 3514 C C . TRP B 1 69 ? -7.328 -13.734 -19.172 1 95.75 69 TRP B C 1
ATOM 3516 O O . TRP B 1 69 ? -6.656 -13.656 -20.203 1 95.75 69 TRP B O 1
ATOM 3526 N N . LYS B 1 70 ? -7.672 -12.719 -18.422 1 97.12 70 LYS B N 1
ATOM 3527 C CA . LYS B 1 70 ? -7.102 -11.398 -18.703 1 97.12 70 LYS B CA 1
ATOM 3528 C C . LYS B 1 70 ? -5.805 -11.195 -17.922 1 97.12 70 LYS B C 1
ATOM 3530 O O . LYS B 1 70 ? -5.82 -11.062 -16.703 1 97.12 70 LYS B O 1
ATOM 3535 N N . ILE B 1 71 ? -4.734 -11.141 -18.656 1 98.25 71 ILE B N 1
ATOM 3536 C CA . ILE B 1 71 ? -3.414 -11.109 -18.031 1 98.25 71 ILE B CA 1
ATOM 3537 C C . ILE B 1 71 ? -2.639 -9.891 -18.516 1 98.25 71 ILE B C 1
ATOM 3539 O O . ILE B 1 71 ? -2.701 -9.547 -19.703 1 98.25 71 ILE B O 1
ATOM 3543 N N . VAL B 1 72 ? -1.965 -9.211 -17.641 1 98.38 72 VAL B N 1
ATOM 3544 C CA . VAL B 1 72 ? -1.045 -8.125 -17.984 1 98.38 72 VAL B CA 1
ATOM 3545 C C . VAL B 1 72 ? 0.336 -8.422 -17.406 1 98.38 72 VAL B C 1
ATOM 3547 O O . VAL B 1 72 ? 0.464 -9.211 -16.453 1 98.38 72 VAL B O 1
ATOM 3550 N N . LYS B 1 73 ? 1.368 -7.902 -17.953 1 97.94 73 LYS B N 1
ATOM 3551 C CA . LYS B 1 73 ? 2.729 -8.078 -17.453 1 97.94 73 LYS B CA 1
ATOM 3552 C C . LYS B 1 73 ? 3.223 -6.824 -16.75 1 97.94 73 LYS B C 1
ATOM 3554 O O . LYS B 1 73 ? 2.754 -5.719 -17.031 1 97.94 73 LYS B O 1
ATOM 3559 N N . ALA B 1 74 ? 4.098 -7.016 -15.797 1 97.94 74 ALA B N 1
ATOM 3560 C CA . ALA B 1 74 ? 4.73 -5.91 -15.078 1 97.94 74 ALA B CA 1
ATOM 3561 C C . ALA B 1 74 ? 6.223 -6.172 -14.883 1 97.94 74 ALA B C 1
ATOM 3563 O O . ALA B 1 74 ? 6.637 -7.312 -14.664 1 97.94 74 ALA B O 1
ATOM 3564 N N . THR B 1 75 ? 7.008 -5.098 -14.992 1 95.44 75 THR B N 1
ATOM 3565 C CA . THR B 1 75 ? 8.445 -5.207 -14.766 1 95.44 75 THR B CA 1
ATOM 3566 C C . THR B 1 75 ? 9.031 -3.859 -14.352 1 95.44 75 THR B C 1
ATOM 3568 O O . THR B 1 75 ? 8.312 -2.859 -14.273 1 95.44 75 THR B O 1
ATOM 3571 N N . MET B 1 76 ? 10.242 -3.908 -13.914 1 92.06 76 MET B N 1
ATOM 3572 C CA . MET B 1 76 ? 11.008 -2.703 -13.602 1 92.06 76 MET B CA 1
ATOM 3573 C C . MET B 1 76 ? 12.234 -2.586 -14.492 1 92.06 76 MET B C 1
ATOM 3575 O O . MET B 1 76 ? 12.969 -3.559 -14.672 1 92.06 76 MET B O 1
ATOM 3579 N N . TYR B 1 77 ? 12.336 -1.419 -15.047 1 87.44 77 TYR B N 1
ATOM 3580 C CA . TYR B 1 77 ? 13.477 -1.141 -15.914 1 87.44 77 TYR B CA 1
ATOM 3581 C C . TYR B 1 77 ? 13.984 0.281 -15.711 1 87.44 77 TYR B C 1
ATOM 3583 O O . TYR B 1 77 ? 13.305 1.248 -16.062 1 87.44 77 TYR B O 1
ATOM 3591 N N . TYR B 1 78 ? 15.281 0.242 -15.203 1 78.5 78 TYR B N 1
ATOM 3592 C CA . TYR B 1 78 ? 15.875 1.551 -14.961 1 78.5 78 TYR B CA 1
ATOM 3593 C C . TYR B 1 78 ? 17 1.823 -15.945 1 78.5 78 TYR B C 1
ATOM 3595 O O . TYR B 1 78 ? 17.703 0.899 -16.359 1 78.5 78 TYR B O 1
ATOM 3603 N N . GLU B 1 79 ? 17.125 2.9 -16.5 1 67.81 79 GLU B N 1
ATOM 3604 C CA . GLU B 1 79 ? 18.078 3.262 -17.531 1 67.81 79 GLU B CA 1
ATOM 3605 C C . GLU B 1 79 ? 19.516 3.045 -17.062 1 67.81 79 GLU B C 1
ATOM 3607 O O . GLU B 1 79 ? 20.406 2.812 -17.875 1 67.81 79 GLU B O 1
ATOM 3612 N N . SER B 1 80 ? 19.766 3.088 -15.859 1 61.91 80 SER B N 1
ATOM 3613 C CA . SER B 1 80 ? 21.156 2.992 -15.406 1 61.91 80 SER B CA 1
ATOM 3614 C C . SER B 1 80 ? 21.703 1.575 -15.57 1 61.91 80 SER B C 1
ATOM 3616 O O . SER B 1 80 ? 22.906 1.357 -15.508 1 61.91 80 SER B O 1
ATOM 3618 N N . GLY B 1 81 ? 20.859 0.677 -15.883 1 59.44 81 GLY B N 1
ATOM 3619 C CA . GLY B 1 81 ? 21.391 -0.675 -16.016 1 59.44 81 GLY B CA 1
ATOM 3620 C C . GLY B 1 81 ? 21.906 -0.982 -17.406 1 59.44 81 GLY B C 1
ATOM 3621 O O . GLY B 1 81 ? 22.203 -0.069 -18.172 1 59.44 81 GLY B O 1
ATOM 3622 N N . ASP B 1 82 ? 22.391 -2.264 -17.594 1 62.66 82 ASP B N 1
ATOM 3623 C CA . ASP B 1 82 ? 22.844 -2.697 -18.906 1 62.66 82 ASP B CA 1
ATOM 3624 C C . ASP B 1 82 ? 21.75 -2.475 -19.953 1 62.66 82 ASP B C 1
ATOM 3626 O O . ASP B 1 82 ? 20.859 -3.309 -20.125 1 62.66 82 ASP B O 1
ATOM 3630 N N . LYS B 1 83 ? 21.875 -1.482 -20.609 1 66.69 83 LYS B N 1
ATOM 3631 C CA . LYS B 1 83 ? 20.875 -1 -21.547 1 66.69 83 LYS B CA 1
ATOM 3632 C C . LYS B 1 83 ? 20.656 -1.999 -22.688 1 66.69 83 LYS B C 1
ATOM 3634 O O . LYS B 1 83 ? 19.516 -2.217 -23.125 1 66.69 83 LYS B O 1
ATOM 3639 N N . THR B 1 84 ? 21.688 -2.561 -23 1 67.06 84 THR B N 1
ATOM 3640 C CA . THR B 1 84 ? 21.578 -3.43 -24.172 1 67.06 84 THR B CA 1
ATOM 3641 C C . THR B 1 84 ? 20.844 -4.723 -23.812 1 67.06 84 THR B C 1
ATOM 3643 O O . THR B 1 84 ? 19.922 -5.133 -24.531 1 67.06 84 THR B O 1
ATOM 3646 N N . GLN B 1 85 ? 21.234 -5.305 -22.828 1 69.06 85 GLN B N 1
ATOM 3647 C CA . GLN B 1 85 ? 20.609 -6.555 -22.406 1 69.06 85 GLN B CA 1
ATOM 3648 C C . GLN B 1 85 ? 19.141 -6.34 -22.047 1 69.06 85 GLN B C 1
ATOM 3650 O O . GLN B 1 85 ? 18.281 -7.125 -22.422 1 69.06 85 GLN B O 1
ATOM 3655 N N . ASN B 1 86 ? 19 -5.324 -21.375 1 73.44 86 ASN B N 1
ATOM 3656 C CA . ASN B 1 86 ? 17.641 -5 -20.953 1 73.44 86 ASN B CA 1
ATOM 3657 C C . ASN B 1 86 ? 16.734 -4.738 -22.141 1 73.44 86 ASN B C 1
ATOM 3659 O O . ASN B 1 86 ? 15.57 -5.164 -22.156 1 73.44 86 ASN B O 1
ATOM 3663 N N . ALA B 1 87 ? 17.344 -4.184 -23.094 1 74.75 87 ALA B N 1
ATOM 3664 C CA . ALA B 1 87 ? 16.578 -3.885 -24.297 1 74.75 87 ALA B CA 1
ATOM 3665 C C . ALA B 1 87 ? 16.203 -5.164 -25.031 1 74.75 87 ALA B C 1
ATOM 3667 O O . ALA B 1 87 ? 15.078 -5.281 -25.547 1 74.75 87 ALA B O 1
ATOM 3668 N N . ARG B 1 88 ? 17.062 -6 -25.047 1 77.44 88 ARG B N 1
ATOM 3669 C CA . ARG B 1 88 ? 16.781 -7.27 -25.719 1 77.44 88 ARG B CA 1
ATOM 3670 C C . ARG B 1 88 ? 15.656 -8.023 -25 1 77.44 88 ARG B C 1
ATOM 3672 O O . ARG B 1 88 ? 14.773 -8.578 -25.656 1 77.44 88 ARG B O 1
ATOM 3679 N N . ILE B 1 89 ? 15.773 -8.039 -23.734 1 81.94 89 ILE B N 1
ATOM 3680 C CA . ILE B 1 89 ? 14.773 -8.734 -22.938 1 81.94 89 ILE B CA 1
ATOM 3681 C C . ILE B 1 89 ? 13.398 -8.102 -23.172 1 81.94 89 ILE B C 1
ATOM 3683 O O . ILE B 1 89 ? 12.414 -8.805 -23.375 1 81.94 89 ILE B O 1
ATOM 3687 N N . LEU B 1 90 ? 13.445 -6.898 -23.203 1 83.94 90 LEU B N 1
ATOM 3688 C CA . LEU B 1 90 ? 12.18 -6.195 -23.391 1 83.94 90 LEU B CA 1
ATOM 3689 C C . LEU B 1 90 ? 11.625 -6.449 -24.797 1 83.94 90 LEU B C 1
ATOM 3691 O O . LEU B 1 90 ? 10.414 -6.551 -24.969 1 83.94 90 LEU B O 1
ATOM 3695 N N . THR B 1 91 ? 12.531 -6.605 -25.719 1 85.12 91 THR B N 1
ATOM 3696 C CA . THR B 1 91 ? 12.109 -6.875 -27.078 1 85.12 91 THR B CA 1
ATOM 3697 C C . THR B 1 91 ? 11.438 -8.242 -27.188 1 85.12 91 THR B C 1
ATOM 3699 O O . THR B 1 91 ? 10.438 -8.406 -27.891 1 85.12 91 THR B O 1
ATOM 3702 N N . LEU B 1 92 ? 11.977 -9.188 -26.516 1 86.12 92 LEU B N 1
ATOM 3703 C CA . LEU B 1 92 ? 11.391 -10.523 -26.5 1 86.12 92 LEU B CA 1
ATOM 3704 C C . LEU B 1 92 ? 10.008 -10.5 -25.859 1 86.12 92 LEU B C 1
ATOM 3706 O O . LEU B 1 92 ? 9.078 -11.133 -26.375 1 86.12 92 LEU B O 1
ATOM 3710 N N . HIS B 1 93 ? 9.891 -9.781 -24.875 1 90.06 93 HIS B N 1
ATOM 3711 C CA . HIS B 1 93 ? 8.594 -9.672 -24.219 1 90.06 93 HIS B CA 1
ATOM 3712 C C . HIS B 1 93 ? 7.602 -8.898 -25.078 1 90.06 93 HIS B C 1
ATOM 3714 O O . HIS B 1 93 ? 6.406 -9.203 -25.062 1 90.06 93 HIS B O 1
ATOM 3720 N N . ASP B 1 94 ? 8.141 -7.965 -25.797 1 90.31 94 ASP B N 1
ATOM 3721 C CA . ASP B 1 94 ? 7.281 -7.238 -26.734 1 90.31 94 ASP B CA 1
ATOM 3722 C C . ASP B 1 94 ? 6.742 -8.164 -27.812 1 90.31 94 ASP B C 1
ATOM 3724 O O . ASP B 1 94 ? 5.566 -8.086 -28.188 1 90.31 94 ASP B O 1
ATOM 3728 N N . PHE B 1 95 ? 7.59 -8.953 -28.281 1 90.5 95 PHE B N 1
ATOM 3729 C CA . PHE B 1 95 ? 7.164 -9.938 -29.266 1 90.5 95 PHE B CA 1
ATOM 3730 C C . PHE B 1 95 ? 6.082 -10.852 -28.703 1 90.5 95 PHE B C 1
ATOM 3732 O O . PHE B 1 95 ? 5.066 -11.102 -29.359 1 90.5 95 PHE B O 1
ATOM 3739 N N . HIS B 1 96 ? 6.32 -11.336 -27.547 1 93.38 96 HIS B N 1
ATOM 3740 C CA . HIS B 1 96 ? 5.34 -12.18 -26.875 1 93.38 96 HIS B CA 1
ATOM 3741 C C . HIS B 1 96 ? 4.02 -11.438 -26.672 1 93.38 96 HIS B C 1
ATOM 3743 O O . HIS B 1 96 ? 2.945 -12.016 -26.844 1 93.38 96 HIS B O 1
ATOM 3749 N N . ASN B 1 97 ? 4.094 -10.18 -26.297 1 94.88 97 ASN B N 1
ATOM 3750 C CA . ASN B 1 97 ? 2.912 -9.336 -26.172 1 94.88 97 ASN B CA 1
ATOM 3751 C C . ASN B 1 97 ? 2.121 -9.281 -27.469 1 94.88 97 ASN B C 1
ATOM 3753 O O . ASN B 1 97 ? 0.892 -9.359 -27.469 1 94.88 97 ASN B O 1
ATOM 3757 N N . GLU B 1 98 ? 2.793 -9.156 -28.531 1 92.94 98 GLU B N 1
ATOM 3758 C CA . GLU B 1 98 ? 2.15 -9.078 -29.844 1 92.94 98 GLU B CA 1
ATOM 3759 C C . GLU B 1 98 ? 1.464 -10.398 -30.188 1 92.94 98 GLU B C 1
ATOM 3761 O O . GLU B 1 98 ? 0.368 -10.398 -30.75 1 92.94 98 GLU B O 1
ATOM 3766 N N . CYS B 1 99 ? 2.078 -11.438 -29.844 1 90.5 99 CYS B N 1
ATOM 3767 C CA . CYS B 1 99 ? 1.553 -12.758 -30.156 1 90.5 99 CYS B CA 1
ATOM 3768 C C . CYS B 1 99 ? 0.239 -13.016 -29.438 1 90.5 99 CYS B C 1
ATOM 3770 O O . CYS B 1 99 ? -0.67 -13.641 -29.984 1 90.5 99 CYS B O 1
ATOM 3772 N N . PHE B 1 100 ? 0.125 -12.516 -28.219 1 94.5 100 PHE B N 1
ATOM 3773 C CA . PHE B 1 100 ? -1.017 -12.914 -27.406 1 94.5 100 PHE B CA 1
ATOM 3774 C C . PHE B 1 100 ? -1.788 -11.695 -26.922 1 94.5 100 PHE B C 1
ATOM 3776 O O . PHE B 1 100 ? -2.66 -11.805 -26.062 1 94.5 100 PHE B O 1
ATOM 3783 N N . LYS B 1 101 ? -1.38 -10.523 -27.344 1 94.31 101 LYS B N 1
ATOM 3784 C CA . LYS B 1 101 ? -2.064 -9.266 -27.062 1 94.31 101 LYS B CA 1
ATOM 3785 C C . LYS B 1 101 ? -1.98 -8.914 -25.578 1 94.31 101 LYS B C 1
ATOM 3787 O O . LYS B 1 101 ? -2.988 -8.57 -24.969 1 94.31 101 LYS B O 1
ATOM 3792 N N . TYR B 1 102 ? -0.817 -9.117 -25.078 1 96.81 102 TYR B N 1
ATOM 3793 C CA . TYR B 1 102 ? -0.549 -8.672 -23.719 1 96.81 102 TYR B CA 1
ATOM 3794 C C . TYR B 1 102 ? -0.02 -7.246 -23.703 1 96.81 102 TYR B C 1
ATOM 3796 O O . TYR B 1 102 ? 0.375 -6.711 -24.734 1 96.81 102 TYR B O 1
ATOM 3804 N N . GLU B 1 103 ? -0.174 -6.629 -22.609 1 96.38 103 GLU B N 1
ATOM 3805 C CA . GLU B 1 103 ? 0.457 -5.344 -22.328 1 96.38 103 GLU B CA 1
ATOM 3806 C C . GLU B 1 103 ? 1.446 -5.461 -21.172 1 96.38 103 GLU B C 1
ATOM 3808 O O . GLU B 1 103 ? 1.246 -6.258 -20.25 1 96.38 103 GLU B O 1
ATOM 3813 N N . THR B 1 104 ? 2.525 -4.68 -21.281 1 96.44 104 THR B N 1
ATOM 3814 C CA . THR B 1 104 ? 3.512 -4.68 -20.219 1 96.44 104 THR B CA 1
ATOM 3815 C C . THR B 1 104 ? 3.582 -3.309 -19.547 1 96.44 104 THR B C 1
ATOM 3817 O O . THR B 1 104 ? 3.803 -2.295 -20.203 1 96.44 104 THR B O 1
ATOM 3820 N N . HIS B 1 105 ? 3.33 -3.299 -18.234 1 96.31 105 HIS B N 1
ATOM 3821 C CA . HIS B 1 105 ? 3.572 -2.111 -17.422 1 96.31 105 HIS B CA 1
ATOM 3822 C C . HIS B 1 105 ? 5.004 -2.084 -16.906 1 96.31 105 HIS B C 1
ATOM 3824 O O . HIS B 1 105 ? 5.422 -2.992 -16.188 1 96.31 105 HIS B O 1
ATOM 3830 N N . THR B 1 106 ? 5.742 -1.02 -17.266 1 94 106 THR B N 1
ATOM 3831 C CA . THR B 1 106 ? 7.148 -0.933 -16.875 1 94 106 THR B CA 1
ATOM 3832 C C . THR B 1 106 ? 7.383 0.245 -15.938 1 94 106 THR B C 1
ATOM 3834 O O . THR B 1 106 ? 7.062 1.388 -16.281 1 94 106 THR B O 1
ATOM 3837 N N . LEU B 1 107 ? 7.883 -0.078 -14.781 1 93.62 107 LEU B N 1
ATOM 3838 C CA . LEU B 1 107 ? 8.344 0.982 -13.891 1 93.62 107 LEU B CA 1
ATOM 3839 C C . LEU B 1 107 ? 9.719 1.496 -14.32 1 93.62 107 LEU B C 1
ATOM 3841 O O . LEU B 1 107 ? 10.695 0.743 -14.328 1 93.62 107 LEU B O 1
ATOM 3845 N N . ARG B 1 108 ? 9.844 2.754 -14.578 1 89.25 108 ARG B N 1
ATOM 3846 C CA . ARG B 1 108 ? 11.078 3.291 -15.164 1 89.25 108 ARG B CA 1
ATOM 3847 C C . ARG B 1 108 ? 11.805 4.184 -14.164 1 89.25 108 ARG B C 1
ATOM 3849 O O . ARG B 1 108 ? 12.977 4.508 -14.359 1 89.25 108 ARG B O 1
ATOM 3856 N N . THR B 1 109 ? 11.109 4.609 -13.203 1 88.19 109 THR B N 1
ATOM 3857 C CA . THR B 1 109 ? 11.695 5.434 -12.156 1 88.19 109 THR B CA 1
ATOM 3858 C C . THR B 1 109 ? 11.398 4.852 -10.773 1 88.19 109 THR B C 1
ATOM 3860 O O . THR B 1 109 ? 10.289 4.375 -10.523 1 88.19 109 THR B O 1
ATOM 3863 N N . LEU B 1 110 ? 12.406 4.957 -9.977 1 90.25 110 LEU B N 1
ATOM 3864 C CA . LEU B 1 110 ? 12.211 4.484 -8.609 1 90.25 110 LEU B CA 1
ATOM 3865 C C . LEU B 1 110 ? 11.133 5.301 -7.906 1 90.25 110 LEU B C 1
ATOM 3867 O O . LEU B 1 110 ? 11.117 6.531 -8.008 1 90.25 110 LEU B O 1
ATOM 3871 N N . ILE B 1 111 ? 10.211 4.582 -7.297 1 93.25 111 ILE B N 1
ATOM 3872 C CA . ILE B 1 111 ? 9.195 5.258 -6.492 1 93.25 111 ILE B CA 1
ATOM 3873 C C . ILE B 1 111 ? 9.828 5.77 -5.195 1 93.25 111 ILE B C 1
ATOM 3875 O O . ILE B 1 111 ? 9.664 6.938 -4.836 1 93.25 111 ILE B O 1
ATOM 3879 N N . VAL B 1 112 ? 10.508 4.855 -4.547 1 91.31 112 VAL B N 1
ATOM 3880 C CA . VAL B 1 112 ? 11.266 5.156 -3.338 1 91.31 112 VAL B CA 1
ATOM 3881 C C . VAL B 1 112 ? 12.633 4.477 -3.406 1 91.31 112 VAL B C 1
ATOM 3883 O O . VAL B 1 112 ? 12.844 3.57 -4.215 1 91.31 112 VAL B O 1
ATOM 3886 N N . ARG B 1 113 ? 13.461 4.914 -2.559 1 83.69 113 ARG B N 1
ATOM 3887 C CA . ARG B 1 113 ? 14.742 4.215 -2.447 1 83.69 113 ARG B CA 1
ATOM 3888 C C . ARG B 1 113 ? 14.578 2.889 -1.713 1 83.69 113 ARG B C 1
ATOM 3890 O O . ARG B 1 113 ? 13.758 2.775 -0.802 1 83.69 113 ARG B O 1
ATOM 3897 N N . GLY B 1 114 ? 15.312 1.851 -2.25 1 83.06 114 GLY B N 1
ATOM 3898 C CA . GLY B 1 114 ? 15.352 0.599 -1.511 1 83.06 114 GLY B CA 1
ATOM 3899 C C . GLY B 1 114 ? 14.523 -0.499 -2.156 1 83.06 114 GLY B C 1
ATOM 3900 O O . GLY B 1 114 ? 14.305 -0.487 -3.369 1 83.06 114 GLY B O 1
ATOM 3901 N N . ALA B 1 115 ? 14.047 -1.461 -1.35 1 86.06 115 ALA B N 1
ATOM 3902 C CA . ALA B 1 115 ? 13.57 -2.748 -1.849 1 86.06 115 ALA B CA 1
ATOM 3903 C C . ALA B 1 115 ? 12.055 -2.734 -2.043 1 86.06 115 ALA B C 1
ATOM 3905 O O . ALA B 1 115 ? 11.469 -3.744 -2.432 1 86.06 115 ALA B O 1
ATOM 3906 N N . LEU B 1 116 ? 11.398 -1.569 -1.91 1 93.25 116 LEU B N 1
ATOM 3907 C CA . LEU B 1 116 ? 9.945 -1.538 -1.857 1 93.25 116 LEU B CA 1
ATOM 3908 C C . LEU B 1 116 ? 9.352 -1.391 -3.256 1 93.25 116 LEU B C 1
ATOM 3910 O O . LEU B 1 116 ? 8.148 -1.592 -3.451 1 93.25 116 LEU B O 1
ATOM 3914 N N . ASN B 1 117 ? 10.086 -1.081 -4.238 1 94.12 117 ASN B N 1
ATOM 3915 C CA . ASN B 1 117 ? 9.594 -0.581 -5.52 1 94.12 117 ASN B CA 1
ATOM 3916 C C . ASN B 1 117 ? 8.781 -1.641 -6.262 1 94.12 117 ASN B C 1
ATOM 3918 O O . ASN B 1 117 ? 7.75 -1.335 -6.855 1 94.12 117 ASN B O 1
ATOM 3922 N N . LYS B 1 118 ? 9.234 -2.826 -6.211 1 95.06 118 LYS B N 1
ATOM 3923 C CA . LYS B 1 118 ? 8.5 -3.916 -6.844 1 95.06 118 LYS B CA 1
ATOM 3924 C C . LYS B 1 118 ? 7.078 -4.016 -6.293 1 95.06 118 LYS B C 1
ATOM 3926 O O . LYS B 1 118 ? 6.113 -4.09 -7.059 1 95.06 118 LYS B O 1
ATOM 3931 N N . PHE B 1 119 ? 6.957 -4.012 -5.012 1 97.19 119 PHE B N 1
ATOM 3932 C CA . PHE B 1 119 ? 5.664 -4.191 -4.363 1 97.19 119 PHE B CA 1
ATOM 3933 C C . PHE B 1 119 ? 4.797 -2.949 -4.527 1 97.19 119 PHE B C 1
ATOM 3935 O O . PHE B 1 119 ? 3.586 -3.053 -4.727 1 97.19 119 PHE B O 1
ATOM 3942 N N . LEU B 1 120 ? 5.426 -1.789 -4.457 1 97.25 120 LEU B N 1
ATOM 3943 C CA . LEU B 1 120 ? 4.688 -0.552 -4.672 1 97.25 120 LEU B CA 1
ATOM 3944 C C . LEU B 1 120 ? 4.137 -0.49 -6.094 1 97.25 120 LEU B C 1
ATOM 3946 O O . LEU B 1 120 ? 2.998 -0.07 -6.309 1 97.25 120 LEU B O 1
ATOM 3950 N N . HIS B 1 121 ? 4.926 -0.909 -7.074 1 97.06 121 HIS B N 1
ATOM 3951 C CA . HIS B 1 121 ? 4.504 -0.951 -8.469 1 97.06 121 HIS B CA 1
ATOM 3952 C C . HIS B 1 121 ? 3.32 -1.892 -8.664 1 97.06 121 HIS B C 1
ATOM 3954 O O . HIS B 1 121 ? 2.301 -1.506 -9.242 1 97.06 121 HIS B O 1
ATOM 3960 N N . LEU B 1 122 ? 3.42 -3.053 -8.086 1 98.31 122 LEU B N 1
ATOM 3961 C CA . LEU B 1 122 ? 2.359 -4.051 -8.203 1 98.31 122 LEU B CA 1
ATOM 3962 C C . LEU B 1 122 ? 1.097 -3.582 -7.484 1 98.31 122 LEU B C 1
ATOM 3964 O O . LEU B 1 122 ? -0.011 -3.738 -8.008 1 98.31 122 LEU B O 1
ATOM 3968 N N . GLN B 1 123 ? 1.314 -3.074 -6.34 1 97.75 123 GLN B N 1
ATOM 3969 C CA . GLN B 1 123 ? 0.17 -2.578 -5.582 1 97.75 123 GLN B CA 1
ATOM 3970 C C . GLN B 1 123 ? -0.582 -1.503 -6.363 1 97.75 123 GLN B C 1
ATOM 3972 O O . GLN B 1 123 ? -1.813 -1.507 -6.406 1 97.75 123 GLN B O 1
ATOM 3977 N N . SER B 1 124 ? 0.176 -0.602 -6.945 1 96.94 124 SER B N 1
ATOM 3978 C CA . SER B 1 124 ? -0.446 0.468 -7.723 1 96.94 124 SER B CA 1
ATOM 3979 C C . SER B 1 124 ? -1.252 -0.091 -8.891 1 96.94 124 SER B C 1
ATOM 3981 O O . SER B 1 124 ? -2.361 0.37 -9.164 1 96.94 124 SER B O 1
ATOM 3983 N N . LEU B 1 125 ? -0.765 -1.054 -9.531 1 98 125 LEU B N 1
ATOM 3984 C CA . LEU B 1 125 ? -1.449 -1.666 -10.672 1 98 125 LEU B CA 1
ATOM 3985 C C . LEU B 1 125 ? -2.721 -2.377 -10.219 1 98 125 LEU B C 1
ATOM 3987 O O . LEU B 1 125 ? -3.764 -2.264 -10.867 1 98 125 LEU B O 1
ATOM 3991 N N . ILE B 1 126 ? -2.625 -3.076 -9.133 1 98.44 126 ILE B N 1
ATOM 3992 C CA . ILE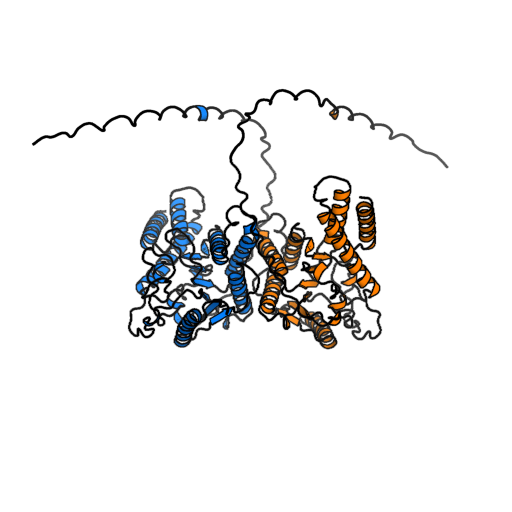 B 1 126 ? -3.773 -3.816 -8.625 1 98.44 126 ILE B CA 1
ATOM 3993 C C . ILE B 1 126 ? -4.875 -2.842 -8.211 1 98.44 126 ILE B C 1
ATOM 3995 O O . ILE B 1 126 ? -6.047 -3.049 -8.539 1 98.44 126 ILE B O 1
ATOM 3999 N N . ILE B 1 127 ? -4.449 -1.81 -7.527 1 97.38 127 ILE B N 1
ATOM 4000 C CA . ILE B 1 127 ? -5.422 -0.813 -7.09 1 97.38 127 ILE B CA 1
ATOM 4001 C C . ILE B 1 127 ? -6.113 -0.2 -8.305 1 97.38 127 ILE B C 1
ATOM 4003 O O . ILE B 1 127 ? -7.336 -0.052 -8.32 1 97.38 127 ILE B O 1
ATOM 4007 N N . GLU B 1 128 ? -5.371 0.146 -9.32 1 95.75 128 GLU B N 1
ATOM 4008 C CA . GLU B 1 128 ? -5.93 0.733 -10.531 1 95.75 128 GLU B CA 1
ATOM 4009 C C . GLU B 1 128 ? -6.93 -0.21 -11.195 1 95.75 128 GLU B C 1
ATOM 4011 O O . GLU B 1 128 ? -8.008 0.216 -11.609 1 95.75 128 GLU B O 1
ATOM 4016 N N . GLU B 1 129 ? -6.613 -1.43 -11.258 1 97.44 129 GLU B N 1
ATOM 4017 C CA . GLU B 1 129 ? -7.488 -2.412 -11.891 1 97.44 129 GLU B CA 1
ATOM 4018 C C . GLU B 1 129 ? -8.766 -2.617 -11.078 1 97.44 129 GLU B C 1
ATOM 4020 O O . GLU B 1 129 ? -9.852 -2.758 -11.648 1 97.44 129 GLU B O 1
ATOM 4025 N N . LEU B 1 130 ? -8.617 -2.629 -9.797 1 96.5 130 LEU B N 1
ATOM 4026 C CA . LEU B 1 130 ? -9.766 -2.889 -8.93 1 96.5 130 LEU B CA 1
ATOM 4027 C C . LEU B 1 130 ? -10.742 -1.721 -8.961 1 96.5 130 LEU B C 1
ATOM 4029 O O . LEU B 1 130 ? -11.891 -1.859 -8.531 1 96.5 130 LEU B O 1
ATOM 4033 N N . GLN B 1 131 ? -10.281 -0.585 -9.391 1 93.56 131 GLN B N 1
ATOM 4034 C CA . GLN B 1 131 ? -11.156 0.575 -9.5 1 93.56 131 GLN B CA 1
ATOM 4035 C C . GLN B 1 131 ? -12 0.508 -10.766 1 93.56 131 GLN B C 1
ATOM 4037 O O . GLN B 1 131 ? -12.977 1.247 -10.906 1 93.56 131 GLN B O 1
ATOM 4042 N N . LYS B 1 132 ? -11.633 -0.344 -11.664 1 93.62 132 LYS B N 1
ATOM 4043 C CA . LYS B 1 132 ? -12.383 -0.509 -12.898 1 93.62 132 LYS B CA 1
ATOM 4044 C C . LYS B 1 132 ? -13.609 -1.399 -12.688 1 93.62 132 LYS B C 1
ATOM 4046 O O . LYS B 1 132 ? -13.641 -2.205 -11.758 1 93.62 132 LYS B O 1
ATOM 4051 N N . PRO B 1 133 ? -14.578 -1.23 -13.586 1 90.94 133 PRO B N 1
ATOM 4052 C CA . PRO B 1 133 ? -15.664 -2.219 -13.57 1 90.94 133 PRO B CA 1
ATOM 4053 C C . PRO B 1 133 ? -15.156 -3.646 -13.781 1 90.94 133 PRO B C 1
ATOM 4055 O O . PRO B 1 133 ? -14.164 -3.857 -14.484 1 90.94 133 PRO B O 1
ATOM 4058 N N . ILE B 1 134 ? -15.836 -4.559 -13.234 1 88.62 134 ILE B N 1
ATOM 4059 C CA . ILE B 1 134 ? -15.414 -5.953 -13.188 1 88.62 134 ILE B CA 1
ATOM 4060 C C . ILE B 1 134 ? -15.148 -6.461 -14.602 1 88.62 134 ILE B C 1
ATOM 4062 O O . ILE B 1 134 ? -14.188 -7.195 -14.828 1 88.62 134 ILE B O 1
ATOM 4066 N N . GLU B 1 135 ? -15.875 -6.059 -15.57 1 90.19 135 GLU B N 1
ATOM 4067 C CA . GLU B 1 135 ? -15.781 -6.555 -16.938 1 90.19 135 GLU B CA 1
ATOM 4068 C C . GLU B 1 135 ? -14.508 -6.059 -17.625 1 90.19 135 GLU B C 1
ATOM 4070 O O . GLU B 1 135 ? -14.031 -6.68 -18.578 1 90.19 135 GLU B O 1
ATOM 4075 N N . GLN B 1 136 ? -13.961 -5.012 -17.062 1 93.69 136 GLN B N 1
ATOM 4076 C CA . GLN B 1 136 ? -12.805 -4.387 -17.703 1 93.69 136 GLN B CA 1
ATOM 4077 C C . GLN B 1 136 ? -11.523 -4.691 -16.922 1 93.69 136 GLN B C 1
ATOM 4079 O O . GLN B 1 136 ? -10.422 -4.402 -17.406 1 93.69 136 GLN B O 1
ATOM 4084 N N . ARG B 1 137 ? -11.656 -5.391 -15.891 1 95.12 137 ARG B N 1
ATOM 4085 C CA . ARG B 1 137 ? -10.531 -5.598 -14.992 1 95.12 137 ARG B CA 1
ATOM 4086 C C . ARG B 1 137 ? -9.633 -6.73 -15.484 1 95.12 137 ARG B C 1
ATOM 4088 O O . ARG B 1 137 ? -10.133 -7.773 -15.922 1 95.12 137 ARG B O 1
ATOM 4095 N N . MET B 1 138 ? -8.414 -6.438 -15.5 1 97.62 138 MET B N 1
ATOM 4096 C CA . MET B 1 138 ? -7.48 -7.555 -15.609 1 97.62 138 MET B CA 1
ATOM 4097 C C . MET B 1 138 ? -7.578 -8.469 -14.391 1 97.62 138 MET B C 1
ATOM 4099 O O . MET B 1 138 ? -8.062 -8.055 -13.344 1 97.62 138 MET B O 1
ATOM 4103 N N . GLU B 1 139 ? -7.148 -9.711 -14.578 1 97.5 139 GLU B N 1
ATOM 4104 C CA . GLU B 1 139 ? -7.375 -10.688 -13.508 1 97.5 139 GLU B CA 1
ATOM 4105 C C . GLU B 1 139 ? -6.059 -11.133 -12.883 1 97.5 139 GLU B C 1
ATOM 4107 O O . GLU B 1 139 ? -6.008 -11.453 -11.688 1 97.5 139 GLU B O 1
ATOM 4112 N N . TRP B 1 140 ? -4.996 -11.172 -13.711 1 98.5 140 TRP B N 1
ATOM 4113 C CA . TRP B 1 140 ? -3.684 -11.602 -13.242 1 98.5 140 TRP B CA 1
ATOM 4114 C C . TRP B 1 140 ? -2.592 -10.672 -13.758 1 98.5 140 TRP B C 1
ATOM 4116 O O . TRP B 1 140 ? -2.744 -10.055 -14.82 1 98.5 140 TRP B O 1
ATOM 4126 N N . ILE B 1 141 ? -1.509 -10.578 -12.969 1 98.81 141 ILE B N 1
ATOM 4127 C CA . ILE B 1 141 ? -0.277 -9.922 -13.398 1 98.81 141 ILE B CA 1
ATOM 4128 C C . ILE B 1 141 ? 0.867 -10.93 -13.414 1 98.81 141 ILE B C 1
ATOM 4130 O O . ILE B 1 141 ? 1.07 -11.664 -12.445 1 98.81 141 ILE B O 1
ATOM 4134 N N . LEU B 1 142 ? 1.512 -11.055 -14.477 1 98.56 142 LEU B N 1
ATOM 4135 C CA . LEU B 1 142 ? 2.824 -11.688 -14.477 1 98.56 142 LEU B CA 1
ATOM 4136 C C . LEU B 1 142 ? 3.922 -10.672 -14.188 1 98.56 142 LEU B C 1
ATOM 4138 O O . LEU B 1 142 ? 4.184 -9.789 -15 1 98.56 142 LEU B O 1
ATOM 4142 N N . TYR B 1 143 ? 4.512 -10.836 -13.102 1 98.19 143 TYR B N 1
ATOM 4143 C CA . TYR B 1 143 ? 5.707 -10.039 -12.852 1 98.19 143 TYR B CA 1
ATOM 4144 C C . TYR B 1 143 ? 6.961 -10.781 -13.305 1 98.19 143 TYR B C 1
ATOM 4146 O O . TYR B 1 143 ? 7.082 -11.992 -13.094 1 98.19 143 TYR B O 1
ATOM 4154 N N . PHE B 1 144 ? 7.863 -10 -13.883 1 94.56 144 PHE B N 1
ATOM 4155 C CA . PHE B 1 144 ? 9.156 -10.57 -14.219 1 94.56 144 PHE B CA 1
ATOM 4156 C C . PHE B 1 144 ? 10.266 -9.539 -14.055 1 94.56 144 PHE B C 1
ATOM 4158 O O . PHE B 1 144 ? 10.062 -8.352 -14.336 1 94.56 144 PHE B O 1
ATOM 4165 N N . ASP B 1 145 ? 11.383 -10.031 -13.57 1 89.75 145 ASP B N 1
ATOM 4166 C CA . ASP B 1 145 ? 12.578 -9.195 -13.57 1 89.75 145 ASP B CA 1
ATOM 4167 C C . ASP B 1 145 ? 13.219 -9.148 -14.953 1 89.75 145 ASP B C 1
ATOM 4169 O O . ASP B 1 145 ? 13.023 -10.062 -15.766 1 89.75 145 ASP B O 1
ATOM 4173 N N . THR B 1 146 ? 14.047 -8.156 -15.203 1 84.62 146 THR B N 1
ATOM 4174 C CA . THR B 1 146 ? 14.672 -7.988 -16.516 1 84.62 146 THR B CA 1
ATOM 4175 C C . THR B 1 146 ? 15.789 -9 -16.703 1 84.62 146 THR B C 1
ATOM 4177 O O . THR B 1 146 ? 16.469 -9 -17.734 1 84.62 146 THR B O 1
ATOM 4180 N N . THR B 1 147 ? 15.859 -9.891 -15.812 1 80.81 147 THR B N 1
ATOM 4181 C CA . THR B 1 147 ? 16.828 -10.977 -15.969 1 80.81 147 THR B CA 1
ATOM 4182 C C . THR B 1 147 ? 16.141 -12.227 -16.516 1 80.81 147 THR B C 1
ATOM 4184 O O . THR B 1 147 ? 16.812 -13.188 -16.891 1 80.81 147 THR B O 1
ATOM 4187 N N . ILE B 1 148 ? 14.859 -12.156 -16.578 1 85.19 148 ILE B N 1
ATOM 4188 C CA . ILE B 1 148 ? 14.086 -13.289 -17.078 1 85.19 148 ILE B CA 1
ATOM 4189 C C . ILE B 1 148 ? 13.984 -13.211 -18.609 1 85.19 148 ILE B C 1
ATOM 4191 O O . ILE B 1 148 ? 13.344 -12.305 -19.141 1 85.19 148 ILE B O 1
ATOM 4195 N N . VAL B 1 149 ? 14.562 -14.164 -19.234 1 85.19 149 VAL B N 1
ATOM 4196 C CA . VAL B 1 149 ? 14.523 -14.242 -20.688 1 85.19 149 VAL B CA 1
ATOM 4197 C C . VAL B 1 149 ? 13.398 -15.172 -21.125 1 85.19 149 VAL B C 1
ATOM 4199 O O . VAL B 1 149 ? 13.156 -16.203 -20.5 1 85.19 149 VAL B O 1
ATOM 4202 N N . LEU B 1 150 ? 12.773 -14.766 -22.203 1 87.56 150 LEU B N 1
ATOM 4203 C CA . LEU B 1 150 ? 11.781 -15.672 -22.781 1 87.56 150 LEU B CA 1
ATOM 4204 C C . LEU B 1 150 ? 12.438 -16.641 -23.75 1 87.56 150 LEU B C 1
ATOM 4206 O O . LEU B 1 150 ? 13.055 -16.234 -24.734 1 87.56 150 LEU B O 1
ATOM 4210 N N . ALA B 1 151 ? 12.312 -17.875 -23.453 1 83.06 151 ALA B N 1
ATOM 4211 C CA . ALA B 1 151 ? 12.922 -18.906 -24.297 1 83.06 151 ALA B CA 1
ATOM 4212 C C . ALA B 1 151 ? 11.969 -19.359 -25.391 1 83.06 151 ALA B C 1
ATOM 4214 O O . ALA B 1 151 ? 12.398 -19.609 -26.531 1 83.06 151 ALA B O 1
ATOM 4215 N N . ASN B 1 152 ? 10.719 -19.5 -25.094 1 85.38 152 ASN B N 1
ATOM 4216 C CA . ASN B 1 152 ? 9.695 -19.891 -26.062 1 85.38 152 ASN B CA 1
ATOM 4217 C C . ASN B 1 152 ? 8.508 -18.922 -26.016 1 85.38 152 ASN B C 1
ATOM 4219 O O . ASN B 1 152 ? 7.535 -19.172 -25.297 1 85.38 152 ASN B O 1
ATOM 4223 N N . ALA B 1 153 ? 8.516 -17.984 -26.891 1 85.06 153 ALA B N 1
ATOM 4224 C CA . ALA B 1 153 ? 7.539 -16.891 -26.875 1 85.06 153 ALA B CA 1
ATOM 4225 C C . ALA B 1 153 ? 6.199 -17.344 -27.438 1 85.06 153 ALA B C 1
ATOM 4227 O O . ALA B 1 153 ? 5.246 -16.562 -27.5 1 85.06 153 ALA B O 1
ATOM 4228 N N . HIS B 1 154 ? 6.102 -18.578 -27.703 1 86.94 154 HIS B N 1
ATOM 4229 C CA . HIS B 1 154 ? 4.852 -19.062 -28.281 1 86.94 154 HIS B CA 1
ATOM 4230 C C . HIS B 1 154 ? 3.973 -19.719 -27.219 1 86.94 154 HIS B C 1
ATOM 4232 O O . HIS B 1 154 ? 2.873 -20.172 -27.516 1 86.94 154 HIS B O 1
ATOM 4238 N N . ILE B 1 155 ? 4.406 -19.734 -26.094 1 92.56 155 ILE B N 1
ATOM 4239 C CA . ILE B 1 155 ? 3.617 -20.266 -24.984 1 92.56 155 ILE B CA 1
ATOM 4240 C C . ILE B 1 155 ? 2.826 -19.141 -24.328 1 92.56 155 ILE B C 1
ATOM 4242 O O . ILE B 1 155 ? 3.408 -18.156 -23.844 1 92.56 155 ILE B O 1
ATOM 4246 N N . PRO B 1 156 ? 1.537 -19.312 -24.328 1 95.31 156 PRO B N 1
ATOM 4247 C CA . PRO B 1 156 ? 0.736 -18.266 -23.688 1 95.31 156 PRO B CA 1
ATOM 4248 C C . PRO B 1 156 ? 0.788 -18.312 -22.172 1 95.31 156 PRO B C 1
ATOM 4250 O O . PRO B 1 156 ? 0.991 -19.391 -21.594 1 95.31 156 PRO B O 1
ATOM 4253 N N . LEU B 1 157 ? 0.51 -17.203 -21.516 1 97.06 157 LEU B N 1
ATOM 4254 C CA . LEU B 1 157 ? 0.591 -17.109 -20.062 1 97.06 157 LEU B CA 1
ATOM 4255 C C . LEU B 1 157 ? -0.529 -17.891 -19.406 1 97.06 157 LEU B C 1
ATOM 4257 O O . LEU B 1 157 ? -0.353 -18.422 -18.297 1 97.06 157 LEU B O 1
ATOM 4261 N N . HIS B 1 158 ? -1.67 -18 -20 1 96.5 158 HIS B N 1
ATOM 4262 C CA . HIS B 1 158 ? -2.803 -18.672 -19.391 1 96.5 158 HIS B CA 1
ATOM 4263 C C . HIS B 1 158 ? -2.527 -20.172 -19.25 1 96.5 158 HIS B C 1
ATOM 4265 O O . HIS B 1 158 ? -3.242 -20.875 -18.516 1 96.5 158 HIS B O 1
ATOM 4271 N N . HIS B 1 159 ? -1.465 -20.641 -19.938 1 95.56 159 HIS B N 1
ATOM 4272 C CA . HIS B 1 159 ? -1.048 -22.031 -19.844 1 95.56 159 HIS B CA 1
ATOM 4273 C C . HIS B 1 159 ? -0.624 -22.391 -18.422 1 95.56 159 HIS B C 1
ATOM 4275 O O . HIS B 1 159 ? -0.696 -23.547 -18.016 1 95.56 159 HIS B O 1
ATOM 4281 N N . PHE B 1 160 ? -0.24 -21.391 -17.609 1 96.62 160 PHE B N 1
ATOM 4282 C CA . PHE B 1 160 ? 0.292 -21.625 -16.266 1 96.62 160 PHE B CA 1
ATOM 4283 C C . PHE B 1 160 ? -0.778 -21.375 -15.211 1 96.62 160 PHE B C 1
ATOM 4285 O O . PHE B 1 160 ? -0.572 -21.672 -14.031 1 96.62 160 PHE B O 1
ATOM 4292 N N . LEU B 1 161 ? -1.923 -20.906 -15.539 1 97.69 161 LEU B N 1
ATOM 4293 C CA . LEU B 1 161 ? -2.938 -20.438 -14.602 1 97.69 161 LEU B CA 1
ATOM 4294 C C . LEU B 1 161 ? -3.936 -21.562 -14.297 1 97.69 161 LEU B C 1
ATOM 4296 O O . LEU B 1 161 ? -3.996 -22.562 -15.016 1 97.69 161 LEU B O 1
ATOM 4300 N N . PRO B 1 162 ? -4.656 -21.422 -13.172 1 97.12 162 PRO B N 1
ATOM 4301 C CA . PRO B 1 162 ? -5.664 -22.438 -12.852 1 97.12 162 PRO B CA 1
ATOM 4302 C C . PRO B 1 162 ? -6.762 -22.531 -13.914 1 97.12 162 PRO B C 1
ATOM 4304 O O . PRO B 1 162 ? -6.98 -21.594 -14.672 1 97.12 162 PRO B O 1
ATOM 4307 N N . PRO B 1 163 ? -7.309 -23.703 -13.945 1 95.75 163 PRO B N 1
ATOM 4308 C CA . PRO B 1 163 ? -8.422 -23.812 -14.891 1 95.75 163 PRO B CA 1
ATOM 4309 C C . PRO B 1 163 ? -9.516 -22.781 -14.648 1 95.75 163 PRO B C 1
ATOM 4311 O O . PRO B 1 163 ? -9.992 -22.641 -13.523 1 95.75 163 PRO B O 1
ATOM 4314 N N . ILE B 1 164 ? -9.898 -22.125 -15.68 1 94.19 164 ILE B N 1
ATOM 4315 C CA . ILE B 1 164 ? -10.828 -21 -15.57 1 94.19 164 ILE B CA 1
ATOM 4316 C C . ILE B 1 164 ? -12.211 -21.516 -15.18 1 94.19 164 ILE B C 1
ATOM 4318 O O . ILE B 1 164 ? -13.047 -20.75 -14.688 1 94.19 164 ILE B O 1
ATOM 4322 N N . THR B 1 165 ? -12.492 -22.812 -15.336 1 91.69 165 THR B N 1
ATOM 4323 C CA . THR B 1 165 ? -13.773 -23.438 -15.023 1 91.69 165 THR B CA 1
ATOM 4324 C C . THR B 1 165 ? -13.852 -23.797 -13.539 1 91.69 165 THR B C 1
ATOM 4326 O O . THR B 1 165 ? -14.922 -24.125 -13.039 1 91.69 165 THR B O 1
ATOM 4329 N N . ASP B 1 166 ? -12.766 -23.719 -12.875 1 92.19 166 ASP B N 1
ATOM 4330 C CA . ASP B 1 166 ? -12.719 -24.062 -11.461 1 92.19 166 ASP B CA 1
ATOM 4331 C C . ASP B 1 166 ? -12.414 -22.844 -10.602 1 92.19 166 ASP B C 1
ATOM 4333 O O . ASP B 1 166 ? -11.547 -22.891 -9.734 1 92.19 166 ASP B O 1
ATOM 4337 N N . VAL B 1 167 ? -13.062 -21.844 -10.844 1 85.69 167 VAL B N 1
ATOM 4338 C CA . VAL B 1 167 ? -12.812 -20.562 -10.195 1 85.69 167 VAL B CA 1
ATOM 4339 C C . VAL B 1 167 ? -13.094 -20.672 -8.703 1 85.69 167 VAL B C 1
ATOM 4341 O O . VAL B 1 167 ? -12.359 -20.109 -7.883 1 85.69 167 VAL B O 1
ATOM 4344 N N . GLU B 1 168 ? -14.047 -21.422 -8.344 1 89.12 168 GLU B N 1
ATOM 4345 C CA . GLU B 1 168 ? -14.461 -21.516 -6.949 1 89.12 168 GLU B CA 1
ATOM 4346 C C . GLU B 1 168 ? -13.367 -22.156 -6.098 1 89.12 168 GLU B C 1
ATOM 4348 O O . GLU B 1 168 ? -13.094 -21.703 -4.984 1 89.12 168 GLU B O 1
ATOM 4353 N N . THR B 1 169 ? -12.75 -23.172 -6.566 1 93.19 169 THR B N 1
ATOM 4354 C CA . THR B 1 169 ? -11.719 -23.875 -5.824 1 93.19 169 THR B CA 1
ATOM 4355 C C . THR B 1 169 ? -10.5 -22.984 -5.602 1 93.19 169 THR B C 1
ATOM 4357 O O . THR B 1 169 ? -9.836 -23.078 -4.566 1 93.19 169 THR B O 1
ATOM 4360 N N . PHE B 1 170 ? -10.273 -22.109 -6.59 1 95.38 170 PHE B N 1
ATOM 4361 C CA . PHE B 1 170 ? -9.047 -21.312 -6.523 1 95.38 170 PHE B CA 1
ATOM 4362 C C . PHE B 1 170 ? -9.367 -19.844 -6.32 1 95.38 170 PHE B C 1
ATOM 4364 O O . PHE B 1 170 ? -8.555 -18.984 -6.66 1 95.38 170 PHE B O 1
ATOM 4371 N N . LYS B 1 171 ? -10.477 -19.531 -5.797 1 91.56 171 LYS B N 1
ATOM 4372 C CA . LYS B 1 171 ? -10.93 -18.156 -5.613 1 91.56 171 LYS B CA 1
ATOM 4373 C C . LYS B 1 171 ? -10.039 -17.406 -4.633 1 91.56 171 LYS B C 1
ATOM 4375 O O . LYS B 1 171 ? -9.891 -16.188 -4.727 1 91.56 171 LYS B O 1
ATOM 4380 N N . SER B 1 172 ? -9.406 -18.125 -3.752 1 92.69 172 SER B N 1
ATOM 4381 C CA . SER B 1 172 ? -8.586 -17.484 -2.729 1 92.69 172 SER B CA 1
ATOM 4382 C C . SER B 1 172 ? -7.141 -17.328 -3.197 1 92.69 172 SER B C 1
ATOM 4384 O O . SER B 1 172 ? -6.344 -16.641 -2.555 1 92.69 172 SER B O 1
ATOM 4386 N N . LEU B 1 173 ? -6.848 -17.938 -4.27 1 97.12 173 LEU B N 1
ATOM 4387 C CA . LEU B 1 173 ? -5.473 -17.938 -4.746 1 97.12 173 LEU B CA 1
ATOM 4388 C C . LEU B 1 173 ? -5.031 -16.547 -5.156 1 97.12 173 LEU B C 1
ATOM 4390 O O . LEU B 1 173 ? -5.719 -15.867 -5.926 1 97.12 173 LEU B O 1
ATOM 4394 N N . SER B 1 174 ? -3.863 -16.109 -4.633 1 98.06 174 SER B N 1
ATOM 4395 C CA . SER B 1 174 ? -3.363 -14.766 -4.922 1 98.06 174 SER B CA 1
ATOM 4396 C C . SER B 1 174 ? -2.049 -14.82 -5.695 1 98.06 174 SER B C 1
ATOM 4398 O O . SER B 1 174 ? -1.75 -13.922 -6.488 1 98.06 174 SER B O 1
ATOM 4400 N N . ILE B 1 175 ? -1.275 -15.906 -5.398 1 98.56 175 ILE B N 1
ATOM 4401 C CA . ILE B 1 175 ? 0.071 -15.922 -5.961 1 98.56 175 ILE B CA 1
ATOM 4402 C C . ILE B 1 175 ? 0.38 -17.312 -6.512 1 98.56 175 ILE B C 1
ATOM 4404 O O . ILE B 1 175 ? 0.036 -18.328 -5.891 1 98.56 175 ILE B O 1
ATOM 4408 N N . ILE B 1 176 ? 0.948 -17.375 -7.676 1 98.31 176 ILE B N 1
ATOM 4409 C CA . ILE B 1 176 ? 1.545 -18.562 -8.266 1 98.31 176 ILE B CA 1
ATOM 4410 C C . ILE B 1 176 ? 3.043 -18.344 -8.469 1 98.31 176 ILE B C 1
ATOM 4412 O O . ILE B 1 176 ? 3.451 -17.422 -9.172 1 98.31 176 ILE B O 1
ATOM 4416 N N . ALA B 1 177 ? 3.773 -19.141 -7.805 1 97.25 177 ALA B N 1
ATOM 4417 C CA . ALA B 1 177 ? 5.219 -18.938 -7.816 1 97.25 177 ALA B CA 1
ATOM 4418 C C . ALA B 1 177 ? 5.969 -20.266 -7.793 1 97.25 177 ALA B C 1
ATOM 4420 O O . ALA B 1 177 ? 5.367 -21.328 -7.965 1 97.25 177 ALA B O 1
ATOM 4421 N N . THR B 1 178 ? 7.277 -20.109 -7.777 1 95.19 178 THR B N 1
ATOM 4422 C CA . THR B 1 178 ? 8.148 -21.266 -7.641 1 95.19 178 THR B CA 1
ATOM 4423 C C . THR B 1 178 ? 9.125 -21.078 -6.488 1 95.19 178 THR B C 1
ATOM 4425 O O . THR B 1 178 ? 9.297 -19.969 -5.988 1 95.19 178 THR B O 1
ATOM 4428 N N . LYS B 1 179 ? 9.633 -22.203 -6.102 1 90.44 179 LYS B N 1
ATOM 4429 C CA . LYS B 1 179 ? 10.68 -22.203 -5.082 1 90.44 179 LYS B CA 1
ATOM 4430 C C . LYS B 1 179 ? 11.898 -23 -5.547 1 90.44 179 LYS B C 1
ATOM 4432 O O . LYS B 1 179 ? 11.773 -23.906 -6.375 1 90.44 179 LYS B O 1
ATOM 4437 N N . SER B 1 180 ? 12.969 -22.594 -4.984 1 81.88 180 SER B N 1
ATOM 4438 C CA . SER B 1 180 ? 14.18 -23.375 -5.227 1 81.88 180 SER B CA 1
ATOM 4439 C C . SER B 1 180 ? 14.195 -24.656 -4.387 1 81.88 180 SER B C 1
ATOM 4441 O O . SER B 1 180 ? 13.336 -24.844 -3.525 1 81.88 180 SER B O 1
ATOM 4443 N N . GLU B 1 181 ? 15.172 -25.422 -4.672 1 75.06 181 GLU B N 1
ATOM 4444 C CA . GLU B 1 181 ? 15.344 -26.641 -3.887 1 75.06 181 GLU B CA 1
ATOM 4445 C C . GLU B 1 181 ? 15.656 -26.312 -2.428 1 75.06 181 GLU B C 1
ATOM 4447 O O . GLU B 1 181 ? 15.312 -27.078 -1.529 1 75.06 181 GLU B O 1
ATOM 4452 N N . SER B 1 182 ? 16.266 -25.109 -2.217 1 77.06 182 SER B N 1
ATOM 4453 C CA . SER B 1 182 ? 16.609 -24.672 -0.868 1 77.06 182 SER B CA 1
ATOM 4454 C C . SER B 1 182 ? 15.445 -23.953 -0.205 1 77.06 182 SER B C 1
ATOM 4456 O O . SER B 1 182 ? 15.625 -23.266 0.808 1 77.06 182 SER B O 1
ATOM 4458 N N . ASP B 1 183 ? 14.344 -24.031 -0.834 1 83.5 183 ASP B N 1
ATOM 4459 C CA . ASP B 1 183 ? 13.094 -23.516 -0.278 1 83.5 183 ASP B CA 1
ATOM 4460 C C . ASP B 1 183 ? 13.07 -21.984 -0.301 1 83.5 183 ASP B C 1
ATOM 4462 O O . ASP B 1 183 ? 12.484 -21.359 0.583 1 83.5 183 ASP B O 1
ATOM 4466 N N . HIS B 1 184 ? 13.734 -21.453 -1.251 1 87.62 184 HIS B N 1
ATOM 4467 C CA . HIS B 1 184 ? 13.703 -20 -1.44 1 87.62 184 HIS B CA 1
ATOM 4468 C C . HIS B 1 184 ? 12.703 -19.609 -2.525 1 87.62 184 HIS B C 1
ATOM 4470 O O . HIS B 1 184 ? 12.703 -20.203 -3.611 1 87.62 184 HIS B O 1
ATOM 4476 N N . LEU B 1 185 ? 11.938 -18.656 -2.215 1 92.25 185 LEU B N 1
ATOM 4477 C CA . LEU B 1 185 ? 10.953 -18.141 -3.168 1 92.25 185 LEU B CA 1
ATOM 4478 C C . LEU B 1 185 ? 11.641 -17.484 -4.359 1 92.25 185 LEU B C 1
ATOM 4480 O O . LEU B 1 185 ? 12.57 -16.688 -4.184 1 92.25 185 LEU B O 1
ATOM 4484 N N . ASN B 1 186 ? 11.242 -17.938 -5.484 1 90.69 186 ASN B N 1
ATOM 4485 C CA . ASN B 1 186 ? 11.633 -17.203 -6.688 1 90.69 186 ASN B CA 1
ATOM 4486 C C . ASN B 1 186 ? 10.742 -16 -6.93 1 90.69 186 ASN B C 1
ATOM 4488 O O . ASN B 1 186 ? 9.609 -16.141 -7.398 1 90.69 186 ASN B O 1
ATOM 4492 N N . SER B 1 187 ? 11.305 -14.867 -6.68 1 90.94 187 SER B N 1
ATOM 4493 C CA . SER B 1 187 ? 10.508 -13.656 -6.828 1 90.94 187 SER B CA 1
ATOM 4494 C C . SER B 1 187 ? 10.859 -12.914 -8.109 1 90.94 187 SER B C 1
ATOM 4496 O O . SER B 1 187 ? 10.445 -11.766 -8.305 1 90.94 187 SER B O 1
ATOM 4498 N N . SER B 1 188 ? 11.648 -13.57 -8.953 1 91.69 188 SER B N 1
ATOM 4499 C CA . SER B 1 188 ? 12.016 -12.922 -10.211 1 91.69 188 SER B CA 1
ATOM 4500 C C . SER B 1 188 ? 10.906 -13.055 -11.25 1 91.69 188 SER B C 1
ATOM 4502 O O . SER B 1 188 ? 10.844 -12.281 -12.203 1 91.69 188 SER B O 1
ATOM 4504 N N . VAL B 1 189 ? 10.148 -14.062 -11.133 1 95 189 VAL B N 1
ATOM 4505 C CA . VAL B 1 189 ? 9 -14.258 -12.016 1 95 189 VAL B CA 1
ATOM 4506 C C . VAL B 1 189 ? 7.879 -14.969 -11.258 1 95 189 VAL B C 1
ATOM 4508 O O . VAL B 1 189 ? 8.102 -16 -10.633 1 95 189 VAL B O 1
ATOM 4511 N N . PHE B 1 190 ? 6.699 -14.398 -11.219 1 97.56 190 PHE B N 1
ATOM 4512 C CA . PHE B 1 190 ? 5.551 -15 -10.547 1 97.56 190 PHE B CA 1
ATOM 4513 C C . PHE B 1 190 ? 4.258 -14.328 -10.977 1 97.56 190 PHE B C 1
ATOM 4515 O O . PHE B 1 190 ? 4.277 -13.219 -11.523 1 97.56 190 PHE B O 1
ATOM 4522 N N . PHE B 1 191 ? 3.168 -15.039 -10.812 1 98.69 191 PHE B N 1
ATOM 4523 C CA . PHE B 1 191 ? 1.845 -14.484 -11.062 1 98.69 191 PHE B CA 1
ATOM 4524 C C . PHE B 1 191 ? 1.226 -13.953 -9.773 1 98.69 191 PHE B C 1
ATOM 4526 O O . PHE B 1 191 ? 1.363 -14.57 -8.711 1 98.69 191 PHE B O 1
ATOM 4533 N N . ILE B 1 192 ? 0.584 -12.852 -9.844 1 98.81 192 ILE B N 1
ATOM 4534 C CA . ILE B 1 192 ? -0.165 -12.297 -8.719 1 98.81 192 ILE B CA 1
ATOM 4535 C C . ILE B 1 192 ? -1.562 -11.891 -9.18 1 98.81 192 ILE B C 1
ATOM 4537 O O . ILE B 1 192 ? -1.717 -11.234 -10.219 1 98.81 192 ILE B O 1
ATOM 4541 N N . ARG B 1 193 ? -2.523 -12.305 -8.469 1 98.56 193 ARG B N 1
ATOM 4542 C CA . ARG B 1 193 ? -3.92 -12.039 -8.805 1 98.56 193 ARG B CA 1
ATOM 4543 C C . ARG B 1 193 ? -4.305 -10.602 -8.469 1 98.56 193 ARG B C 1
ATOM 4545 O O . ARG B 1 193 ? -3.848 -10.055 -7.465 1 98.56 193 ARG B O 1
ATOM 4552 N N . ILE B 1 194 ? -5.066 -10.008 -9.312 1 98.12 194 ILE B N 1
ATOM 4553 C CA . ILE B 1 194 ? -5.637 -8.703 -9.008 1 98.12 194 ILE B CA 1
ATOM 4554 C C . ILE B 1 194 ? -6.824 -8.867 -8.055 1 98.12 194 ILE B C 1
ATOM 4556 O O . ILE B 1 194 ? -7.941 -9.156 -8.492 1 98.12 194 ILE B O 1
ATOM 4560 N N . SER B 1 195 ? -6.531 -8.68 -6.746 1 96.25 195 SER B N 1
ATOM 4561 C CA . SER B 1 195 ? -7.527 -8.93 -5.711 1 96.25 195 SER B CA 1
ATOM 4562 C C . SER B 1 195 ? -7.152 -8.25 -4.398 1 96.25 195 SER B C 1
ATOM 4564 O O . SER B 1 195 ? -6.02 -7.793 -4.234 1 96.25 195 SER B O 1
ATOM 4566 N N . GLY B 1 196 ? -8.125 -8.25 -3.502 1 94.88 196 GLY B N 1
ATOM 4567 C CA . GLY B 1 196 ? -7.852 -7.754 -2.164 1 94.88 196 GLY B CA 1
ATOM 4568 C C . GLY B 1 196 ? -6.848 -8.602 -1.404 1 94.88 196 GLY B C 1
ATOM 4569 O O . GLY B 1 196 ? -6.043 -8.078 -0.631 1 94.88 196 GLY B O 1
ATOM 4570 N N . GLY B 1 197 ? -6.914 -9.836 -1.637 1 95.81 197 GLY B N 1
ATOM 4571 C CA . GLY B 1 197 ? -5.953 -10.734 -1.013 1 95.81 197 GLY B CA 1
ATOM 4572 C C . GLY B 1 197 ? -4.516 -10.406 -1.377 1 95.81 197 GLY B C 1
ATOM 4573 O O . GLY B 1 197 ? -3.631 -10.438 -0.519 1 95.81 197 GLY B O 1
ATOM 4574 N N . SER B 1 198 ? -4.309 -10.094 -2.588 1 98.06 198 SER B N 1
ATOM 4575 C CA . SER B 1 198 ? -2.975 -9.719 -3.051 1 98.06 198 SER B CA 1
ATOM 4576 C C . SER B 1 198 ? -2.504 -8.422 -2.402 1 98.06 198 SER B C 1
ATOM 4578 O O . SER B 1 198 ? -1.335 -8.297 -2.033 1 98.06 198 SER B O 1
ATOM 4580 N N . LEU B 1 199 ? -3.395 -7.484 -2.268 1 97.5 199 LEU B N 1
ATOM 4581 C CA . LEU B 1 199 ? -3.049 -6.223 -1.616 1 97.5 199 LEU B CA 1
ATOM 4582 C C . LEU B 1 199 ? -2.621 -6.461 -0.171 1 97.5 199 LEU B C 1
ATOM 4584 O O . LEU B 1 199 ? -1.661 -5.852 0.304 1 97.5 199 LEU B O 1
ATOM 4588 N N . ARG B 1 200 ? -3.312 -7.316 0.46 1 96 200 ARG B N 1
ATOM 4589 C CA . ARG B 1 200 ? -2.973 -7.637 1.843 1 96 200 ARG B CA 1
ATOM 4590 C C . ARG B 1 200 ? -1.576 -8.242 1.937 1 96 200 ARG B C 1
ATOM 4592 O O . ARG B 1 200 ? -0.771 -7.832 2.773 1 96 200 ARG B O 1
ATOM 4599 N N . ILE B 1 201 ? -1.332 -9.141 1.092 1 97.5 201 ILE B N 1
ATOM 4600 C CA . ILE B 1 201 ? -0.041 -9.82 1.086 1 97.5 201 ILE B CA 1
ATOM 4601 C C . ILE B 1 201 ? 1.072 -8.812 0.817 1 97.5 201 ILE B C 1
ATOM 4603 O O . ILE B 1 201 ? 2.088 -8.797 1.519 1 97.5 201 ILE B O 1
ATOM 4607 N N . LEU B 1 202 ? 0.861 -7.977 -0.163 1 97.75 202 LEU B N 1
ATOM 4608 C CA . LEU B 1 202 ? 1.874 -6.984 -0.513 1 97.75 202 LEU B CA 1
ATOM 4609 C C . LEU B 1 202 ? 2.09 -6 0.631 1 97.75 202 LEU B C 1
ATOM 4611 O O . LEU B 1 202 ? 3.227 -5.625 0.926 1 97.75 202 LEU B O 1
ATOM 4615 N N . THR B 1 203 ? 1.026 -5.617 1.248 1 96.62 203 THR B N 1
ATOM 4616 C CA . THR B 1 203 ? 1.116 -4.688 2.371 1 96.62 203 THR B CA 1
ATOM 4617 C C . THR B 1 203 ? 1.936 -5.293 3.508 1 96.62 203 THR B C 1
ATOM 4619 O O . THR B 1 203 ? 2.828 -4.641 4.055 1 96.62 203 THR B O 1
ATOM 4622 N N . GLN B 1 204 ? 1.635 -6.465 3.789 1 96.06 204 GLN B N 1
ATOM 4623 C CA . GLN B 1 204 ? 2.352 -7.141 4.867 1 96.06 204 GLN B CA 1
ATOM 4624 C C . GLN B 1 204 ? 3.816 -7.359 4.5 1 96.06 204 GLN B C 1
ATOM 4626 O O . GLN B 1 204 ? 4.699 -7.242 5.355 1 96.06 204 GLN B O 1
ATOM 4631 N N . ALA B 1 205 ? 4.027 -7.684 3.303 1 96.12 205 ALA B N 1
ATOM 4632 C CA . ALA B 1 205 ? 5.406 -7.848 2.852 1 96.12 205 ALA B CA 1
ATOM 4633 C C . ALA B 1 205 ? 6.184 -6.539 2.973 1 96.12 205 ALA B C 1
ATOM 4635 O O . ALA B 1 205 ? 7.336 -6.531 3.416 1 96.12 205 ALA B O 1
ATOM 4636 N N . MET B 1 206 ? 5.605 -5.465 2.582 1 95.62 206 MET B N 1
ATOM 4637 C CA . MET B 1 206 ? 6.262 -4.164 2.67 1 95.62 206 MET B CA 1
ATOM 4638 C C . MET B 1 206 ? 6.531 -3.785 4.121 1 95.62 206 MET B C 1
ATOM 4640 O O . MET B 1 206 ? 7.578 -3.217 4.438 1 95.62 206 MET B O 1
ATOM 4644 N N . GLU B 1 207 ? 5.605 -4.129 4.934 1 92.38 207 GLU B N 1
ATOM 4645 C CA . GLU B 1 207 ? 5.824 -3.875 6.355 1 92.38 207 GLU B CA 1
ATOM 4646 C C . GLU B 1 207 ? 7.039 -4.637 6.871 1 92.38 207 GLU B C 1
ATOM 4648 O O . GLU B 1 207 ? 7.816 -4.109 7.668 1 92.38 207 GLU B O 1
ATOM 4653 N N . THR B 1 208 ? 7.168 -5.832 6.426 1 89.69 208 THR B N 1
ATOM 4654 C CA . THR B 1 208 ? 8.328 -6.641 6.797 1 89.69 208 THR B CA 1
ATOM 4655 C C . THR B 1 208 ? 9.617 -5.973 6.344 1 89.69 208 THR B C 1
ATOM 4657 O O . THR B 1 208 ? 10.617 -5.992 7.062 1 89.69 208 THR B O 1
ATOM 4660 N N . ILE B 1 209 ? 9.625 -5.406 5.211 1 90.38 209 ILE B N 1
ATOM 4661 C CA . ILE B 1 209 ? 10.797 -4.73 4.672 1 90.38 209 ILE B CA 1
ATOM 4662 C C . ILE B 1 209 ? 11.133 -3.51 5.527 1 90.38 209 ILE B C 1
ATOM 4664 O O . ILE B 1 209 ? 12.297 -3.256 5.836 1 90.38 209 ILE B O 1
ATOM 4668 N N . TYR B 1 210 ? 10.133 -2.82 5.938 1 85.5 210 TYR B N 1
ATOM 4669 C CA . TYR B 1 210 ? 10.352 -1.651 6.781 1 85.5 210 TYR B CA 1
ATOM 4670 C C . TYR B 1 210 ? 10.984 -2.047 8.109 1 85.5 210 TYR B C 1
ATOM 4672 O O . TYR B 1 210 ? 11.789 -1.296 8.672 1 85.5 210 TYR B O 1
ATOM 4680 N N . ASP B 1 211 ? 10.711 -3.143 8.523 1 83.31 211 ASP B N 1
ATOM 4681 C CA . ASP B 1 211 ? 11.18 -3.596 9.828 1 83.31 211 ASP B CA 1
ATOM 4682 C C . ASP B 1 211 ? 12.531 -4.289 9.719 1 83.31 211 ASP B C 1
ATOM 4684 O O . ASP B 1 211 ? 13.188 -4.539 10.734 1 83.31 211 ASP B O 1
ATOM 4688 N N . ALA B 1 212 ? 12.914 -4.594 8.57 1 76 212 ALA B N 1
ATOM 4689 C CA . ALA B 1 212 ? 14.094 -5.418 8.32 1 76 212 ALA B CA 1
ATOM 4690 C C . ALA B 1 212 ? 15.32 -4.852 9.023 1 76 212 ALA B C 1
ATOM 4692 O O . ALA B 1 212 ? 16.078 -5.594 9.656 1 76 212 ALA B O 1
ATOM 4693 N N . PRO B 1 213 ? 15.523 -3.535 8.914 1 66.44 213 PRO B N 1
ATOM 4694 C CA . PRO B 1 213 ? 16.703 -3.008 9.602 1 66.44 213 PRO B CA 1
ATOM 4695 C C . PRO B 1 213 ? 16.688 -3.291 11.102 1 66.44 213 PRO B C 1
ATOM 4697 O O . PRO B 1 213 ? 17.734 -3.26 11.75 1 66.44 213 PRO B O 1
ATOM 4700 N N . TYR B 1 214 ? 15.547 -3.648 11.57 1 64.31 214 TYR B N 1
ATOM 4701 C CA . TYR B 1 214 ? 15.406 -3.818 13.008 1 64.31 214 TYR B CA 1
ATOM 4702 C C . TYR B 1 214 ? 15.383 -5.297 13.383 1 64.31 214 TYR B C 1
ATOM 4704 O O . TYR B 1 214 ? 15.344 -5.641 14.57 1 64.31 214 TYR B O 1
ATOM 4712 N N . ILE B 1 215 ? 15.273 -6.055 12.406 1 61.81 215 ILE B N 1
ATOM 4713 C CA . ILE B 1 215 ? 15.234 -7.492 12.641 1 61.81 215 ILE B CA 1
ATOM 4714 C C . ILE B 1 215 ? 16.625 -8.094 12.422 1 61.81 215 ILE B C 1
ATOM 4716 O O . ILE B 1 215 ? 17.266 -7.832 11.406 1 61.81 215 ILE B O 1
ATOM 4720 N N . GLU B 1 216 ? 17.031 -8.766 13.438 1 56.72 216 GLU B N 1
ATOM 4721 C CA . GLU B 1 216 ? 18.297 -9.492 13.359 1 56.72 216 GLU B CA 1
ATOM 4722 C C . GLU B 1 216 ? 18.297 -10.477 12.188 1 56.72 216 GLU B C 1
ATOM 4724 O O . GLU B 1 216 ? 17.297 -11.148 11.945 1 56.72 216 GLU B O 1
ATOM 4729 N N . GLY B 1 217 ? 19.25 -10.422 11.172 1 55.28 217 GLY B N 1
ATOM 4730 C CA . GLY B 1 217 ? 19.375 -11.32 10.039 1 55.28 217 GLY B CA 1
ATOM 4731 C C . GLY B 1 217 ? 19.156 -10.633 8.703 1 55.28 217 GLY B C 1
ATOM 4732 O O . GLY B 1 217 ? 19.547 -11.164 7.66 1 55.28 217 GLY B O 1
ATOM 4733 N N . TYR B 1 218 ? 18.266 -9.492 8.812 1 57.44 218 TYR B N 1
ATOM 4734 C CA . TYR B 1 218 ? 18.047 -8.773 7.566 1 57.44 218 TYR B CA 1
ATOM 4735 C C . TYR B 1 218 ? 19.172 -7.781 7.309 1 57.44 218 TYR B C 1
ATOM 4737 O O . TYR B 1 218 ? 19.281 -7.223 6.211 1 57.44 218 TYR B O 1
ATOM 4745 N N . LYS B 1 219 ? 19.891 -7.496 8.43 1 51.72 219 LYS B N 1
ATOM 4746 C CA . LYS B 1 219 ? 20.891 -6.434 8.398 1 51.72 219 LYS B CA 1
ATOM 4747 C C . LYS B 1 219 ? 21.812 -6.574 7.195 1 51.72 219 LYS B C 1
ATOM 4749 O O . LYS B 1 219 ? 22.281 -5.574 6.648 1 51.72 219 LYS B O 1
ATOM 4754 N N . ASN B 1 220 ? 22.094 -7.793 6.957 1 45.53 220 ASN B N 1
ATOM 4755 C CA . ASN B 1 220 ? 23.109 -8 5.922 1 45.53 220 ASN B CA 1
ATOM 4756 C C . ASN B 1 220 ? 22.5 -8.016 4.527 1 45.53 220 ASN B C 1
ATOM 4758 O O . ASN B 1 220 ? 23.188 -8.266 3.541 1 45.53 220 ASN B O 1
ATOM 4762 N N . GLU B 1 221 ? 21.328 -8.039 4.477 1 48.84 221 GLU B N 1
ATOM 4763 C CA . GLU B 1 221 ? 20.828 -8.188 3.111 1 48.84 221 GLU B CA 1
ATOM 4764 C C . GLU B 1 221 ? 20.875 -6.859 2.359 1 48.84 221 GLU B C 1
ATOM 4766 O O . GLU B 1 221 ? 20 -6.004 2.543 1 48.84 221 GLU B O 1
ATOM 4771 N N . ASP B 1 222 ? 22.031 -6.477 2.15 1 45.56 222 ASP B N 1
ATOM 4772 C CA . ASP B 1 222 ? 22.406 -5.27 1.421 1 45.56 222 ASP B CA 1
ATOM 4773 C C . ASP B 1 222 ? 21.641 -5.16 0.104 1 45.56 222 ASP B C 1
ATOM 4775 O O . ASP B 1 222 ? 21.703 -4.129 -0.569 1 45.56 222 ASP B O 1
ATOM 4779 N N . ASN B 1 223 ? 21.156 -6.348 -0.418 1 51.25 223 ASN B N 1
ATOM 4780 C CA . ASN B 1 223 ? 20.719 -6.203 -1.803 1 51.25 223 ASN B CA 1
ATOM 4781 C C . ASN B 1 223 ? 19.203 -6.125 -1.907 1 51.25 223 ASN B C 1
ATOM 4783 O O . ASN B 1 223 ? 18.5 -6.93 -1.305 1 51.25 223 ASN B O 1
ATOM 4787 N N . ASP B 1 224 ? 18.672 -5.066 -2.371 1 54.41 224 ASP B N 1
ATOM 4788 C CA . ASP B 1 224 ? 17.266 -4.684 -2.582 1 54.41 224 ASP B CA 1
ATOM 4789 C C . ASP B 1 224 ? 16.438 -5.875 -3.045 1 54.41 224 ASP B C 1
ATOM 4791 O O . ASP B 1 224 ? 15.328 -6.09 -2.555 1 54.41 224 ASP B O 1
ATOM 4795 N N . GLY B 1 225 ? 17.078 -6.766 -3.836 1 58.31 225 GLY B N 1
ATOM 4796 C CA . GLY B 1 225 ? 16.344 -7.891 -4.402 1 58.31 225 GLY B CA 1
ATOM 4797 C C . GLY B 1 225 ? 16.156 -9.031 -3.42 1 58.31 225 GLY B C 1
ATOM 4798 O O . GLY B 1 225 ? 15.07 -9.617 -3.35 1 58.31 225 GLY B O 1
ATOM 4799 N N . GLY B 1 226 ? 17.031 -9.148 -2.684 1 75.88 226 GLY B N 1
ATOM 4800 C CA . GLY B 1 226 ? 16.969 -10.227 -1.715 1 75.88 226 GLY B CA 1
ATOM 4801 C C . GLY B 1 226 ? 15.984 -9.969 -0.593 1 75.88 226 GLY B C 1
ATOM 4802 O O . GLY B 1 226 ? 15.227 -10.859 -0.202 1 75.88 226 GLY B O 1
ATOM 4803 N N . LEU B 1 227 ? 15.867 -8.805 -0.246 1 84.25 227 LEU B N 1
ATOM 4804 C CA . LEU B 1 227 ? 14.984 -8.445 0.86 1 84.25 227 LEU B CA 1
ATOM 4805 C C . LEU B 1 227 ? 13.523 -8.602 0.464 1 84.25 227 LEU B C 1
ATOM 4807 O O . LEU B 1 227 ? 12.711 -9.086 1.258 1 84.25 227 LEU B O 1
ATOM 4811 N N . SER B 1 228 ? 13.211 -8.219 -0.739 1 87.81 228 SER B N 1
ATOM 4812 C CA . SER B 1 228 ? 11.836 -8.344 -1.208 1 87.81 228 SER B CA 1
ATOM 4813 C C . SER B 1 228 ? 11.414 -9.805 -1.29 1 87.81 228 SER B C 1
ATOM 4815 O O . SER B 1 228 ? 10.273 -10.148 -0.952 1 87.81 228 SER B O 1
ATOM 4817 N N . SER B 1 229 ? 12.328 -10.617 -1.703 1 89.19 229 SER B N 1
ATOM 4818 C CA . SER B 1 229 ? 12.023 -12.047 -1.81 1 89.19 229 SER B CA 1
ATOM 4819 C C . SER B 1 229 ? 11.789 -12.664 -0.436 1 89.19 229 SER B C 1
ATOM 4821 O O . SER B 1 229 ? 10.828 -13.406 -0.242 1 89.19 229 SER B O 1
ATOM 4823 N N . VAL B 1 230 ? 12.641 -12.312 0.388 1 89.38 230 VAL B N 1
ATOM 4824 C CA . VAL B 1 230 ? 12.539 -12.844 1.743 1 89.38 230 VAL B CA 1
ATOM 4825 C C . VAL B 1 230 ? 11.266 -12.336 2.41 1 89.38 230 VAL B C 1
ATOM 4827 O O . VAL B 1 230 ? 10.555 -13.094 3.066 1 89.38 230 VAL B O 1
ATOM 4830 N N . ALA B 1 231 ? 11.008 -11.102 2.271 1 92.94 231 ALA B N 1
ATOM 4831 C CA . ALA B 1 231 ? 9.812 -10.508 2.859 1 92.94 231 ALA B CA 1
ATOM 4832 C C . ALA B 1 231 ? 8.547 -11.18 2.338 1 92.94 231 ALA B C 1
ATOM 4834 O O . ALA B 1 231 ? 7.664 -11.539 3.117 1 92.94 231 ALA B O 1
ATOM 4835 N N . LEU B 1 232 ? 8.484 -11.375 1.059 1 95.44 232 LEU B N 1
ATOM 4836 C CA . LEU B 1 232 ? 7.316 -12.008 0.459 1 95.44 232 LEU B CA 1
ATOM 4837 C C . LEU B 1 232 ? 7.18 -13.453 0.924 1 95.44 232 LEU B C 1
ATOM 4839 O O . LEU B 1 232 ? 6.082 -13.906 1.264 1 95.44 232 LEU B O 1
ATOM 4843 N N . GLN B 1 233 ? 8.273 -14.102 0.977 1 93.88 233 GLN B N 1
ATOM 4844 C CA . GLN B 1 233 ? 8.25 -15.492 1.427 1 93.88 233 GLN B CA 1
ATOM 4845 C C . GLN B 1 233 ? 7.734 -15.594 2.859 1 93.88 233 GLN B C 1
ATOM 4847 O O . GLN B 1 233 ? 6.902 -16.453 3.162 1 93.88 233 GLN B O 1
ATOM 4852 N N . ASN B 1 234 ? 8.25 -14.75 3.67 1 91.88 234 ASN B N 1
ATOM 4853 C CA . ASN B 1 234 ? 7.836 -14.758 5.07 1 91.88 234 ASN B CA 1
ATOM 4854 C C . ASN B 1 234 ? 6.324 -14.586 5.211 1 91.88 234 ASN B C 1
ATOM 4856 O O . ASN B 1 234 ? 5.691 -15.258 6.027 1 91.88 234 ASN B O 1
ATOM 4860 N N . VAL B 1 235 ? 5.801 -13.75 4.441 1 95.12 235 VAL B N 1
ATOM 4861 C CA . VAL B 1 235 ? 4.371 -13.477 4.52 1 95.12 235 VAL B CA 1
ATOM 4862 C C . VAL B 1 235 ? 3.582 -14.672 3.975 1 95.12 235 VAL B C 1
ATOM 4864 O O . VAL B 1 235 ? 2.584 -15.086 4.566 1 95.12 235 VAL B O 1
ATOM 4867 N N . LEU B 1 236 ? 4.039 -15.234 2.912 1 95.81 236 LEU B N 1
ATOM 4868 C CA . LEU B 1 236 ? 3.338 -16.344 2.275 1 95.81 236 LEU B CA 1
ATOM 4869 C C . LEU B 1 236 ? 3.369 -17.578 3.158 1 95.81 236 LEU B C 1
ATOM 4871 O O . LEU B 1 236 ? 2.518 -18.469 3.023 1 95.81 236 LEU B O 1
ATOM 4875 N N . TYR B 1 237 ? 4.32 -17.609 4.07 1 93.62 237 TYR B N 1
ATOM 4876 C CA . TYR B 1 237 ? 4.473 -18.766 4.93 1 93.62 237 TYR B CA 1
ATOM 4877 C C . TYR B 1 237 ? 3.613 -18.641 6.18 1 93.62 237 TYR B C 1
ATOM 4879 O O . TYR B 1 237 ? 3.434 -19.609 6.918 1 93.62 237 TYR B O 1
ATOM 4887 N N . LEU B 1 238 ? 3.1 -17.469 6.344 1 92.62 238 LEU B N 1
ATOM 4888 C CA . LEU B 1 238 ? 2.154 -17.344 7.445 1 92.62 238 LEU B CA 1
ATOM 4889 C C . LEU B 1 238 ? 0.925 -18.219 7.215 1 92.62 238 LEU B C 1
ATOM 4891 O O . LEU B 1 238 ? 0.435 -18.328 6.09 1 92.62 238 LEU B O 1
ATOM 4895 N N . GLU B 1 239 ? 0.387 -18.75 8.258 1 90.44 239 GLU B N 1
ATOM 4896 C CA . GLU B 1 239 ? -0.715 -19.703 8.172 1 90.44 239 GLU B CA 1
ATOM 4897 C C . GLU B 1 239 ? -1.91 -19.109 7.441 1 90.44 239 GLU B C 1
ATOM 4899 O O . GLU B 1 239 ? -2.545 -19.781 6.625 1 90.44 239 GLU B O 1
ATOM 4904 N N . GLN B 1 240 ? -2.146 -17.891 7.664 1 90.19 240 GLN B N 1
ATOM 4905 C CA . GLN B 1 240 ? -3.342 -17.266 7.113 1 90.19 240 GLN B CA 1
ATOM 4906 C C . GLN B 1 240 ? -3.197 -17.031 5.609 1 90.19 240 GLN B C 1
ATOM 4908 O O . GLN B 1 240 ? -4.184 -16.766 4.922 1 90.19 240 GLN B O 1
ATOM 4913 N N . HIS B 1 241 ? -1.947 -17.172 5.109 1 94.88 241 HIS B N 1
ATOM 4914 C CA . HIS B 1 241 ? -1.745 -16.859 3.695 1 94.88 241 HIS B CA 1
ATOM 4915 C C . HIS B 1 241 ? -1.353 -18.109 2.916 1 94.88 241 HIS B C 1
ATOM 4917 O O . HIS B 1 241 ? -1.301 -18.094 1.685 1 94.88 241 HIS B O 1
ATOM 4923 N N . ARG B 1 242 ? -1.151 -19.188 3.521 1 94.06 242 ARG B N 1
ATOM 4924 C CA . ARG B 1 242 ? -0.617 -20.391 2.871 1 94.06 242 ARG B CA 1
ATOM 4925 C C . ARG B 1 242 ? -1.577 -20.906 1.806 1 94.06 242 ARG B C 1
ATOM 4927 O O . ARG B 1 242 ? -1.148 -21.484 0.802 1 94.06 242 ARG B O 1
ATOM 4934 N N . ASN B 1 243 ? -2.807 -20.734 2.039 1 94.31 243 ASN B N 1
ATOM 4935 C CA . ASN B 1 243 ? -3.777 -21.219 1.062 1 94.31 243 ASN B CA 1
ATOM 4936 C C . ASN B 1 243 ? -3.916 -20.25 -0.113 1 94.31 243 ASN B C 1
ATOM 4938 O O . ASN B 1 243 ? -4.629 -20.531 -1.076 1 94.31 243 ASN B O 1
ATOM 4942 N N . LYS B 1 244 ? -3.23 -19.109 -0.083 1 97.25 244 LYS B N 1
ATOM 4943 C CA . LYS B 1 244 ? -3.348 -18.078 -1.116 1 97.25 244 LYS B CA 1
ATOM 4944 C C . LYS B 1 244 ? -2.193 -18.172 -2.111 1 97.25 244 LYS B C 1
ATOM 4946 O O . LYS B 1 244 ? -2.129 -17.391 -3.064 1 97.25 244 LYS B O 1
ATOM 4951 N N . VAL B 1 245 ? -1.332 -19.156 -1.872 1 97.62 245 VAL B N 1
ATOM 4952 C CA . VAL B 1 245 ? -0.202 -19.328 -2.779 1 97.62 245 VAL B CA 1
ATOM 4953 C C . VAL B 1 245 ? -0.12 -20.781 -3.232 1 97.62 245 VAL B C 1
ATOM 4955 O O . VAL B 1 245 ? -0.525 -21.688 -2.504 1 97.62 245 VAL B O 1
ATOM 4958 N N . ILE B 1 246 ? 0.3 -20.969 -4.402 1 97.44 246 ILE B N 1
ATOM 4959 C CA . ILE B 1 246 ? 0.608 -22.297 -4.922 1 97.44 246 ILE B CA 1
ATOM 4960 C C . ILE B 1 246 ? 1.964 -22.266 -5.625 1 97.44 246 ILE B C 1
ATOM 4962 O O . ILE B 1 246 ? 2.287 -21.312 -6.332 1 97.44 246 ILE B O 1
ATOM 4966 N N . PHE B 1 247 ? 2.727 -23.312 -5.371 1 97.25 247 PHE B N 1
ATOM 4967 C CA . PHE B 1 247 ? 4.066 -23.406 -5.945 1 97.25 247 PHE B CA 1
ATOM 4968 C C . PHE B 1 247 ? 4.109 -24.438 -7.066 1 97.25 247 PHE B C 1
ATOM 4970 O O . PHE B 1 247 ? 3.896 -25.625 -6.828 1 97.25 247 PHE B O 1
ATOM 4977 N N . GLN B 1 248 ? 4.414 -23.938 -8.25 1 97.38 248 GLN B N 1
ATOM 4978 C CA . GLN B 1 248 ? 4.562 -24.797 -9.414 1 97.38 248 GLN B CA 1
ATOM 4979 C C . GLN B 1 248 ? 5.996 -25.297 -9.547 1 97.38 248 GLN B C 1
ATOM 4981 O O . GLN B 1 248 ? 6.898 -24.812 -8.875 1 97.38 248 GLN B O 1
ATOM 4986 N N . PRO B 1 249 ? 6.168 -26.312 -10.359 1 94.44 249 PRO B N 1
ATOM 4987 C CA . PRO B 1 249 ? 7.531 -26.812 -10.547 1 94.44 249 PRO B CA 1
ATOM 4988 C C . PRO B 1 249 ? 8.484 -25.75 -11.086 1 94.44 249 PRO B C 1
ATOM 4990 O O . PRO B 1 249 ? 8.156 -25.047 -12.039 1 94.44 249 PRO B O 1
ATOM 4993 N N . GLN B 1 250 ? 9.609 -25.672 -10.523 1 92.12 250 GLN B N 1
ATOM 4994 C CA . GLN B 1 250 ? 10.602 -24.672 -10.883 1 92.12 250 GLN B CA 1
ATOM 4995 C C . GLN B 1 250 ? 11 -24.797 -12.352 1 92.12 250 GLN B C 1
ATOM 4997 O O . GLN B 1 250 ? 11.266 -23.781 -13.016 1 92.12 250 GLN B O 1
ATOM 5002 N N . GLN B 1 251 ? 10.984 -25.984 -12.883 1 90.38 251 GLN B N 1
ATOM 5003 C CA . GLN B 1 251 ? 11.406 -26.234 -14.25 1 90.38 251 GLN B CA 1
ATOM 5004 C C . GLN B 1 251 ? 10.469 -25.562 -15.25 1 90.38 251 GLN B C 1
ATOM 5006 O O . GLN B 1 251 ? 10.867 -25.25 -16.375 1 90.38 251 GLN B O 1
ATOM 5011 N N . TRP B 1 252 ? 9.25 -25.344 -14.812 1 94 252 TRP B N 1
ATOM 5012 C CA . TRP B 1 252 ? 8.289 -24.688 -15.688 1 94 252 TRP B CA 1
ATOM 5013 C C . TRP B 1 252 ? 8.711 -23.234 -15.945 1 94 252 TRP B C 1
ATOM 5015 O O . TRP B 1 252 ? 8.297 -22.625 -16.938 1 94 252 TRP B O 1
ATOM 5025 N N . TYR B 1 253 ? 9.594 -22.703 -15.047 1 93 253 TYR B N 1
ATOM 5026 C CA . TYR B 1 253 ? 9.938 -21.281 -15.094 1 93 253 TYR B CA 1
ATOM 5027 C C . TYR B 1 253 ? 11.422 -21.094 -15.383 1 93 253 TYR B C 1
ATOM 5029 O O . TYR B 1 253 ? 11.945 -19.984 -15.297 1 93 253 TYR B O 1
ATOM 5037 N N . ASN B 1 254 ? 12.008 -22.156 -15.508 1 87 254 ASN B N 1
ATOM 5038 C CA . ASN B 1 254 ? 13.43 -22.094 -15.812 1 87 254 ASN B CA 1
ATOM 5039 C C . ASN B 1 254 ? 13.875 -23.266 -16.688 1 87 254 ASN B C 1
ATOM 5041 O O . ASN B 1 254 ? 14.477 -24.219 -16.188 1 87 254 ASN B O 1
ATOM 5045 N N . SER B 1 255 ? 13.641 -23.094 -17.891 1 80.62 255 SER B N 1
ATOM 5046 C CA . SER B 1 255 ? 14.055 -24.094 -18.875 1 80.62 255 SER B CA 1
ATOM 5047 C C . SER B 1 255 ? 14.234 -23.453 -20.25 1 80.62 255 SER B C 1
ATOM 5049 O O . SER B 1 255 ? 13.586 -22.453 -20.578 1 80.62 255 SER B O 1
ATOM 5051 N N . THR B 1 256 ? 15.023 -24.062 -21.047 1 76.81 256 THR B N 1
ATOM 5052 C CA . THR B 1 256 ? 15.266 -23.578 -22.391 1 76.81 256 THR B CA 1
ATOM 5053 C C . THR B 1 256 ? 14.07 -23.859 -23.297 1 76.81 256 THR B C 1
ATOM 5055 O O . THR B 1 256 ? 13.961 -23.312 -24.391 1 76.81 256 THR B O 1
ATOM 5058 N N . THR B 1 257 ? 13.273 -24.672 -22.828 1 78.62 257 THR B N 1
ATOM 5059 C CA . THR B 1 257 ? 12.125 -25.031 -23.656 1 78.62 257 THR B CA 1
ATOM 5060 C C . THR B 1 257 ? 10.844 -24.422 -23.094 1 78.62 257 THR B C 1
ATOM 5062 O O . THR B 1 257 ? 9.773 -24.547 -23.703 1 78.62 257 THR B O 1
ATOM 5065 N N . SER B 1 258 ? 10.969 -23.844 -21.953 1 82.69 258 SER B N 1
ATOM 5066 C CA . SER B 1 258 ? 9.812 -23.188 -21.344 1 82.69 258 SER B CA 1
ATOM 5067 C C . SER B 1 258 ? 9.711 -21.734 -21.797 1 82.69 258 SER B C 1
ATOM 5069 O O . SER B 1 258 ? 10.531 -21.25 -22.578 1 82.69 258 SER B O 1
ATOM 5071 N N . LEU B 1 259 ? 8.672 -21.172 -21.391 1 87.44 259 LEU B N 1
ATOM 5072 C CA . LEU B 1 259 ? 8.523 -19.75 -21.672 1 87.44 259 LEU B CA 1
ATOM 5073 C C . LEU B 1 259 ? 9.656 -18.938 -21.047 1 87.44 259 LEU B C 1
ATOM 5075 O O . LEU B 1 259 ? 10.219 -18.047 -21.703 1 87.44 259 LEU B O 1
ATOM 5079 N N . PHE B 1 260 ? 10.023 -19.344 -19.859 1 88.38 260 PHE B N 1
ATOM 5080 C CA . PHE B 1 260 ? 10.984 -18.547 -19.109 1 88.38 260 PHE B CA 1
ATOM 5081 C C . PHE B 1 260 ? 12.336 -19.25 -19.031 1 88.38 260 PHE B C 1
ATOM 5083 O O . PHE B 1 260 ? 12.391 -20.484 -18.906 1 88.38 260 PHE B O 1
ATOM 5090 N N . ASN B 1 261 ? 13.352 -18.469 -19.094 1 82.62 261 ASN B N 1
ATOM 5091 C CA . ASN B 1 261 ? 14.727 -18.922 -18.875 1 82.62 261 ASN B CA 1
ATOM 5092 C C . ASN B 1 261 ? 15.508 -17.906 -18.031 1 82.62 261 ASN B C 1
ATOM 5094 O O . ASN B 1 261 ? 15.477 -16.719 -18.297 1 82.62 261 ASN B O 1
ATOM 5098 N N . GLN B 1 262 ? 16.094 -18.453 -16.938 1 76.69 262 GLN B N 1
ATOM 5099 C CA . GLN B 1 262 ? 16.859 -17.625 -16.016 1 76.69 262 GLN B CA 1
ATOM 5100 C C . GLN B 1 262 ? 18.344 -17.984 -16.047 1 76.69 262 GLN B C 1
ATOM 5102 O O . GLN B 1 262 ? 18.797 -18.797 -15.227 1 76.69 262 GLN B O 1
ATOM 5107 N N . PRO B 1 263 ? 19.062 -17.391 -16.938 1 61 263 PRO B N 1
ATOM 5108 C CA . PRO B 1 263 ? 20.469 -17.812 -17.094 1 61 263 PRO B CA 1
ATOM 5109 C C . PRO B 1 263 ? 21.281 -17.594 -15.82 1 61 263 PRO B C 1
ATOM 5111 O O . PRO B 1 263 ? 22.234 -18.328 -15.555 1 61 263 PRO B O 1
ATOM 5114 N N . TYR B 1 264 ? 21.203 -16.453 -15.172 1 53.94 264 TYR B N 1
ATOM 5115 C CA . TYR B 1 264 ? 22.078 -16.141 -14.047 1 53.94 264 TYR B CA 1
ATOM 5116 C C . TYR B 1 264 ? 21.578 -16.797 -12.766 1 53.94 264 TYR B C 1
ATOM 5118 O O . TYR B 1 264 ? 22.078 -16.516 -11.68 1 53.94 264 TYR B O 1
ATOM 5126 N N . PHE B 1 265 ? 20.656 -17.438 -12.844 1 47.5 265 PHE B N 1
ATOM 5127 C CA . PHE B 1 265 ? 20.375 -18.141 -11.602 1 47.5 265 PHE B CA 1
ATOM 5128 C C . PHE B 1 265 ? 21.453 -19.188 -11.32 1 47.5 265 PHE B C 1
ATOM 5130 O O . PHE B 1 265 ? 21.812 -19.969 -12.211 1 47.5 265 PHE B O 1
ATOM 5137 N N . PRO B 1 266 ? 22.391 -19.031 -10.25 1 39.25 266 PRO B N 1
ATOM 5138 C CA . PRO B 1 266 ? 23.5 -19.953 -10 1 39.25 266 PRO B CA 1
ATOM 5139 C C . PRO B 1 266 ? 23.094 -21.422 -10.164 1 39.25 266 PRO B C 1
ATOM 5141 O O . PRO B 1 266 ? 22.297 -21.938 -9.375 1 39.25 266 PRO B O 1
ATOM 5144 N N . THR B 1 267 ? 22.609 -21.859 -11.102 1 36.12 267 THR B N 1
ATOM 5145 C CA . THR B 1 267 ? 22.719 -23.312 -11.117 1 36.12 267 THR B CA 1
ATOM 5146 C C . THR B 1 267 ? 24.188 -23.75 -11.18 1 36.12 267 THR B C 1
ATOM 5148 O O . THR B 1 267 ? 25.047 -22.984 -11.648 1 36.12 267 THR B O 1
ATOM 5151 N N . PRO B 1 268 ? 24.656 -24.766 -10.516 1 32.69 268 PRO B N 1
ATOM 5152 C CA . PRO B 1 268 ? 26.031 -25.203 -10.719 1 32.69 268 PRO B CA 1
ATOM 5153 C C . PRO B 1 268 ? 26.516 -25 -12.148 1 32.69 268 PRO B C 1
ATOM 5155 O O . PRO B 1 268 ? 27.688 -24.703 -12.375 1 32.69 268 PRO B O 1
ATOM 5158 N N . ALA B 1 269 ? 25.797 -25.406 -13.078 1 32.78 269 ALA B N 1
ATOM 5159 C CA . ALA B 1 269 ? 26.281 -25.359 -14.461 1 32.78 269 ALA B CA 1
ATOM 5160 C C . ALA B 1 269 ? 26.234 -23.938 -15.016 1 32.78 269 ALA B C 1
ATOM 5162 O O . ALA B 1 269 ? 26.438 -23.719 -16.219 1 32.78 269 ALA B O 1
ATOM 5163 N N . HIS B 1 270 ? 25.891 -22.969 -14.359 1 38.44 270 HIS B N 1
ATOM 5164 C CA . HIS B 1 270 ? 25.359 -21.734 -14.93 1 38.44 270 HIS B CA 1
ATOM 5165 C C . HIS B 1 270 ? 26.469 -20.797 -15.383 1 38.44 270 HIS B C 1
ATOM 5167 O O . HIS B 1 270 ? 26.25 -19.609 -15.602 1 38.44 270 HIS B O 1
ATOM 5173 N N . ARG B 1 271 ? 27.578 -21.188 -15.414 1 33.03 271 ARG B N 1
ATOM 5174 C CA . ARG B 1 271 ? 28.578 -20.234 -15.906 1 33.03 271 ARG B CA 1
ATOM 5175 C C . ARG B 1 271 ? 28.25 -19.797 -17.328 1 33.03 271 ARG B C 1
ATOM 5177 O O . ARG B 1 271 ? 29.016 -19.047 -17.953 1 33.03 271 ARG B O 1
ATOM 5184 N N . LEU B 1 272 ? 27.406 -20.422 -18.125 1 32.94 272 LEU B N 1
ATOM 5185 C CA . LEU B 1 272 ? 27.406 -20.094 -19.547 1 32.94 272 LEU B CA 1
ATOM 5186 C C . LEU B 1 272 ? 26.391 -19 -19.844 1 32.94 272 LEU B C 1
ATOM 5188 O O . LEU B 1 272 ? 25.188 -19.188 -19.609 1 32.94 272 LEU B O 1
ATOM 5192 N N . THR B 1 273 ? 26.594 -17.75 -19.719 1 39.03 273 THR B N 1
ATOM 5193 C CA . THR B 1 273 ? 25.797 -16.734 -20.406 1 39.03 273 THR B CA 1
ATOM 5194 C C . THR B 1 273 ? 25.391 -17.219 -21.797 1 39.03 273 THR B C 1
ATOM 5196 O O . THR B 1 273 ? 26.25 -17.469 -22.656 1 39.03 273 THR B O 1
ATOM 5199 N N . PRO B 1 274 ? 24.281 -17.859 -22.031 1 40.16 274 PRO B N 1
ATOM 5200 C CA . PRO B 1 274 ? 24.016 -18.25 -23.422 1 40.16 274 PRO B CA 1
ATOM 5201 C C . PRO B 1 274 ? 24.125 -17.062 -24.391 1 40.16 274 PRO B C 1
ATOM 5203 O O . PRO B 1 274 ? 23.875 -15.914 -24 1 40.16 274 PRO B O 1
ATOM 5206 N N . ASP B 1 275 ? 24.953 -17.094 -25.281 1 41.62 275 ASP B N 1
ATOM 5207 C CA . ASP B 1 275 ? 24.938 -16.172 -26.406 1 41.62 275 ASP B CA 1
ATOM 5208 C C . ASP B 1 275 ? 23.516 -15.883 -26.875 1 41.62 275 ASP B C 1
ATOM 5210 O O . ASP B 1 275 ? 22.844 -16.766 -27.422 1 41.62 275 ASP B O 1
ATOM 5214 N N . LEU B 1 276 ? 22.781 -15.023 -26.156 1 46.66 276 LEU B N 1
ATOM 5215 C CA . LEU B 1 276 ? 21.453 -14.555 -26.516 1 46.66 276 LEU B CA 1
ATOM 5216 C C . LEU B 1 276 ? 21.281 -14.453 -28.016 1 46.66 276 LEU B C 1
ATOM 5218 O O . LEU B 1 276 ? 20.172 -14.25 -28.516 1 46.66 276 LEU B O 1
ATOM 5222 N N . LYS B 1 277 ? 22.359 -14.32 -28.734 1 44.75 277 LYS B N 1
ATOM 5223 C CA . LYS B 1 277 ? 22.328 -14.234 -30.188 1 44.75 277 LYS B CA 1
ATOM 5224 C C . LYS B 1 277 ? 21.672 -15.461 -30.797 1 44.75 277 LYS B C 1
ATOM 5226 O O . LYS B 1 277 ? 21.125 -15.406 -31.906 1 44.75 277 LYS B O 1
ATOM 5231 N N . THR B 1 278 ? 21.797 -16.438 -30.188 1 41.47 278 THR B N 1
ATOM 5232 C CA . THR B 1 278 ? 21.297 -17.672 -30.781 1 41.47 278 THR B CA 1
ATOM 5233 C C . THR B 1 278 ? 19.875 -17.969 -30.312 1 41.47 278 THR B C 1
ATOM 5235 O O . THR B 1 278 ? 19.328 -19.031 -30.594 1 41.47 278 THR B O 1
ATOM 5238 N N . LEU B 1 279 ? 19.406 -17.312 -29.359 1 46.78 279 LEU B N 1
ATOM 5239 C CA . LEU B 1 279 ? 18.031 -17.609 -28.938 1 46.78 279 LEU B CA 1
ATOM 5240 C C . LEU B 1 279 ? 17.062 -17.406 -30.109 1 46.78 279 LEU B C 1
ATOM 5242 O O . LEU B 1 279 ? 16.828 -16.281 -30.531 1 46.78 279 LEU B O 1
ATOM 5246 N N . THR B 1 280 ? 17.141 -18.125 -31.109 1 45.56 280 THR B N 1
ATOM 5247 C CA . THR B 1 280 ? 16.188 -18.156 -32.188 1 45.56 280 THR B CA 1
ATOM 5248 C C . THR B 1 280 ? 14.75 -18.188 -31.656 1 45.56 280 THR B C 1
ATOM 5250 O O . THR B 1 280 ? 14.359 -19.141 -30.984 1 45.56 280 THR B O 1
ATOM 5253 N N . VAL B 1 281 ? 14.289 -17.031 -31.391 1 49.31 281 VAL B N 1
ATOM 5254 C CA . VAL B 1 281 ? 12.914 -16.75 -31 1 49.31 281 VAL B CA 1
ATOM 5255 C C . VAL B 1 281 ? 11.961 -17.703 -31.719 1 49.31 281 VAL B C 1
ATOM 5257 O O . VAL B 1 281 ? 10.977 -18.156 -31.141 1 49.31 281 VAL B O 1
ATOM 5260 N N . ASP B 1 282 ? 12.102 -17.828 -33.062 1 47.72 282 ASP B N 1
ATOM 5261 C CA . ASP B 1 282 ? 11.055 -18.391 -33.938 1 47.72 282 ASP B CA 1
ATOM 5262 C C . ASP B 1 282 ? 11.07 -19.906 -33.875 1 47.72 282 ASP B C 1
ATOM 5264 O O . ASP B 1 282 ? 11.703 -20.547 -34.719 1 47.72 282 ASP B O 1
ATOM 5268 N N . ARG B 1 283 ? 11.016 -20.531 -32.719 1 52.81 283 ARG B N 1
ATOM 5269 C CA . ARG B 1 283 ? 10.875 -21.984 -32.719 1 52.81 283 ARG B CA 1
ATOM 5270 C C . ARG B 1 283 ? 9.43 -22.391 -32.969 1 52.81 283 ARG B C 1
ATOM 5272 O O . ARG B 1 283 ? 8.75 -22.859 -32.062 1 52.81 283 ARG B O 1
ATOM 5279 N N . GLU B 1 284 ? 8.891 -22.016 -34.031 1 51.88 284 GLU B N 1
ATOM 5280 C CA . GLU B 1 284 ? 7.578 -22.453 -34.5 1 51.88 284 GLU B CA 1
ATOM 5281 C C . GLU B 1 284 ? 7.512 -23.984 -34.562 1 51.88 284 GLU B C 1
ATOM 5283 O O . GLU B 1 284 ? 8.43 -24.625 -35.062 1 51.88 284 GLU B O 1
ATOM 5288 N N . GLY B 1 285 ? 6.695 -24.531 -33.812 1 56.25 285 GLY B N 1
ATOM 5289 C CA . GLY B 1 285 ? 6.496 -25.984 -33.906 1 56.25 285 GLY B CA 1
ATOM 5290 C C . GLY B 1 285 ? 6.996 -26.703 -32.656 1 56.25 285 GLY B C 1
ATOM 5291 O O . GLY B 1 285 ? 6.875 -27.938 -32.562 1 56.25 285 GLY B O 1
ATOM 5292 N N . GLN B 1 286 ? 7.773 -25.922 -31.859 1 62.62 286 GLN B N 1
ATOM 5293 C CA . GLN B 1 286 ? 8.305 -26.609 -30.688 1 62.62 286 GLN B CA 1
ATOM 5294 C C . GLN B 1 286 ? 7.199 -26.922 -29.688 1 62.62 286 GLN B C 1
ATOM 5296 O O . GLN B 1 286 ? 6.234 -26.172 -29.562 1 62.62 286 GLN B O 1
ATOM 5301 N N . GLN B 1 287 ? 7.324 -28.031 -29.172 1 70 287 GLN B N 1
ATOM 5302 C CA . GLN B 1 287 ? 6.406 -28.531 -28.156 1 70 287 GLN B CA 1
ATOM 5303 C C . GLN B 1 287 ? 6.371 -27.609 -26.953 1 70 287 GLN B C 1
ATOM 5305 O O . GLN B 1 287 ? 7.402 -27.062 -26.547 1 70 287 GLN B O 1
ATOM 5310 N N . MET B 1 288 ? 5.18 -27.312 -26.531 1 79.69 288 MET B N 1
ATOM 5311 C CA . MET B 1 288 ? 4.988 -26.469 -25.359 1 79.69 288 MET B CA 1
ATOM 5312 C C . MET B 1 288 ? 5.574 -27.141 -24.109 1 79.69 288 MET B C 1
ATOM 5314 O O . MET B 1 288 ? 5.445 -28.344 -23.938 1 79.69 288 MET B O 1
ATOM 5318 N N . PHE B 1 289 ? 6.418 -26.422 -23.453 1 84.94 289 PHE B N 1
ATOM 5319 C CA . PHE B 1 289 ? 6.84 -26.844 -22.109 1 84.94 289 PHE B CA 1
ATOM 5320 C C . PHE B 1 289 ? 6.418 -25.812 -21.078 1 84.94 289 PHE B C 1
ATOM 5322 O O . PHE B 1 289 ? 6.695 -24.625 -21.219 1 84.94 289 PHE B O 1
ATOM 5329 N N . PRO B 1 290 ? 5.805 -26.344 -19.969 1 91.62 290 PRO B N 1
ATOM 5330 C CA . PRO B 1 290 ? 5.324 -27.703 -19.656 1 91.62 290 PRO B CA 1
ATOM 5331 C C . PRO B 1 290 ? 4.238 -28.172 -20.625 1 91.62 290 PRO B C 1
ATOM 5333 O O . PRO B 1 290 ? 3.516 -27.359 -21.188 1 91.62 290 PRO B O 1
ATOM 5336 N N . GLU B 1 291 ? 4.234 -29.484 -20.719 1 92.38 291 GLU B N 1
ATOM 5337 C CA . GLU B 1 291 ? 3.197 -30.062 -21.562 1 92.38 291 GLU B CA 1
ATOM 5338 C C . GLU B 1 291 ? 1.81 -29.844 -20.984 1 92.38 291 GLU B C 1
ATOM 5340 O O . GLU B 1 291 ? 1.646 -29.812 -19.766 1 92.38 291 GLU B O 1
ATOM 5345 N N . THR B 1 292 ? 0.894 -29.734 -21.891 1 93.06 292 THR B N 1
ATOM 5346 C CA . THR B 1 292 ? -0.486 -29.484 -21.484 1 93.06 292 THR B CA 1
ATOM 5347 C C . THR B 1 292 ? -0.972 -30.547 -20.516 1 93.06 292 THR B C 1
ATOM 5349 O O . THR B 1 292 ? -1.66 -30.25 -19.531 1 93.06 292 THR B O 1
ATOM 5352 N N . ALA B 1 293 ? -0.655 -31.734 -20.766 1 94.31 293 ALA B N 1
ATOM 5353 C CA . ALA B 1 293 ? -1.073 -32.844 -19.906 1 94.31 293 ALA B CA 1
ATOM 5354 C C . ALA B 1 293 ? -0.536 -32.656 -18.484 1 94.31 293 ALA B C 1
ATOM 5356 O O . ALA B 1 293 ? -1.243 -32.938 -17.5 1 94.31 293 ALA B O 1
ATOM 5357 N N . ASP B 1 294 ? 0.697 -32.188 -18.406 1 94.94 294 ASP B N 1
ATOM 5358 C CA . ASP B 1 294 ? 1.325 -32 -17.109 1 94.94 294 ASP B CA 1
ATOM 5359 C C . ASP B 1 294 ? 0.664 -30.844 -16.359 1 94.94 294 ASP B C 1
ATOM 5361 O O . ASP B 1 294 ? 0.466 -30.922 -15.141 1 94.94 294 ASP B O 1
ATOM 5365 N N . VAL B 1 295 ? 0.339 -29.812 -17.109 1 96.06 295 VAL B N 1
ATOM 5366 C CA . VAL B 1 295 ? -0.314 -28.656 -16.5 1 96.06 295 VAL B CA 1
ATOM 5367 C C . VAL B 1 295 ? -1.696 -29.062 -15.992 1 96.06 295 VAL B C 1
ATOM 5369 O O . VAL B 1 295 ? -2.068 -28.719 -14.859 1 96.06 295 VAL B O 1
ATOM 5372 N N . HIS B 1 296 ? -2.412 -29.797 -16.766 1 96 296 HIS B N 1
ATOM 5373 C CA . HIS B 1 296 ? -3.727 -30.281 -16.359 1 96 296 HIS B CA 1
ATOM 5374 C C . HIS B 1 296 ? -3.625 -31.172 -15.117 1 96 296 HIS B C 1
ATOM 5376 O O . HIS B 1 296 ? -4.43 -31.047 -14.188 1 96 296 HIS B O 1
ATOM 5382 N N . ARG B 1 297 ? -2.656 -32.031 -15.156 1 96.69 297 ARG B N 1
ATOM 5383 C CA . ARG B 1 297 ? -2.447 -32.938 -14.016 1 96.69 297 ARG B CA 1
ATOM 5384 C C . ARG B 1 297 ? -2.168 -32.125 -12.742 1 96.69 297 ARG B C 1
ATOM 5386 O O . ARG B 1 297 ? -2.711 -32.438 -11.68 1 96.69 297 ARG B O 1
ATOM 5393 N N . PHE B 1 298 ? -1.348 -31.172 -12.82 1 97.94 298 PHE B N 1
ATOM 5394 C CA . PHE B 1 298 ? -0.984 -30.344 -11.68 1 97.94 298 PHE B CA 1
ATOM 5395 C C . PHE B 1 298 ? -2.221 -29.703 -11.062 1 97.94 298 PHE B C 1
ATOM 5397 O O . PHE B 1 298 ? -2.461 -29.828 -9.859 1 97.94 298 PHE B O 1
ATOM 5404 N N . TRP B 1 299 ? -3.029 -29 -11.891 1 98 299 TRP B N 1
ATOM 5405 C CA . TRP B 1 299 ? -4.18 -28.25 -11.375 1 98 299 TRP B CA 1
ATOM 5406 C C . TRP B 1 299 ? -5.27 -29.203 -10.898 1 98 299 TRP B C 1
ATOM 5408 O O . TRP B 1 299 ? -5.98 -28.906 -9.93 1 98 299 TRP B O 1
ATOM 5418 N N . ARG B 1 300 ? -5.395 -30.312 -11.555 1 96.88 300 ARG B N 1
ATOM 5419 C CA . ARG B 1 300 ? -6.348 -31.312 -11.086 1 96.88 300 ARG B CA 1
ATOM 5420 C C . ARG B 1 300 ? -5.973 -31.812 -9.695 1 96.88 300 ARG B C 1
ATOM 5422 O O . ARG B 1 300 ? -6.832 -31.938 -8.82 1 96.88 300 ARG B O 1
ATOM 5429 N N . THR B 1 301 ? -4.715 -32.094 -9.562 1 97.75 301 THR B N 1
ATOM 5430 C CA . THR B 1 301 ? -4.227 -32.594 -8.281 1 97.75 301 THR B CA 1
ATOM 5431 C C . THR B 1 301 ? -4.422 -31.531 -7.191 1 97.75 301 THR B C 1
ATOM 5433 O O . THR B 1 301 ? -4.895 -31.844 -6.098 1 97.75 301 THR B O 1
ATOM 5436 N N . ALA B 1 302 ? -4.062 -30.312 -7.484 1 97.5 302 ALA B N 1
ATOM 5437 C CA . ALA B 1 302 ? -4.246 -29.219 -6.527 1 97.5 302 ALA B CA 1
ATOM 5438 C C . ALA B 1 302 ? -5.719 -29.047 -6.168 1 97.5 302 ALA B C 1
ATOM 5440 O O . ALA B 1 302 ? -6.059 -28.844 -5 1 97.5 302 ALA B O 1
ATOM 5441 N N . SER B 1 303 ? -6.562 -29.141 -7.164 1 96.94 303 SER B N 1
ATOM 5442 C CA . SER B 1 303 ? -8 -29.016 -6.957 1 96.94 303 SER B CA 1
ATOM 5443 C C . SER B 1 303 ? -8.531 -30.125 -6.055 1 96.94 303 SER B C 1
ATOM 5445 O O . SER B 1 303 ? -9.289 -29.859 -5.121 1 96.94 303 SER B O 1
ATOM 5447 N N . GLU B 1 304 ? -8.078 -31.266 -6.371 1 96.62 304 GLU B N 1
ATOM 5448 C CA . GLU B 1 304 ? -8.516 -32.406 -5.578 1 96.62 304 GLU B CA 1
ATOM 5449 C C . GLU B 1 304 ? -8.055 -32.281 -4.129 1 96.62 304 GLU B C 1
ATOM 5451 O O . GLU B 1 304 ? -8.797 -32.625 -3.203 1 96.62 304 GLU B O 1
ATOM 5456 N N . ALA B 1 305 ? -6.859 -31.875 -3.965 1 97.38 305 ALA B N 1
ATOM 5457 C CA . ALA B 1 305 ? -6.344 -31.672 -2.611 1 97.38 305 ALA B CA 1
ATOM 5458 C C . ALA B 1 305 ? -7.219 -30.703 -1.827 1 97.38 305 ALA B C 1
ATOM 5460 O O . ALA B 1 305 ? -7.598 -30.984 -0.687 1 97.38 305 ALA B O 1
ATOM 5461 N N . ARG B 1 306 ? -7.59 -29.609 -2.422 1 95.44 306 ARG B N 1
ATOM 5462 C CA . ARG B 1 306 ? -8.398 -28.594 -1.754 1 95.44 306 ARG B CA 1
ATOM 5463 C C . ARG B 1 306 ? -9.812 -29.094 -1.491 1 95.44 306 ARG B C 1
ATOM 5465 O O . ARG B 1 306 ? -10.383 -28.828 -0.435 1 95.44 306 ARG B O 1
ATOM 5472 N N . ARG B 1 307 ? -10.32 -29.859 -2.373 1 93.81 307 ARG B N 1
ATOM 5473 C CA . ARG B 1 307 ? -11.664 -30.406 -2.211 1 93.81 307 ARG B CA 1
ATOM 5474 C C . ARG B 1 307 ? -11.711 -31.406 -1.063 1 93.81 307 ARG B C 1
ATOM 5476 O O . ARG B 1 307 ? -12.633 -31.375 -0.241 1 93.81 307 ARG B O 1
ATOM 5483 N N . VAL B 1 308 ? -10.742 -32.281 -1.065 1 94.12 308 VAL B N 1
ATOM 5484 C CA . VAL B 1 308 ? -10.719 -33.312 -0.027 1 94.12 308 VAL B CA 1
ATOM 5485 C C . VAL B 1 308 ? -10.531 -32.656 1.34 1 94.12 308 VAL B C 1
ATOM 5487 O O . VAL B 1 308 ? -11.078 -33.125 2.34 1 94.12 308 VAL B O 1
ATOM 5490 N N . LEU B 1 309 ? -9.734 -31.625 1.389 1 93.12 309 LEU B N 1
ATOM 5491 C CA . LEU B 1 309 ? -9.539 -30.906 2.639 1 93.12 309 LEU B CA 1
ATOM 5492 C C . LEU B 1 309 ? -10.844 -30.234 3.094 1 93.12 309 LEU B C 1
ATOM 5494 O O . LEU B 1 309 ? -11.148 -30.234 4.285 1 93.12 309 LEU B O 1
ATOM 5498 N N . ASP B 1 310 ? -11.57 -29.688 2.154 1 90.25 310 ASP B N 1
ATOM 5499 C CA . ASP B 1 310 ? -12.867 -29.109 2.477 1 90.25 310 ASP B CA 1
ATOM 5500 C C . ASP B 1 310 ? -13.828 -30.172 3.002 1 90.25 310 ASP B C 1
ATOM 5502 O O . ASP B 1 310 ? -14.57 -29.922 3.953 1 90.25 310 ASP B O 1
ATOM 5506 N N . GLU B 1 311 ? -13.82 -31.281 2.4 1 89.56 311 GLU B N 1
ATOM 5507 C CA . GLU B 1 311 ? -14.656 -32.375 2.85 1 89.56 311 GLU B CA 1
ATOM 5508 C C . GLU B 1 311 ? -14.281 -32.812 4.262 1 89.56 311 GLU B C 1
ATOM 5510 O O . GLU B 1 311 ? -15.156 -33.125 5.082 1 89.56 311 GLU B O 1
ATOM 5515 N N . ALA B 1 312 ? -12.984 -32.906 4.461 1 89.44 312 ALA B N 1
ATOM 5516 C CA . ALA B 1 312 ? -12.508 -33.281 5.793 1 89.44 312 ALA B CA 1
ATOM 5517 C C . ALA B 1 312 ? -12.961 -32.25 6.84 1 89.44 312 ALA B C 1
ATOM 5519 O O . ALA B 1 312 ? -13.344 -32.625 7.949 1 89.44 312 ALA B O 1
ATOM 5520 N N . LYS B 1 313 ? -12.875 -31 6.543 1 86.44 313 LYS B N 1
ATOM 5521 C CA . LYS B 1 313 ? -13.312 -29.938 7.449 1 86.44 313 LYS B CA 1
ATOM 5522 C C . LYS B 1 313 ? -14.805 -30.062 7.754 1 86.44 313 LYS B C 1
ATOM 5524 O O . LYS B 1 313 ? -15.227 -29.875 8.898 1 86.44 313 LYS B O 1
ATOM 5529 N N . GLU B 1 314 ? -15.602 -30.375 6.781 1 83.81 314 GLU B N 1
ATOM 5530 C CA . GLU B 1 314 ? -17.047 -30.5 6.934 1 83.81 314 GLU B CA 1
ATOM 5531 C C . GLU B 1 314 ? -17.406 -31.688 7.828 1 83.81 314 GLU B C 1
ATOM 5533 O O . GLU B 1 314 ? -18.406 -31.641 8.547 1 83.81 314 GLU B O 1
ATOM 5538 N N . LYS B 1 315 ? -16.656 -32.656 7.793 1 79.94 315 LYS B N 1
ATOM 5539 C CA . LYS B 1 315 ? -16.922 -33.844 8.602 1 79.94 315 LYS B CA 1
ATOM 5540 C C . LYS B 1 315 ? -16.406 -33.656 10.023 1 79.94 315 LYS B C 1
ATOM 5542 O O . LYS B 1 315 ? -16.5 -34.562 10.852 1 79.94 315 LYS B O 1
ATOM 5547 N N . GLY B 1 316 ? -16.016 -32.375 10.289 1 69.44 316 GLY B N 1
ATOM 5548 C CA . GLY B 1 316 ? -15.703 -32 11.656 1 69.44 316 GLY B CA 1
ATOM 5549 C C . GLY B 1 316 ? -14.32 -32.438 12.094 1 69.44 316 GLY B C 1
ATOM 5550 O O . GLY B 1 316 ? -14.047 -32.531 13.297 1 69.44 316 GLY B O 1
ATOM 5551 N N . TYR B 1 317 ? -13.648 -32.938 11.25 1 62.38 317 TYR B N 1
ATOM 5552 C CA . TYR B 1 317 ? -12.32 -33.375 11.68 1 62.38 317 TYR B CA 1
ATOM 5553 C C . TYR B 1 317 ? -11.43 -32.156 11.961 1 62.38 317 TYR B C 1
ATOM 5555 O O . TYR B 1 317 ? -10.57 -31.812 11.156 1 62.38 317 TYR B O 1
ATOM 5563 N N . THR B 1 318 ? -12.133 -31.266 12.617 1 59.16 318 THR B N 1
ATOM 5564 C CA . THR B 1 318 ? -11.383 -30.078 12.984 1 59.16 318 THR B CA 1
ATOM 5565 C C . THR B 1 318 ? -10.562 -30.312 14.25 1 59.16 318 THR B C 1
ATOM 5567 O O . THR B 1 318 ? -9.781 -29.453 14.664 1 59.16 318 THR B O 1
ATOM 5570 N N . ASP B 1 319 ? -10.867 -31.469 14.828 1 56.56 319 ASP B N 1
ATOM 5571 C CA . ASP B 1 319 ? -10.25 -31.734 16.125 1 56.56 319 ASP B CA 1
ATOM 5572 C C . ASP B 1 319 ? -8.773 -32.094 15.969 1 56.56 319 ASP B C 1
ATOM 5574 O O . ASP B 1 319 ? -8.398 -32.812 15.047 1 56.56 319 ASP B O 1
ATOM 5578 N N . GLU B 1 320 ? -7.934 -31.109 16.359 1 63.72 320 GLU B N 1
ATOM 5579 C CA . GLU B 1 320 ? -6.473 -31.109 16.359 1 63.72 320 GLU B CA 1
ATOM 5580 C C . GLU B 1 320 ? -5.926 -32.438 16.891 1 63.72 320 GLU B C 1
ATOM 5582 O O . GLU B 1 320 ? -4.848 -32.469 17.484 1 63.72 320 GLU B O 1
ATOM 5587 N N . GLN B 1 321 ? -6.938 -33.625 16.875 1 65.88 321 GLN B N 1
ATOM 5588 C CA . GLN B 1 321 ? -6.402 -34.875 17.359 1 65.88 321 GLN B CA 1
ATOM 5589 C C . GLN B 1 321 ? -6.879 -36.062 16.5 1 65.88 321 GLN B C 1
ATOM 5591 O O . GLN B 1 321 ? -7.938 -35.969 15.875 1 65.88 321 GLN B O 1
ATOM 5596 N N . GLY B 1 322 ? -6.039 -37.062 16.141 1 75.19 322 GLY B N 1
ATOM 5597 C CA . GLY B 1 322 ? -6.352 -38.344 15.5 1 75.19 322 GLY B CA 1
ATOM 5598 C C . GLY B 1 322 ? -5.656 -38.5 14.156 1 75.19 322 GLY B C 1
ATOM 5599 O O . GLY B 1 322 ? -5.02 -37.562 13.664 1 75.19 322 GLY B O 1
ATOM 5600 N N . ALA B 1 323 ? -5.82 -39.719 13.656 1 78.62 323 ALA B N 1
ATOM 5601 C CA . ALA B 1 323 ? -5.141 -40.125 12.422 1 78.62 323 ALA B CA 1
ATOM 5602 C C . ALA B 1 323 ? -5.637 -39.312 11.234 1 78.62 323 ALA B C 1
ATOM 5604 O O . ALA B 1 323 ? -4.848 -38.906 10.383 1 78.62 323 ALA B O 1
ATOM 5605 N N . LEU B 1 324 ? -6.895 -39.062 11.211 1 82.38 324 LEU B N 1
ATOM 5606 C CA . LEU B 1 324 ? -7.484 -38.312 10.102 1 82.38 324 LEU B CA 1
ATOM 5607 C C . LEU B 1 324 ? -6.988 -36.875 10.086 1 82.38 324 LEU B C 1
ATOM 5609 O O . LEU B 1 324 ? -6.723 -36.312 9.016 1 82.38 324 LEU B O 1
ATOM 5613 N N . TRP B 1 325 ? -6.879 -36.406 11.219 1 85.62 325 TRP B N 1
ATOM 5614 C CA . TRP B 1 325 ? -6.383 -35.031 11.336 1 85.62 325 TRP B CA 1
ATOM 5615 C C . TRP B 1 325 ? -4.941 -34.938 10.844 1 85.62 325 TRP B C 1
ATOM 5617 O O . TRP B 1 325 ? -4.582 -34 10.141 1 85.62 325 TRP B O 1
ATOM 5627 N N . GLU B 1 326 ? -4.195 -35.906 11.203 1 88.06 326 GLU B N 1
ATOM 5628 C CA . GLU B 1 326 ? -2.797 -35.906 10.781 1 88.06 326 GLU B CA 1
ATOM 5629 C C . GLU B 1 326 ? -2.676 -36.0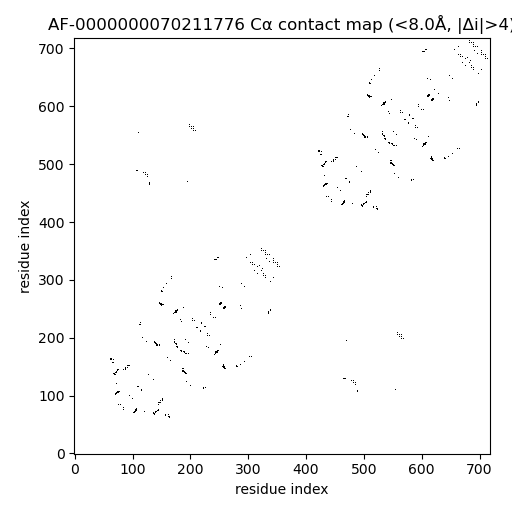31 9.266 1 88.06 326 GLU B C 1
ATOM 5631 O O . GLU B 1 326 ? -1.834 -35.375 8.656 1 88.06 326 GLU B O 1
ATOM 5636 N N . MET B 1 327 ? -3.535 -36.812 8.719 1 91.12 327 MET B N 1
ATOM 5637 C CA . MET B 1 327 ? -3.512 -37 7.27 1 91.12 327 MET B CA 1
ATOM 5638 C C . MET B 1 327 ? -3.936 -35.688 6.566 1 91.12 327 MET B C 1
ATOM 5640 O O . MET B 1 327 ? -3.338 -35.312 5.562 1 91.12 327 MET B O 1
ATOM 5644 N N . ALA B 1 328 ? -4.957 -35.094 7.082 1 92.94 328 ALA B N 1
ATOM 5645 C CA . ALA B 1 328 ? -5.422 -33.844 6.508 1 92.94 328 ALA B CA 1
ATOM 5646 C C . ALA B 1 328 ? -4.352 -32.75 6.629 1 92.94 328 ALA B C 1
ATOM 5648 O O . ALA B 1 328 ? -4.148 -31.969 5.699 1 92.94 328 ALA B O 1
ATOM 5649 N N . LYS B 1 329 ? -3.691 -32.781 7.77 1 92.31 329 LYS B N 1
ATOM 5650 C CA . LYS B 1 329 ? -2.619 -31.812 7.992 1 92.31 329 LYS B CA 1
ATOM 5651 C C . LYS B 1 329 ? -1.493 -32 6.98 1 92.31 329 LYS B C 1
ATOM 5653 O O . LYS B 1 329 ? -0.93 -31.016 6.488 1 92.31 329 LYS B O 1
ATOM 5658 N N . GLU B 1 330 ? -1.189 -33.188 6.664 1 93 330 GLU B N 1
ATOM 5659 C CA . GLU B 1 330 ? -0.134 -33.469 5.699 1 93 330 GLU B CA 1
ATOM 5660 C C . GLU B 1 330 ? -0.527 -33.031 4.297 1 93 330 GLU B C 1
ATOM 5662 O O . GLU B 1 330 ? 0.275 -32.406 3.592 1 93 330 GLU B O 1
ATOM 5667 N N . VAL B 1 331 ? -1.744 -33.344 3.92 1 95.31 331 VAL B N 1
ATOM 5668 C CA . VAL B 1 331 ? -2.221 -32.906 2.609 1 95.31 331 VAL B CA 1
ATOM 5669 C C . VAL B 1 331 ? -2.195 -31.375 2.523 1 95.31 331 VAL B C 1
ATOM 5671 O O . VAL B 1 331 ? -1.774 -30.812 1.512 1 95.31 331 VAL B O 1
ATOM 5674 N N . LYS B 1 332 ? -2.631 -30.766 3.607 1 94.88 332 LYS B N 1
ATOM 5675 C CA . LYS B 1 332 ? -2.654 -29.312 3.658 1 94.88 332 LYS B CA 1
ATOM 5676 C C . LYS B 1 332 ? -1.252 -28.734 3.494 1 94.88 332 LYS B C 1
ATOM 5678 O O . LYS B 1 332 ? -1.039 -27.828 2.684 1 94.88 332 LYS B O 1
ATOM 5683 N N . GLU B 1 333 ? -0.333 -29.281 4.168 1 93.69 333 GLU B N 1
ATOM 5684 C CA . GLU B 1 333 ? 1.048 -28.812 4.102 1 93.69 333 GLU B CA 1
ATOM 5685 C C . GLU B 1 333 ? 1.628 -29 2.701 1 93.69 333 GLU B C 1
ATOM 5687 O O . GLU B 1 333 ? 2.312 -28.109 2.184 1 93.69 333 GLU B O 1
ATOM 5692 N N . TRP B 1 334 ? 1.322 -30.078 2.131 1 94.62 334 TRP B N 1
ATOM 5693 C CA . TRP B 1 334 ? 1.908 -30.391 0.834 1 94.62 334 TRP B CA 1
ATOM 5694 C C . TRP B 1 334 ? 1.3 -29.531 -0.268 1 94.62 334 TRP B C 1
ATOM 5696 O O . TRP B 1 334 ? 2.018 -29.016 -1.122 1 94.62 334 TRP B O 1
ATOM 5706 N N . VAL B 1 335 ? -0.011 -29.375 -0.251 1 96.19 335 VAL B N 1
ATOM 5707 C CA . VAL B 1 335 ? -0.634 -28.594 -1.312 1 96.19 335 VAL B CA 1
ATOM 5708 C C . VAL B 1 335 ? -0.233 -27.125 -1.176 1 96.19 335 VAL B C 1
ATOM 5710 O O . VAL B 1 335 ? -0.079 -26.422 -2.178 1 96.19 335 VAL B O 1
ATOM 5713 N N . GLN B 1 336 ? 0.033 -26.703 0.026 1 94.75 336 GLN B N 1
ATOM 5714 C CA . GLN B 1 336 ? 0.317 -25.297 0.273 1 94.75 336 GLN B CA 1
ATOM 5715 C C . GLN B 1 336 ? 1.8 -24.984 0.084 1 94.75 336 GLN B C 1
ATOM 5717 O O . GLN B 1 336 ? 2.166 -23.875 -0.306 1 94.75 336 GLN B O 1
ATOM 5722 N N . LEU B 1 337 ? 2.664 -25.984 0.32 1 93 337 LEU B N 1
ATOM 5723 C CA . LEU B 1 337 ? 4.074 -25.625 0.365 1 93 337 LEU B CA 1
ATOM 5724 C C . LEU B 1 337 ? 4.883 -26.469 -0.621 1 93 337 LEU B C 1
ATOM 5726 O O . LEU B 1 337 ? 6.031 -26.141 -0.929 1 93 337 LEU B O 1
ATOM 5730 N N . ARG B 1 338 ? 4.223 -27.531 -1.145 1 93.75 338 ARG B N 1
ATOM 5731 C CA . ARG B 1 338 ? 4.992 -28.453 -1.978 1 93.75 338 ARG B CA 1
ATOM 5732 C C . ARG B 1 338 ? 4.133 -29.031 -3.1 1 93.75 338 ARG B C 1
ATOM 5734 O O . ARG B 1 338 ? 4.238 -30.219 -3.426 1 93.75 338 ARG B O 1
ATOM 5741 N N . ALA B 1 339 ? 3.307 -28.25 -3.65 1 95.25 339 ALA B N 1
ATOM 5742 C CA . ALA B 1 339 ? 2.365 -28.719 -4.66 1 95.25 339 ALA B CA 1
ATOM 5743 C C . ALA B 1 339 ? 3.098 -29.188 -5.914 1 95.25 339 ALA B C 1
ATOM 5745 O O . ALA B 1 339 ? 2.549 -29.953 -6.711 1 95.25 339 ALA B O 1
ATOM 5746 N N . TRP B 1 340 ? 4.355 -28.797 -6.098 1 94.06 340 TRP B N 1
ATOM 5747 C CA . TRP B 1 340 ? 5.109 -29.156 -7.293 1 94.06 340 TRP B CA 1
ATOM 5748 C C . TRP B 1 340 ? 5.398 -30.656 -7.316 1 94.06 340 TRP B C 1
ATOM 5750 O O . TRP B 1 340 ? 5.688 -31.219 -8.375 1 94.06 340 TRP B O 1
ATOM 5760 N N . ASP B 1 341 ? 5.496 -31.203 -6.172 1 93.75 341 ASP B N 1
ATOM 5761 C CA . ASP B 1 341 ? 5.656 -32.656 -6.086 1 93.75 341 ASP B CA 1
ATOM 5762 C C . ASP B 1 341 ? 4.312 -33.375 -6.234 1 93.75 341 ASP B C 1
ATOM 5764 O O . ASP B 1 341 ? 3.762 -33.875 -5.254 1 93.75 341 ASP B O 1
ATOM 5768 N N . MET B 1 342 ? 3.879 -33.562 -7.434 1 94.88 342 MET B N 1
ATOM 5769 C CA . MET B 1 342 ? 2.543 -34.062 -7.75 1 94.88 342 MET B CA 1
ATOM 5770 C C . MET B 1 342 ? 2.385 -35.5 -7.32 1 94.88 342 MET B C 1
ATOM 5772 O O . MET B 1 342 ? 1.33 -35.906 -6.82 1 94.88 342 MET B O 1
ATOM 5776 N N . GLU B 1 343 ? 3.389 -36.219 -7.508 1 95.56 343 GLU B N 1
ATOM 5777 C CA . GLU B 1 343 ? 3.322 -37.656 -7.168 1 95.56 343 GLU B CA 1
ATOM 5778 C C . GLU B 1 343 ? 3.051 -37.844 -5.684 1 95.56 343 GLU B C 1
ATOM 5780 O O . GLU B 1 343 ? 2.143 -38.594 -5.305 1 95.56 343 GLU B O 1
ATOM 5785 N N . GLU B 1 344 ? 3.855 -37.188 -4.906 1 96.12 344 GLU B N 1
ATOM 5786 C CA . GLU B 1 344 ? 3.684 -37.312 -3.461 1 96.12 344 GLU B CA 1
ATOM 5787 C C . GLU B 1 344 ? 2.348 -36.75 -3.008 1 96.12 344 GLU B C 1
ATOM 5789 O O . GLU B 1 344 ? 1.691 -37.281 -2.125 1 96.12 344 GLU B O 1
ATOM 5794 N N . LEU B 1 345 ? 1.956 -35.656 -3.578 1 96.88 345 LEU B N 1
ATOM 5795 C CA . LEU B 1 345 ? 0.679 -35.031 -3.225 1 96.88 345 LEU B CA 1
ATOM 5796 C C . LEU B 1 345 ? -0.481 -35.969 -3.574 1 96.88 345 LEU B C 1
ATOM 5798 O O . LEU B 1 345 ? -1.408 -36.125 -2.779 1 96.88 345 LEU B O 1
ATOM 5802 N N . GLU B 1 346 ? -0.442 -36.625 -4.715 1 97.31 346 GLU B N 1
ATOM 5803 C CA . GLU B 1 346 ? -1.48 -37.562 -5.125 1 97.31 346 GLU B CA 1
ATOM 5804 C C . GLU B 1 346 ? -1.576 -38.719 -4.156 1 97.31 346 GLU B C 1
ATOM 5806 O O . GLU B 1 346 ? -2.676 -39.156 -3.814 1 97.31 346 GLU B O 1
ATOM 5811 N N . ARG B 1 347 ? -0.463 -39.188 -3.77 1 97.06 347 ARG B N 1
ATOM 5812 C CA . ARG B 1 347 ? -0.437 -40.281 -2.812 1 97.06 347 ARG B CA 1
ATOM 5813 C C . ARG B 1 347 ? -1.121 -39.875 -1.508 1 97.06 347 ARG B C 1
ATOM 5815 O O . ARG B 1 347 ? -1.927 -40.656 -0.969 1 97.06 347 ARG B O 1
ATOM 5822 N N . ARG B 1 348 ? -0.829 -38.719 -1.052 1 96.25 348 ARG B N 1
ATOM 5823 C CA . ARG B 1 348 ? -1.391 -38.25 0.211 1 96.25 348 ARG B CA 1
ATOM 5824 C C . ARG B 1 348 ? -2.891 -38 0.087 1 96.25 348 ARG B C 1
ATOM 5826 O O . ARG B 1 348 ? -3.643 -38.25 1.036 1 96.25 348 ARG B O 1
ATOM 5833 N N . ILE B 1 349 ? -3.314 -37.531 -1.016 1 96.75 349 ILE B N 1
ATOM 5834 C CA . ILE B 1 349 ? -4.734 -37.344 -1.276 1 96.75 349 ILE B CA 1
ATOM 5835 C C . ILE B 1 349 ? -5.465 -38.688 -1.222 1 96.75 349 ILE B C 1
ATOM 5837 O O . ILE B 1 349 ? -6.527 -38.781 -0.604 1 96.75 349 ILE B O 1
ATOM 5841 N N . MET B 1 350 ? -4.887 -39.688 -1.863 1 96.06 350 MET B N 1
ATOM 5842 C CA . MET B 1 350 ? -5.488 -41 -1.899 1 96.06 350 MET B CA 1
ATOM 5843 C C . MET B 1 350 ? -5.645 -41.562 -0.491 1 96.06 350 MET B C 1
ATOM 5845 O O . MET B 1 350 ? -6.68 -42.156 -0.167 1 96.06 350 MET B O 1
ATOM 5849 N N . LEU B 1 351 ? -4.629 -41.375 0.323 1 93.94 351 LEU B N 1
ATOM 5850 C CA . LEU B 1 351 ? -4.676 -41.875 1.697 1 93.94 351 LEU B CA 1
ATOM 5851 C C . LEU B 1 351 ? -5.777 -41.156 2.484 1 93.94 351 LEU B C 1
ATOM 5853 O O . LEU B 1 351 ? -6.527 -41.812 3.221 1 93.94 351 LEU B O 1
ATOM 5857 N N . LEU B 1 352 ? -5.863 -39.906 2.33 1 93.5 352 LEU B N 1
ATOM 5858 C CA . LEU B 1 352 ? -6.887 -39.156 3.037 1 93.5 352 LEU B CA 1
ATOM 5859 C C . LEU B 1 352 ? -8.281 -39.531 2.545 1 93.5 352 LEU B C 1
ATOM 5861 O O . LEU B 1 352 ? -9.211 -39.656 3.346 1 93.5 352 LEU B O 1
ATOM 5865 N N . ARG B 1 353 ? -8.438 -39.688 1.271 1 92.81 353 ARG B N 1
ATOM 5866 C CA . ARG B 1 353 ? -9.727 -40.094 0.698 1 92.81 353 ARG B CA 1
ATOM 5867 C C . ARG B 1 353 ? -10.164 -41.438 1.217 1 92.81 353 ARG B C 1
ATOM 5869 O O . ARG B 1 353 ? -11.344 -41.656 1.516 1 92.81 353 ARG B O 1
ATOM 5876 N N . ALA B 1 354 ? -9.258 -42.344 1.27 1 91.75 354 ALA B N 1
ATOM 5877 C CA . ALA B 1 354 ? -9.562 -43.688 1.772 1 91.75 354 ALA B CA 1
ATOM 5878 C C . ALA B 1 354 ? -10.039 -43.625 3.221 1 91.75 354 ALA B C 1
ATOM 5880 O O . ALA B 1 354 ? -10.961 -44.344 3.604 1 91.75 354 ALA B O 1
ATOM 5881 N N . SER B 1 355 ? -9.453 -42.75 3.934 1 87 355 SER B N 1
ATOM 5882 C CA . SER B 1 355 ? -9.82 -42.625 5.34 1 87 355 SER B CA 1
ATOM 5883 C C . SER B 1 355 ? -11.188 -41.969 5.488 1 87 355 SER B C 1
ATOM 5885 O O . SER B 1 355 ? -11.922 -42.25 6.434 1 87 355 SER B O 1
ATOM 5887 N N . LEU B 1 356 ? -11.492 -41.031 4.637 1 87.44 356 LEU B N 1
ATOM 5888 C CA . LEU B 1 356 ? -12.766 -40.344 4.688 1 87.44 356 LEU B CA 1
ATOM 5889 C C . LEU B 1 356 ? -13.906 -41.25 4.262 1 87.44 356 LEU B C 1
ATOM 5891 O O . LEU B 1 356 ? -15.039 -41.125 4.738 1 87.44 356 LEU B O 1
ATOM 5895 N N . ASN B 1 357 ? -13.664 -42.125 3.348 1 83.62 357 ASN B N 1
ATOM 5896 C CA . ASN B 1 357 ? -14.688 -43.062 2.885 1 83.62 357 ASN B CA 1
ATOM 5897 C C . ASN B 1 357 ? -14.922 -44.188 3.895 1 83.62 357 ASN B C 1
ATOM 5899 O O . ASN B 1 357 ? -15.992 -44.781 3.916 1 83.62 357 ASN B O 1
ATOM 5903 N N . ASN B 1 358 ? -13.852 -44.562 4.633 1 74.31 358 ASN B N 1
ATOM 5904 C CA . ASN B 1 358 ? -14.008 -45.562 5.656 1 74.31 358 ASN B CA 1
ATOM 5905 C C . ASN B 1 358 ? -14.719 -45.031 6.895 1 74.31 358 ASN B C 1
ATOM 5907 O O . ASN B 1 358 ? -15.219 -45.812 7.719 1 74.31 358 ASN B O 1
ATOM 5911 N N . ASP B 1 359 ? -14.734 -43.781 7.043 1 59.09 359 ASP B N 1
ATOM 5912 C CA . ASP B 1 359 ? -15.477 -43.25 8.172 1 59.09 359 ASP B CA 1
ATOM 5913 C C . ASP B 1 359 ? -16.922 -42.938 7.785 1 59.09 359 ASP B C 1
ATOM 5915 O O . ASP B 1 359 ? -17.812 -42.906 8.641 1 59.09 359 ASP B O 1
#

Foldseek 3Di:
DDDDPDDPDDDPDDDPPPPPPPPPPPPDDPPDDDPPDDDDPPPPPPPPPPPPPPPPDPPPDDPDALLNQFEEEEEEDEPPDDNVLLVVQVVLVVVLCVLSVYYYHYHHDAPDPFQLRVLVRVLVLLVVQVVDPPVRHHWKYKYAYSLKHFLASNDDPSLQPAGPVPCPLQVLAAKEFAADPVQFTDPRIIMGTSDPNSNVLSVQLVVQLVCLCVDPPSVPVPDSNVSSRVSSSVSCPDPVNLSRYFHAYPCLADDNQHRIHRLPPPDVVRPDPPPVVPSPNPPPPRAYPPHSVVSVLLNVLLSLLSVLLVVCVVVVVPPCDDDLNVLNVVLSCCRRRPSNPSVVNNVSSVVNVVVSVVD/DDDDDDDPDDPPDDDPPDPPDDDDDPPDDPPDDDCPDDDDPPPPPPPPPPPPPPPPPPDPPDPDALLNQFEEEEEEDEPPDDNVLLVVQVVLVVVLCVLSVYYYHYHHDAPDPFQLRVLVRVLVLLVVQVVDPPVRHHWKYKYAYSLKHFLASNDDPSLQPAGPVPCPLQVLAAKEFAADPVLFTDPRIIMGTSDPNSNVLSVQLVVQLVCLCVDPPSVPVPDSNVSSRVSSSVSCPDPVNLSRYFHAYPCLADDNQHRIHRLPPPDVVRPDPPPVVPSPNPPPPRAYPPHSVVSVLLNVLLSLLSVLLVVCVVVVVPPCDDDLNVLNVVLSCCRRRPSNPSVVNNVSSVVNVVVSVVD

Solvent-accessible surface area (backbone atoms only — not comparable to full-atom values): 41598 Å² total; per-residue (Å²): 139,90,76,95,78,81,77,96,76,78,85,85,74,72,95,75,72,73,94,66,66,85,74,64,70,93,69,72,71,94,69,77,75,88,63,89,69,82,71,83,72,72,77,73,70,75,74,67,69,67,74,64,80,67,72,67,80,75,64,89,63,74,87,70,50,57,81,63,62,40,58,35,34,36,36,61,49,56,80,88,50,68,56,63,61,42,46,51,38,49,49,51,50,48,52,32,19,66,75,70,70,41,51,74,48,69,44,57,50,70,56,46,88,68,46,52,40,69,52,53,53,51,47,40,52,36,49,58,35,41,49,41,58,76,90,73,32,56,45,36,32,41,37,39,38,66,66,51,34,69,38,27,56,82,57,62,74,55,70,78,49,74,60,62,85,46,46,78,84,50,62,64,48,23,35,42,33,28,46,46,95,85,69,41,60,42,72,49,47,33,38,38,32,53,48,62,66,34,48,52,50,47,38,50,17,50,48,45,53,69,43,25,78,76,35,90,83,41,62,71,57,77,46,44,67,57,46,43,30,50,23,43,42,56,47,45,65,33,78,91,33,24,75,23,34,38,35,46,51,45,58,51,54,44,24,78,56,6,34,26,24,49,55,80,51,84,41,94,80,33,80,57,72,69,66,68,82,65,62,62,60,83,56,80,84,60,73,63,39,65,41,67,69,57,47,52,50,49,47,51,50,52,48,48,46,53,49,53,48,51,52,42,48,70,73,53,54,66,47,97,63,59,71,68,31,52,42,48,50,50,42,52,49,32,48,35,73,41,39,47,47,50,67,62,48,51,52,42,42,51,55,41,49,53,54,60,71,73,100,135,88,78,79,90,85,70,98,75,72,97,73,77,73,94,69,65,77,81,70,78,91,92,74,74,96,69,72,73,89,61,74,82,82,72,85,83,85,70,81,73,73,75,71,71,74,74,68,68,66,74,66,77,66,74,65,78,74,63,88,64,74,87,69,49,56,80,64,61,39,57,33,35,36,36,62,50,55,78,88,49,68,57,64,62,42,46,52,38,50,48,50,50,48,51,31,19,66,74,71,69,43,51,74,49,69,44,56,49,70,56,47,87,68,46,52,38,67,52,53,52,50,45,37,51,36,51,57,34,39,50,41,58,77,91,73,32,54,45,35,33,39,38,38,36,67,66,51,35,69,37,27,57,82,57,62,74,53,67,77,50,72,60,62,86,46,46,78,84,49,61,64,48,23,35,41,33,29,47,46,96,84,69,41,58,42,71,50,48,35,38,38,33,52,48,62,65,31,47,51,51,46,39,51,18,49,49,45,52,71,42,24,81,75,36,89,82,40,66,73,53,78,45,46,67,56,44,43,31,51,23,43,42,57,47,43,66,33,79,92,33,24,75,23,34,38,34,48,50,46,58,50,55,43,25,78,57,6,36,26,24,49,54,81,52,85,43,94,81,33,81,57,75,70,66,69,83,64,60,62,60,83,56,80,85,61,70,63,39,66,40,69,69,57,46,52,49,50,48,49,50,51,48,48,46,54,50,53,49,50,52,42,49,72,72,54,55,67,49,96,63,60,71,66,31,52,40,49,50,50,42,51,50,31,50,34,72,41,40,47,46,50,68,64,46,50,52,41,42,52,54,42,49,53,54,61,71,72,102

Sequence (718 aa):
MTPPNHSLRRYRHMNRLFFCFLMLIAGICVFFSCRTSNLIAPNVLKVTNSPDLESGSILWMPTRKQEDWKIVKATMYYESGDKTQNARILTLHDFHNECFKYETHTLRTLIVRGALNKFLHLQSLIIEELQKPIEQRMEWILYFDTTIVLANAHIPLHHFLPPITDVETFKSLSIIATKSESDHLNSSVFFIRISGGSLRILTQAMETIYDAPYIEGYKNEDNDGGLSSVALQNVLYLEQHRNKVIFQPQQWYNSTTSLFNQPYFPTPAHRLTPDLKTLTVDREGQQMFPETADVHRFWRTASEARRVLDEAKEKGYTDEQGALWEMAKEVKEWVQLRAWDMEELERRIMLLRASLNNDMTPPNHSLRRYRHMNRLFFCFLMLIAGICVFFSCRTSNLIAPNVLKVTNSPDLESGSILWMPTRKQEDWKIVKATMYYESGDKTQNARILTLHDFHNECFKYETHTLRTLIVRGALNKFLHLQSLIIEELQKPIEQRMEWILYFDTTIVLANAHIPLHHFLPPITDVETFKSLSIIATKSESDHLNSSVFFIRISGGSLRILTQAMETIYDAPYIEGYKNEDNDGGLSSVALQNVLYLEQHRNKVIFQPQQWYNSTTSLFNQPYFPTPAHRLTPDLKTLTVDREGQQMFPETADVHRFWRTASEARRVLDEAKEKGYTDEQGALWEMAKEVKEWVQLRAWDMEELERRIMLLRASLNND

Organism: Alternaria alternata (NCBI:txid5599)